Protein AF-0000000066258594 (afdb_homodimer)

InterPro domains:
  IPR001240 N-(5'phosphoribosyl) anthranilate isomerase (PRAI) domain [MF_00135] (3-208)
  IPR001240 N-(5'phosphoribosyl) anthranilate isomerase (PRAI) domain [PF00697] (5-203)
  IPR001240 N-(5'phosphoribosyl) anthranilate isomerase (PRAI) domain [cd00405] (5-205)
  IPR011060 Ribulose-phosphate binding barrel [SSF51366] (4-207)
  IPR013785 Aldolase-type TIM barrel [G3DSA:3.20.20.70] (2-208)
  IPR044643 N-(5'-phosphoribosyl)anthranilate isomerase family [PTHR42894] (3-208)

Organism: Myxococcus xanthus (strain DK1622) (NCBI:txid246197)

Secondary structure (DSSP, 8-state):
-PPEEEEE----HHHHHHHHHHT--EEEEE--TTSTTB--HHHHHHHHTT--TT-EEEEEESS--HHHHHHHHHHHT-SEEEE-SS--GGGS--SSS-EEEEEE-SSHHHHHHHHTTTTSTTEEEEEEE----S--SS-----THHHHTTTTSSS-EEEESS--TTTHHHHHHHH--SEEEESGGGEEETTEE-HHHHHHHHHHHHT--TT-/-PPEEEEE----HHHHHHHHHHT--EEEEE--TTSTTB--HHHHHHHHTT--TT-EEEEEESS--HHHHHHHHHHHT-SEEEE-SS--GGGS--SSS-EEEEEE-SSHHHHHHHHTTTTSTTEEEEEEE----S--SS-----THHHHTTTTSSS-EEEESS--TTTHHHHHHHH--SEEEESGGGEEETTEE-HHHHHHHHHHHHT--TT-

Nearest PDB structures (foldseek):
  1nsj-assembly1_A-2  TM=9.366E-01  e=7.025E-23  Thermotoga maritima
  1dl3-assembly1_A  TM=9.622E-01  e=1.827E-20  Thermotoga maritima
  1v5x-assembly1_B  TM=9.019E-01  e=3.615E-19  Thermus thermophilus
  4wui-assembly1_A  TM=8.308E-01  e=2.696E-16  Jonesia denitrificans DSM 20603
  1pii-assembly1_A  TM=8.487E-01  e=5.133E-16  Escherichia coli

Radius of gyration: 20.64 Å; Cα contacts (8 Å, |Δi|>4): 964; chains: 2; bounding box: 38×63×55 Å

Structure (mmCIF, N/CA/C/O backbone):
data_AF-0000000066258594-model_v1
#
loop_
_entity.id
_entity.type
_entity.pdbx_description
1 polymer "N-(5'-phosphoribosyl)anthranilate isomerase"
#
loop_
_atom_site.group_PDB
_atom_site.id
_atom_site.type_symbol
_atom_site.label_atom_id
_atom_site.label_alt_id
_atom_site.label_comp_id
_atom_site.label_asym_id
_atom_site.label_entity_id
_atom_site.label_seq_id
_atom_site.pdbx_PDB_ins_code
_atom_site.Cartn_x
_atom_site.Cartn_y
_atom_site.Cartn_z
_atom_site.occupancy
_atom_site.B_iso_or_equiv
_atom_site.auth_seq_id
_atom_site.auth_comp_id
_atom_site.auth_asym_id
_atom_site.auth_atom_id
_atom_site.pdbx_PDB_model_num
ATOM 1 N N . MET A 1 1 ? -7.328 4.758 -14.359 1 66.94 1 MET A N 1
ATOM 2 C CA . MET A 1 1 ? -6.785 4.227 -13.117 1 66.94 1 MET A CA 1
ATOM 3 C C . MET A 1 1 ? -5.371 3.695 -13.312 1 66.94 1 MET A C 1
ATOM 5 O O . MET A 1 1 ? -4.984 3.357 -14.438 1 66.94 1 MET A O 1
ATOM 9 N N . SER A 1 2 ? -4.523 3.895 -12.266 1 80.62 2 SER A N 1
ATOM 10 C CA . SER A 1 2 ? -3.166 3.367 -12.383 1 80.62 2 SER A CA 1
ATOM 11 C C . SER A 1 2 ? -3.059 1.978 -11.758 1 80.62 2 SER A C 1
ATOM 13 O O . SER A 1 2 ? -3.58 1.737 -10.672 1 80.62 2 SER A O 1
ATOM 15 N N . VAL A 1 3 ? -2.533 1.022 -12.484 1 92.19 3 VAL A N 1
ATOM 16 C CA . VAL A 1 3 ? -2.42 -0.372 -12.07 1 92.19 3 VAL A CA 1
ATOM 17 C C . VAL A 1 3 ? -1.353 -0.503 -10.984 1 92.19 3 VAL A C 1
ATOM 19 O O . VAL A 1 3 ? -0.332 0.188 -11.023 1 92.19 3 VAL A O 1
ATOM 22 N N . ARG A 1 4 ? -1.583 -1.374 -9.992 1 96 4 ARG A N 1
ATOM 23 C CA . ARG A 1 4 ? -0.593 -1.681 -8.961 1 96 4 ARG A CA 1
ATOM 24 C C . ARG A 1 4 ? 0.354 -2.783 -9.43 1 96 4 ARG A C 1
ATOM 26 O O . ARG A 1 4 ? -0.023 -3.631 -10.242 1 96 4 ARG A O 1
ATOM 33 N N . VAL A 1 5 ? 1.592 -2.723 -8.93 1 97.5 5 VAL A N 1
ATOM 34 C CA . VAL A 1 5 ? 2.582 -3.725 -9.305 1 97.5 5 VAL A CA 1
ATOM 35 C C . VAL A 1 5 ? 3.086 -4.449 -8.062 1 97.5 5 VAL A C 1
ATOM 37 O O . VAL A 1 5 ? 3.549 -3.812 -7.109 1 97.5 5 VAL A O 1
ATOM 40 N N . LYS A 1 6 ? 2.936 -5.711 -8.031 1 98.69 6 LYS A N 1
ATOM 41 C CA . LYS A 1 6 ? 3.5 -6.602 -7.016 1 98.69 6 LYS A CA 1
ATOM 42 C C . LYS A 1 6 ? 4.668 -7.406 -7.582 1 98.69 6 LYS A C 1
ATOM 44 O O . LYS A 1 6 ? 4.582 -7.945 -8.688 1 98.69 6 LYS A O 1
ATOM 49 N N . VAL A 1 7 ? 5.793 -7.383 -6.918 1 98.75 7 VAL A N 1
ATOM 50 C CA . VAL A 1 7 ? 6.926 -8.234 -7.262 1 98.75 7 VAL A CA 1
ATOM 51 C C . VAL A 1 7 ? 7.062 -9.352 -6.23 1 98.75 7 VAL A C 1
ATOM 53 O O . VAL A 1 7 ? 7.25 -9.094 -5.043 1 98.75 7 VAL A O 1
ATOM 56 N N . CYS A 1 8 ? 7.008 -10.555 -6.711 1 98.44 8 CYS A N 1
ATOM 57 C CA . CYS A 1 8 ? 6.969 -11.711 -5.82 1 98.44 8 CYS A CA 1
ATOM 58 C C . CYS A 1 8 ? 8.305 -12.445 -5.828 1 98.44 8 CYS A C 1
ATOM 60 O O . CYS A 1 8 ? 9.062 -12.359 -6.797 1 98.44 8 CYS A O 1
ATOM 62 N N . GLY A 1 9 ? 8.562 -13.078 -4.777 1 98.19 9 GLY A N 1
ATOM 63 C CA . GLY A 1 9 ? 9.734 -13.945 -4.695 1 98.19 9 GLY A CA 1
ATOM 64 C C . GLY A 1 9 ? 11.023 -13.18 -4.453 1 98.19 9 GLY A C 1
ATOM 65 O O . GLY A 1 9 ? 12.078 -13.555 -4.969 1 98.19 9 GLY A O 1
ATOM 66 N N . VAL A 1 10 ? 10.938 -12.102 -3.779 1 98.25 10 VAL A N 1
ATOM 67 C CA . VAL A 1 10 ? 12.125 -11.328 -3.445 1 98.25 10 VAL A CA 1
ATOM 68 C C . VAL A 1 10 ? 12.891 -12.016 -2.314 1 98.25 10 VAL A C 1
ATOM 70 O O . VAL A 1 10 ? 12.297 -12.383 -1.296 1 98.25 10 VAL A O 1
ATOM 73 N N . THR A 1 11 ? 14.266 -12.156 -2.453 1 98.44 11 THR A N 1
ATOM 74 C CA . THR A 1 11 ? 15.008 -12.914 -1.459 1 98.44 11 THR A CA 1
ATOM 75 C C . THR A 1 11 ? 16.203 -12.109 -0.945 1 98.44 11 THR A C 1
ATOM 77 O O . THR A 1 11 ? 16.812 -12.477 0.064 1 98.44 11 THR A O 1
ATOM 80 N N . ARG A 1 12 ? 16.516 -11.039 -1.653 1 98.12 12 ARG A N 1
ATOM 81 C CA . ARG A 1 12 ? 17.672 -10.242 -1.276 1 98.12 12 ARG A CA 1
ATOM 82 C C . ARG A 1 12 ? 17.266 -8.836 -0.87 1 98.12 12 ARG A C 1
ATOM 84 O O . ARG A 1 12 ? 16.391 -8.234 -1.49 1 98.12 12 ARG A O 1
ATOM 91 N N . LEU A 1 13 ? 17.938 -8.328 0.134 1 97.94 13 LEU A N 1
ATOM 92 C CA . LEU A 1 13 ? 17.672 -6.98 0.631 1 97.94 13 LEU A CA 1
ATOM 93 C C . LEU A 1 13 ? 17.859 -5.945 -0.469 1 97.94 13 LEU A C 1
ATOM 95 O O . LEU A 1 13 ? 17.047 -5.035 -0.623 1 97.94 13 LEU A O 1
ATOM 99 N N . SER A 1 14 ? 18.922 -6.07 -1.206 1 97.81 14 SER A N 1
ATOM 100 C CA . SER A 1 14 ? 19.203 -5.125 -2.281 1 97.81 14 SER A CA 1
ATOM 101 C C . SER A 1 14 ? 18.078 -5.121 -3.322 1 97.81 14 SER A C 1
ATOM 103 O O . SER A 1 14 ? 17.734 -4.07 -3.861 1 97.81 14 SER A O 1
ATOM 105 N N . ASP A 1 15 ? 17.531 -6.309 -3.594 1 98.44 15 ASP A N 1
ATOM 106 C CA . ASP A 1 15 ? 16.438 -6.422 -4.551 1 98.44 15 ASP A CA 1
ATOM 107 C C . ASP A 1 15 ? 15.18 -5.742 -4.02 1 98.44 15 ASP A C 1
ATOM 109 O O . ASP A 1 15 ? 14.453 -5.086 -4.773 1 98.44 15 ASP A O 1
ATOM 113 N N . ALA A 1 16 ? 14.938 -5.93 -2.752 1 98.44 16 ALA A N 1
ATOM 114 C CA . ALA A 1 16 ? 13.781 -5.289 -2.131 1 98.44 16 ALA A CA 1
ATOM 115 C C . ALA A 1 16 ? 13.875 -3.77 -2.232 1 98.44 16 ALA A C 1
ATOM 117 O O . ALA A 1 16 ? 12.93 -3.111 -2.678 1 98.44 16 ALA A O 1
ATOM 118 N N . VAL A 1 17 ? 15 -3.258 -1.858 1 96.69 17 VAL A N 1
ATOM 119 C CA . VAL A 1 17 ? 15.211 -1.813 -1.876 1 96.69 17 VAL A CA 1
ATOM 120 C C . VAL A 1 17 ? 15.07 -1.287 -3.301 1 96.69 17 VAL A C 1
ATOM 122 O O . VAL A 1 17 ? 14.367 -0.297 -3.535 1 96.69 17 VAL A O 1
ATOM 125 N N . ALA A 1 18 ? 15.656 -1.964 -4.25 1 96.88 18 ALA A N 1
ATOM 126 C CA . ALA A 1 18 ? 15.586 -1.561 -5.652 1 96.88 18 ALA A CA 1
ATOM 127 C C . ALA A 1 18 ? 14.148 -1.603 -6.164 1 96.88 18 ALA A C 1
ATOM 129 O O . ALA A 1 18 ? 13.742 -0.746 -6.953 1 96.88 18 ALA A O 1
ATOM 130 N N . ALA A 1 19 ? 13.445 -2.582 -5.773 1 98 19 ALA A N 1
ATOM 131 C CA . ALA A 1 19 ? 12.047 -2.699 -6.188 1 98 19 ALA A CA 1
ATOM 132 C C . ALA A 1 19 ? 11.234 -1.508 -5.695 1 98 19 ALA A C 1
ATOM 134 O O . ALA A 1 19 ? 10.461 -0.922 -6.461 1 98 19 ALA A O 1
ATOM 135 N N . TRP A 1 20 ? 11.398 -1.2 -4.438 1 96.5 20 TRP A N 1
ATOM 136 C CA . TRP A 1 20 ? 10.68 -0.049 -3.893 1 96.5 20 TRP A CA 1
ATOM 137 C C . TRP A 1 20 ? 11.047 1.224 -4.652 1 96.5 20 TRP A C 1
ATOM 139 O O . TRP A 1 20 ? 10.164 2.012 -5.008 1 96.5 20 TRP A O 1
ATOM 149 N N . GLU A 1 21 ? 12.312 1.385 -4.922 1 93.31 21 GLU A N 1
ATOM 150 C CA . GLU A 1 21 ? 12.789 2.566 -5.637 1 93.31 21 GLU A CA 1
ATOM 151 C C . GLU A 1 21 ? 12.219 2.623 -7.051 1 93.31 21 GLU A C 1
ATOM 153 O O . GLU A 1 21 ? 12.008 3.707 -7.598 1 93.31 21 GLU A O 1
ATOM 158 N N . ALA A 1 22 ? 11.945 1.46 -7.605 1 94.88 22 ALA A N 1
ATOM 159 C CA . ALA A 1 22 ? 11.414 1.375 -8.961 1 94.88 22 ALA A CA 1
ATOM 160 C C . ALA A 1 22 ? 9.93 1.716 -8.992 1 94.88 22 ALA A C 1
ATOM 162 O O . ALA A 1 22 ? 9.344 1.872 -10.07 1 94.88 22 ALA A O 1
ATOM 163 N N . GLY A 1 23 ? 9.281 1.834 -7.828 1 94.12 23 GLY A N 1
ATOM 164 C CA . GLY A 1 23 ? 7.879 2.207 -7.777 1 94.12 23 GLY A CA 1
ATOM 165 C C . GLY A 1 23 ? 6.953 1.024 -7.562 1 94.12 23 GLY A C 1
ATOM 166 O O . GLY A 1 23 ? 5.746 1.125 -7.785 1 94.12 23 GLY A O 1
ATOM 167 N N . VAL A 1 24 ? 7.527 -0.102 -7.168 1 97.25 24 VAL A N 1
ATOM 168 C CA . VAL A 1 24 ? 6.727 -1.277 -6.84 1 97.25 24 VAL A CA 1
ATOM 169 C C . VAL A 1 24 ? 5.793 -0.959 -5.676 1 97.25 24 VAL A C 1
ATOM 171 O O . VAL A 1 24 ? 6.172 -0.252 -4.742 1 97.25 24 VAL A O 1
ATOM 174 N N . ASP A 1 25 ? 4.578 -1.56 -5.746 1 97.56 25 ASP A N 1
ATOM 175 C CA . ASP A 1 25 ? 3.57 -1.281 -4.727 1 97.56 25 ASP A CA 1
ATOM 176 C C . ASP A 1 25 ? 3.611 -2.326 -3.615 1 97.56 25 ASP A C 1
ATOM 178 O O . ASP A 1 25 ? 3.221 -2.049 -2.479 1 97.56 25 ASP A O 1
ATOM 182 N N . ALA A 1 26 ? 4.047 -3.52 -3.967 1 98.75 26 ALA A N 1
ATOM 183 C CA . ALA A 1 26 ? 4.008 -4.625 -3.012 1 98.75 26 ALA A CA 1
ATOM 184 C C . ALA A 1 26 ? 5.109 -5.637 -3.301 1 98.75 26 ALA A C 1
ATOM 186 O O . ALA A 1 26 ? 5.438 -5.898 -4.461 1 98.75 26 ALA A O 1
ATOM 187 N N . LEU A 1 27 ? 5.625 -6.188 -2.238 1 98.81 27 LEU A N 1
ATOM 188 C CA . LEU A 1 27 ? 6.516 -7.336 -2.346 1 98.81 27 LEU A CA 1
ATOM 189 C C . LEU A 1 27 ? 5.82 -8.609 -1.88 1 98.81 27 LEU A C 1
ATOM 191 O O . LEU A 1 27 ? 5.027 -8.578 -0.936 1 98.81 27 LEU A O 1
ATOM 195 N N . GLY A 1 28 ? 6.098 -9.664 -2.549 1 98.81 28 GLY A N 1
ATOM 196 C CA . GLY A 1 28 ? 5.695 -10.984 -2.098 1 98.81 28 GLY A CA 1
ATOM 197 C C . GLY A 1 28 ? 6.848 -11.805 -1.545 1 98.81 28 GLY A C 1
ATOM 198 O O . GLY A 1 28 ? 7.844 -12.023 -2.234 1 98.81 28 GLY A O 1
ATOM 199 N N . LEU A 1 29 ? 6.695 -12.227 -0.341 1 98.88 29 LEU A N 1
ATOM 200 C CA . LEU A 1 29 ? 7.676 -13.078 0.318 1 98.88 29 LEU A CA 1
ATOM 201 C C . LEU A 1 29 ? 7.188 -14.516 0.387 1 98.88 29 LEU A C 1
ATOM 203 O O . LEU A 1 29 ? 6.09 -14.781 0.88 1 98.88 29 LEU A O 1
ATOM 207 N N . ASN A 1 30 ? 7.977 -15.398 -0.105 1 98.81 30 ASN A N 1
ATOM 208 C CA . ASN A 1 30 ? 7.551 -16.781 -0.289 1 98.81 30 ASN A CA 1
ATOM 209 C C . ASN A 1 30 ? 7.898 -17.641 0.923 1 98.81 30 ASN A C 1
ATOM 211 O O . ASN A 1 30 ? 9.07 -17.75 1.303 1 98.81 30 ASN A O 1
ATOM 215 N N . PHE A 1 31 ? 6.922 -18.375 1.479 1 98.81 31 PHE A N 1
ATOM 216 C CA . PHE A 1 31 ? 7.129 -19.203 2.656 1 98.81 31 PHE A CA 1
ATOM 217 C C . PHE A 1 31 ? 6.816 -20.672 2.344 1 98.81 31 PHE A C 1
ATOM 219 O O . PHE A 1 31 ? 6.52 -21.453 3.248 1 98.81 31 PHE A O 1
ATOM 226 N N . TYR A 1 32 ? 6.797 -20.969 1.084 1 98.38 32 TYR A N 1
ATOM 227 C CA . TYR A 1 32 ? 6.652 -22.359 0.654 1 98.38 32 TYR A CA 1
ATOM 228 C C . TYR A 1 32 ? 8.008 -23.047 0.571 1 98.38 32 TYR A C 1
ATOM 230 O O . TYR A 1 32 ? 8.82 -22.734 -0.302 1 98.38 32 TYR A O 1
ATOM 238 N N . PRO A 1 33 ? 8.289 -24.047 1.36 1 97.44 33 PRO A N 1
ATOM 239 C CA . PRO A 1 33 ? 9.641 -24.609 1.488 1 97.44 33 PRO A CA 1
ATOM 240 C C . PRO A 1 33 ? 10.156 -25.203 0.181 1 97.44 33 PRO A C 1
ATOM 242 O O . PRO A 1 33 ? 11.367 -25.234 -0.048 1 97.44 33 PRO A O 1
ATOM 245 N N . LYS A 1 34 ? 9.352 -25.656 -0.696 1 96.94 34 LYS A N 1
ATOM 246 C CA . LYS A 1 34 ? 9.789 -26.312 -1.926 1 96.94 34 LYS A CA 1
ATOM 247 C C . LYS A 1 34 ? 10.117 -25.281 -3.006 1 96.94 34 LYS A C 1
ATOM 249 O O . LYS A 1 34 ? 10.648 -25.641 -4.062 1 96.94 34 LYS A O 1
ATOM 254 N N . SER A 1 35 ? 9.828 -24.047 -2.803 1 97.06 35 SER A N 1
ATOM 255 C CA . SER A 1 35 ? 10.094 -23 -3.773 1 97.06 35 SER A CA 1
ATOM 256 C C . SER A 1 35 ? 11.562 -22.594 -3.764 1 97.06 35 SER A C 1
ATOM 258 O O . SER A 1 35 ? 12.18 -22.484 -2.699 1 97.06 35 SER A O 1
ATOM 260 N N . PRO A 1 36 ? 12.102 -22.328 -4.934 1 96.81 36 PRO A N 1
ATOM 261 C CA . PRO A 1 36 ? 13.461 -21.781 -4.98 1 96.81 36 PRO A CA 1
ATOM 262 C C . PRO A 1 36 ? 13.547 -20.375 -4.422 1 96.81 36 PRO A C 1
ATOM 264 O O . PRO A 1 36 ? 14.648 -19.844 -4.242 1 96.81 36 PRO A O 1
ATOM 267 N N . ARG A 1 37 ? 12.461 -19.766 -4.047 1 98.06 37 ARG A N 1
ATOM 268 C CA . ARG A 1 37 ? 12.391 -18.406 -3.523 1 98.06 37 ARG A CA 1
ATOM 269 C C . ARG A 1 37 ? 12.023 -18.406 -2.045 1 98.06 37 ARG A C 1
ATOM 271 O O . ARG A 1 37 ? 11.617 -17.375 -1.499 1 98.06 37 ARG A O 1
ATOM 278 N N . TYR A 1 38 ? 12.125 -19.531 -1.444 1 98.5 38 TYR A N 1
ATOM 279 C CA . TYR A 1 38 ? 11.727 -19.719 -0.052 1 98.5 38 TYR A CA 1
ATOM 280 C C . TYR A 1 38 ? 12.578 -18.844 0.873 1 98.5 38 TYR A C 1
ATOM 282 O O . TYR A 1 38 ? 13.781 -18.703 0.658 1 98.5 38 TYR A O 1
ATOM 290 N N . LEU A 1 39 ? 11.891 -18.328 1.938 1 98.62 39 LEU A N 1
ATOM 291 C CA . LEU A 1 39 ? 12.57 -17.5 2.936 1 98.62 39 LEU A CA 1
ATOM 292 C C . LEU A 1 39 ? 12.398 -18.094 4.332 1 98.62 39 LEU A C 1
ATOM 294 O O . LEU A 1 39 ? 11.312 -18.562 4.68 1 98.62 39 LEU A O 1
ATOM 298 N N . ASP A 1 40 ? 13.445 -18.016 5.105 1 98 40 ASP A N 1
ATOM 299 C CA . ASP A 1 40 ? 13.281 -18.203 6.543 1 98 40 ASP A CA 1
ATOM 300 C C . ASP A 1 40 ? 12.742 -16.938 7.207 1 98 40 ASP A C 1
ATOM 302 O O . ASP A 1 40 ? 12.703 -15.875 6.586 1 98 40 ASP A O 1
ATOM 306 N N . LEU A 1 41 ? 12.305 -17.125 8.359 1 98 41 LEU A N 1
ATOM 307 C CA . LEU A 1 41 ? 11.578 -16.062 9.047 1 98 41 LEU A CA 1
ATOM 308 C C . LEU A 1 41 ? 12.484 -14.852 9.273 1 98 41 LEU A C 1
ATOM 310 O O . LEU A 1 41 ? 12.086 -13.719 9 1 98 41 LEU A O 1
ATOM 314 N N . PRO A 1 42 ? 13.75 -14.969 9.75 1 98.06 42 PRO A N 1
ATOM 315 C CA . PRO A 1 42 ? 14.594 -13.797 9.984 1 98.06 42 PRO A CA 1
ATOM 316 C C . PRO A 1 42 ? 14.867 -13 8.711 1 98.06 42 PRO A C 1
ATOM 318 O O . PRO A 1 42 ? 14.805 -11.773 8.719 1 98.06 42 PRO A O 1
ATOM 321 N N . THR A 1 43 ? 15.164 -13.711 7.641 1 98.44 43 THR A N 1
ATOM 322 C CA . THR A 1 43 ? 15.406 -13.047 6.367 1 98.44 43 THR A CA 1
ATOM 323 C C . THR A 1 43 ? 14.148 -12.32 5.887 1 98.44 43 THR A C 1
ATOM 325 O O . THR A 1 43 ? 14.219 -11.172 5.449 1 98.44 43 THR A O 1
ATOM 328 N N . ALA A 1 44 ? 13.047 -13 6.012 1 98.69 44 ALA A N 1
ATOM 329 C CA . ALA A 1 44 ? 11.773 -12.414 5.602 1 98.69 44 ALA A CA 1
ATOM 330 C C . ALA A 1 44 ? 11.469 -11.156 6.402 1 98.69 44 ALA A C 1
ATOM 332 O O . ALA A 1 44 ? 11.008 -10.156 5.848 1 98.69 44 ALA A O 1
ATOM 333 N N . ALA A 1 45 ? 11.688 -11.188 7.676 1 98.12 45 ALA A N 1
ATOM 334 C CA . ALA A 1 45 ? 11.438 -10.031 8.531 1 98.12 45 ALA A CA 1
ATOM 335 C C . ALA A 1 45 ? 12.305 -8.844 8.117 1 98.12 45 ALA A C 1
ATOM 337 O O . ALA A 1 45 ? 11.836 -7.703 8.094 1 98.12 45 ALA A O 1
ATOM 338 N N . ALA A 1 46 ? 13.555 -9.125 7.793 1 97.94 46 ALA A N 1
ATOM 339 C CA . ALA A 1 46 ? 14.461 -8.07 7.344 1 97.94 46 ALA A CA 1
ATOM 340 C C . ALA A 1 46 ? 13.977 -7.449 6.039 1 97.94 46 ALA A C 1
ATOM 342 O O . ALA A 1 46 ? 14.008 -6.227 5.875 1 97.94 46 ALA A O 1
ATOM 343 N N . LEU A 1 47 ? 13.57 -8.281 5.121 1 98.56 47 LEU A N 1
ATOM 344 C CA . LEU A 1 47 ? 13.031 -7.805 3.852 1 98.56 47 LEU A CA 1
ATOM 345 C C . LEU A 1 47 ? 11.781 -6.953 4.078 1 98.56 47 LEU A C 1
ATOM 347 O O . LEU A 1 47 ? 11.641 -5.887 3.475 1 98.56 47 LEU A O 1
ATOM 351 N N . ALA A 1 48 ? 10.922 -7.391 4.961 1 98.12 48 ALA A N 1
ATOM 352 C CA . ALA A 1 48 ? 9.672 -6.695 5.238 1 98.12 48 ALA A CA 1
ATOM 353 C C . ALA A 1 48 ? 9.93 -5.312 5.832 1 98.12 48 ALA A C 1
ATOM 355 O O . ALA A 1 48 ? 9.18 -4.367 5.574 1 98.12 48 ALA A O 1
ATOM 356 N N . ARG A 1 49 ? 10.961 -5.141 6.527 1 95.56 49 ARG A N 1
ATOM 357 C CA . ARG A 1 49 ? 11.281 -3.891 7.211 1 95.56 49 ARG A CA 1
ATOM 358 C C . ARG A 1 49 ? 11.711 -2.82 6.211 1 95.56 49 ARG A C 1
ATOM 360 O O . ARG A 1 49 ? 11.805 -1.642 6.562 1 95.56 49 ARG A O 1
ATOM 367 N N . THR A 1 50 ? 11.992 -3.232 4.984 1 96.31 50 THR A N 1
ATOM 368 C CA . THR A 1 50 ? 12.398 -2.262 3.975 1 96.31 50 THR A CA 1
ATOM 369 C C . THR A 1 50 ? 11.188 -1.514 3.424 1 96.31 50 THR A C 1
ATOM 371 O O . THR A 1 50 ? 11.336 -0.556 2.662 1 96.31 50 THR A O 1
ATOM 374 N N . ARG A 1 51 ? 10.039 -1.86 3.801 1 96.38 51 ARG A N 1
ATOM 375 C CA . ARG A 1 51 ? 8.781 -1.38 3.234 1 96.38 51 ARG A CA 1
ATOM 376 C C . ARG A 1 51 ? 8.609 0.117 3.471 1 96.38 51 ARG A C 1
ATOM 378 O O . ARG A 1 51 ? 8.719 0.588 4.605 1 96.38 51 ARG A O 1
ATOM 385 N N . PRO A 1 52 ? 8.352 0.898 2.393 1 96.12 52 PRO A N 1
ATOM 386 C CA . PRO A 1 52 ? 7.938 2.289 2.59 1 96.12 52 PRO A CA 1
ATOM 387 C C . PRO A 1 52 ? 6.547 2.406 3.207 1 96.12 52 PRO A C 1
ATOM 389 O O . PRO A 1 52 ? 5.82 1.413 3.295 1 96.12 52 PRO A O 1
ATOM 392 N N . PRO A 1 53 ? 6.203 3.572 3.666 1 95.31 53 PRO A N 1
ATOM 393 C CA . PRO A 1 53 ? 4.984 3.689 4.473 1 95.31 53 PRO A CA 1
ATOM 394 C C . PRO A 1 53 ? 3.725 3.311 3.693 1 95.31 53 PRO A C 1
ATOM 396 O O . PRO A 1 53 ? 2.754 2.83 4.281 1 95.31 53 PRO A O 1
ATOM 399 N N . LEU A 1 54 ? 3.727 3.535 2.395 1 97.5 54 LEU A N 1
ATOM 400 C CA . LEU A 1 54 ? 2.52 3.229 1.633 1 97.5 54 LEU A CA 1
ATOM 401 C C . LEU A 1 54 ? 2.707 1.961 0.804 1 97.5 54 LEU A C 1
ATOM 403 O O . LEU A 1 54 ? 1.914 1.681 -0.097 1 97.5 54 LEU A O 1
ATOM 407 N N . GLY A 1 55 ? 3.752 1.207 1.076 1 97.75 55 GLY A N 1
ATOM 408 C CA . GLY A 1 55 ? 3.973 -0.098 0.474 1 97.75 55 GLY A CA 1
ATOM 409 C C . GLY A 1 55 ? 3.363 -1.234 1.273 1 97.75 55 GLY A C 1
ATOM 410 O O . GLY A 1 55 ? 3.025 -1.063 2.447 1 97.75 55 GLY A O 1
ATOM 411 N N . THR A 1 56 ? 3.195 -2.385 0.604 1 98.44 56 THR A N 1
ATOM 412 C CA . THR A 1 56 ? 2.656 -3.566 1.269 1 98.44 56 THR A CA 1
ATOM 413 C C . THR A 1 56 ? 3.586 -4.762 1.084 1 98.44 56 THR A C 1
ATOM 415 O O . THR A 1 56 ? 4.336 -4.828 0.108 1 98.44 56 THR A O 1
ATOM 418 N N . VAL A 1 57 ? 3.604 -5.59 2.033 1 98.75 57 VAL A N 1
ATOM 419 C CA . VAL A 1 57 ? 4.383 -6.824 1.983 1 98.75 57 VAL A CA 1
ATOM 420 C C . VAL A 1 57 ? 3.475 -8.023 2.258 1 98.75 57 VAL A C 1
ATOM 422 O O . VAL A 1 57 ? 2.848 -8.102 3.316 1 98.75 57 VAL A O 1
ATOM 425 N N . LEU A 1 58 ? 3.408 -8.906 1.346 1 98.75 58 LEU A N 1
ATOM 426 C CA . LEU A 1 58 ? 2.555 -10.078 1.446 1 98.75 58 LEU A CA 1
ATOM 427 C C . LEU A 1 58 ? 3.383 -11.336 1.721 1 98.75 58 LEU A C 1
ATOM 429 O O . LEU A 1 58 ? 4.473 -11.492 1.167 1 98.75 58 LEU A O 1
ATOM 433 N N . GLY A 1 59 ? 2.852 -12.18 2.514 1 98.88 59 GLY A N 1
ATOM 434 C CA . GLY A 1 59 ? 3.375 -13.531 2.619 1 98.88 59 GLY A CA 1
ATOM 435 C C . GLY A 1 59 ? 2.662 -14.516 1.715 1 98.88 59 GLY A C 1
ATOM 436 O O . GLY A 1 59 ? 1.433 -14.602 1.721 1 98.88 59 GLY A O 1
ATOM 437 N N . VAL A 1 60 ? 3.402 -15.266 0.981 1 98.88 60 VAL A N 1
ATOM 438 C CA . VAL A 1 60 ? 2.85 -16.266 0.077 1 98.88 60 VAL A CA 1
ATOM 439 C C . VAL A 1 60 ? 2.959 -17.656 0.712 1 98.88 60 VAL A C 1
ATOM 441 O O . VAL A 1 60 ? 4.059 -18.109 1.036 1 98.88 60 VAL A O 1
ATOM 444 N N . PHE A 1 61 ? 1.847 -18.297 0.826 1 98.88 61 PHE A N 1
ATOM 445 C CA . PHE A 1 61 ? 1.766 -19.609 1.459 1 98.88 61 PHE A CA 1
ATOM 446 C C . PHE A 1 61 ? 1.082 -20.609 0.538 1 98.88 61 PHE A C 1
ATOM 448 O O . PHE A 1 61 ? 0.253 -20.234 -0.293 1 98.88 61 PHE A O 1
ATOM 455 N N . VAL A 1 62 ? 1.433 -21.844 0.691 1 98.44 62 VAL A N 1
ATOM 456 C CA . VAL A 1 62 ? 0.813 -22.969 -0.013 1 98.44 62 VAL A CA 1
ATOM 457 C C . VAL A 1 62 ? 0.4 -24.031 0.988 1 98.44 62 VAL A C 1
ATOM 459 O O . VAL A 1 62 ? 1.238 -24.812 1.466 1 98.44 62 VAL A O 1
ATOM 462 N N . ASN A 1 63 ? -0.836 -24.031 1.353 1 98.19 63 ASN A N 1
ATOM 463 C CA . ASN A 1 63 ? -1.409 -25.016 2.262 1 98.19 63 ASN A CA 1
ATOM 464 C C . ASN A 1 63 ? -0.656 -25.062 3.588 1 98.19 63 ASN A C 1
ATOM 466 O O . ASN A 1 63 ? -0.38 -26.141 4.117 1 98.19 63 ASN A O 1
ATOM 470 N N . ALA A 1 64 ? -0.247 -23.953 4.055 1 98.44 64 ALA A N 1
ATOM 471 C CA . ALA A 1 64 ? 0.44 -23.875 5.34 1 98.44 64 ALA A CA 1
ATOM 472 C C . ALA A 1 64 ? -0.549 -23.969 6.496 1 98.44 64 ALA A C 1
ATOM 474 O O . ALA A 1 64 ? -1.721 -23.609 6.352 1 98.44 64 ALA A O 1
ATOM 475 N N . ALA A 1 65 ? -0.081 -24.422 7.609 1 98.19 65 ALA A N 1
ATOM 476 C CA . ALA A 1 65 ? -0.912 -24.453 8.812 1 98.19 65 ALA A CA 1
ATOM 477 C C . ALA A 1 65 ? -1.3 -23.031 9.227 1 98.19 65 ALA A C 1
ATOM 479 O O . ALA A 1 65 ? -0.481 -22.109 9.164 1 98.19 65 ALA A O 1
ATOM 480 N N . PRO A 1 66 ? -2.543 -22.859 9.664 1 98.06 66 PRO A N 1
ATOM 481 C CA . PRO A 1 66 ? -3.008 -21.531 10.062 1 98.06 66 PRO A CA 1
ATOM 482 C C . PRO A 1 66 ? -2.115 -20.891 11.117 1 98.06 66 PRO A C 1
ATOM 484 O O . PRO A 1 66 ? -1.848 -19.688 11.062 1 98.06 66 PRO A O 1
ATOM 487 N N . ASP A 1 67 ? -1.664 -21.656 12.047 1 98.31 67 ASP A N 1
ATOM 488 C CA . ASP A 1 67 ? -0.816 -21.109 13.109 1 98.31 67 ASP A CA 1
ATOM 489 C C . ASP A 1 67 ? 0.502 -20.594 12.547 1 98.31 67 ASP A C 1
ATOM 491 O O . ASP A 1 67 ? 1.023 -19.578 13.016 1 98.31 67 ASP A O 1
ATOM 495 N N . THR A 1 68 ? 1.027 -21.312 11.602 1 98.31 68 THR A N 1
ATOM 496 C CA . THR A 1 68 ? 2.252 -20.875 10.938 1 98.31 68 THR A CA 1
ATOM 497 C C . THR A 1 68 ? 2.037 -19.547 10.227 1 98.31 68 THR A C 1
ATOM 499 O O . THR A 1 68 ? 2.883 -18.641 10.305 1 98.31 68 THR A O 1
ATOM 502 N N . ILE A 1 69 ? 0.956 -19.406 9.57 1 98.69 69 ILE A N 1
ATOM 503 C CA . ILE A 1 69 ? 0.628 -18.172 8.859 1 98.69 69 ILE A CA 1
ATOM 504 C C . ILE A 1 69 ? 0.513 -17.016 9.852 1 98.69 69 ILE A C 1
ATOM 506 O O . ILE A 1 69 ? 1.121 -15.961 9.656 1 98.69 69 ILE A O 1
ATOM 510 N N . ARG A 1 70 ? -0.192 -17.25 10.961 1 98.06 70 ARG A N 1
ATOM 511 C CA . ARG A 1 70 ? -0.38 -16.203 11.961 1 98.06 70 ARG A CA 1
ATOM 512 C C . ARG A 1 70 ? 0.954 -15.773 12.562 1 98.06 70 ARG A C 1
ATOM 514 O O . ARG A 1 70 ? 1.201 -14.578 12.734 1 98.06 70 ARG A O 1
ATOM 521 N N . GLU A 1 71 ? 1.745 -16.719 12.836 1 97.88 71 GLU A N 1
ATOM 522 C CA . GLU A 1 71 ? 3.062 -16.422 13.391 1 97.88 71 GLU A CA 1
ATOM 523 C C . GLU A 1 71 ? 3.898 -15.602 12.406 1 97.88 71 GLU A C 1
ATOM 525 O O . GLU A 1 71 ? 4.59 -14.664 12.805 1 97.88 71 GLU A O 1
ATOM 530 N N . THR A 1 72 ? 3.879 -16 11.203 1 98.62 72 THR A N 1
ATOM 531 C CA . THR A 1 72 ? 4.645 -15.312 10.172 1 98.62 72 THR A CA 1
ATOM 532 C C . THR A 1 72 ? 4.148 -13.875 10.008 1 98.62 72 THR A C 1
ATOM 534 O O . THR A 1 72 ? 4.949 -12.945 9.867 1 98.62 72 THR A O 1
ATOM 537 N N . VAL A 1 73 ? 2.814 -13.664 10.016 1 98 73 VAL A N 1
ATOM 538 C CA . VAL A 1 73 ? 2.227 -12.336 9.914 1 98 73 VAL A CA 1
ATOM 539 C C . VAL A 1 73 ? 2.768 -11.445 11.031 1 98 73 VAL A C 1
ATOM 541 O O . VAL A 1 73 ? 3.207 -10.32 10.773 1 98 73 VAL A O 1
ATOM 544 N N . ARG A 1 74 ? 2.811 -11.977 12.188 1 95.06 74 ARG A N 1
ATOM 545 C CA . ARG A 1 74 ? 3.26 -11.211 13.352 1 95.06 74 ARG A CA 1
ATOM 546 C C . ARG A 1 74 ? 4.758 -10.945 13.289 1 95.06 74 ARG A C 1
ATOM 548 O O . ARG A 1 74 ? 5.203 -9.812 13.492 1 95.06 74 ARG A O 1
ATOM 555 N N . ALA A 1 75 ? 5.512 -11.953 12.953 1 96.56 75 ALA A N 1
ATOM 556 C CA . ALA A 1 75 ? 6.969 -11.875 12.992 1 96.56 75 ALA A CA 1
ATOM 557 C C . ALA A 1 75 ? 7.496 -10.93 11.914 1 96.56 75 ALA A C 1
ATOM 559 O O . ALA A 1 75 ? 8.492 -10.234 12.125 1 96.56 75 ALA A O 1
ATOM 560 N N . CYS A 1 76 ? 6.852 -10.875 10.82 1 97.44 76 CYS A N 1
ATOM 561 C CA . CYS A 1 76 ? 7.363 -10.117 9.688 1 97.44 76 CYS A CA 1
ATOM 562 C C . CYS A 1 76 ? 6.602 -8.805 9.516 1 97.44 76 CYS A C 1
ATOM 564 O O . CYS A 1 76 ? 7.012 -7.938 8.75 1 97.44 76 CYS A O 1
ATOM 566 N N . GLY A 1 77 ? 5.512 -8.656 10.273 1 95.94 77 GLY A N 1
ATOM 567 C CA . GLY A 1 77 ? 4.68 -7.488 10.031 1 95.94 77 GLY A CA 1
ATOM 568 C C . GLY A 1 77 ? 4.051 -7.48 8.648 1 95.94 77 GLY A C 1
ATOM 569 O O . GLY A 1 77 ? 4.027 -6.449 7.98 1 95.94 77 GLY A O 1
ATOM 570 N N . LEU A 1 78 ? 3.582 -8.648 8.203 1 98.06 78 LEU A N 1
ATOM 571 C CA . LEU A 1 78 ? 2.953 -8.742 6.887 1 98.06 78 LEU A CA 1
ATOM 572 C C . LEU A 1 78 ? 1.66 -7.934 6.844 1 98.06 78 LEU A C 1
ATOM 574 O O . LEU A 1 78 ? 0.907 -7.906 7.82 1 98.06 78 LEU A O 1
ATOM 578 N N . THR A 1 79 ? 1.394 -7.34 5.691 1 98.19 79 THR A N 1
ATOM 579 C CA . THR A 1 79 ? 0.2 -6.512 5.551 1 98.19 79 THR A CA 1
ATOM 580 C C . THR A 1 79 ? -0.933 -7.301 4.902 1 98.19 79 THR A C 1
ATOM 582 O O . THR A 1 79 ? -2.092 -6.879 4.941 1 98.19 79 THR A O 1
ATOM 585 N N . ALA A 1 80 ? -0.654 -8.398 4.316 1 98.44 80 ALA A N 1
ATOM 586 C CA . ALA A 1 80 ? -1.612 -9.312 3.705 1 98.44 80 ALA A CA 1
ATOM 587 C C . ALA A 1 80 ? -1.009 -10.703 3.531 1 98.44 80 ALA A C 1
ATOM 589 O O . ALA A 1 80 ? 0.205 -10.883 3.666 1 98.44 80 ALA A O 1
ATOM 590 N N . VAL A 1 81 ? -1.865 -11.648 3.271 1 98.56 81 VAL A N 1
ATOM 591 C CA . VAL A 1 81 ? -1.423 -13.008 2.996 1 98.56 81 VAL A CA 1
ATOM 592 C C . VAL A 1 81 ? -1.986 -13.477 1.654 1 98.56 81 VAL A C 1
ATOM 594 O O . VAL A 1 81 ? -3.115 -13.133 1.296 1 98.56 81 VAL A O 1
ATOM 597 N N . GLN A 1 82 ? -1.203 -14.164 0.959 1 98.81 82 GLN A N 1
ATOM 598 C CA . GLN A 1 82 ? -1.613 -14.82 -0.276 1 98.81 82 GLN A CA 1
ATOM 599 C C . GLN A 1 82 ? -1.64 -16.344 -0.108 1 98.81 82 GLN A C 1
ATOM 601 O O . GLN A 1 82 ? -0.626 -16.953 0.244 1 98.81 82 GLN A O 1
ATOM 606 N N . LEU A 1 83 ? -2.768 -16.875 -0.246 1 98.69 83 LEU A N 1
ATOM 607 C CA . LEU A 1 83 ? -2.924 -18.328 -0.219 1 98.69 83 LEU A CA 1
ATOM 608 C C . LEU A 1 83 ? -2.926 -18.906 -1.633 1 98.69 83 LEU A C 1
ATOM 610 O O . LEU A 1 83 ? -3.873 -18.688 -2.393 1 98.69 83 LEU A O 1
ATOM 614 N N . HIS A 1 84 ? -1.9 -19.672 -1.938 1 97.88 84 HIS A N 1
ATOM 615 C CA . HIS A 1 84 ? -1.621 -20.078 -3.312 1 97.88 84 HIS A CA 1
ATOM 616 C C . HIS A 1 84 ? -1.846 -21.562 -3.508 1 97.88 84 HIS A C 1
ATOM 618 O O . HIS A 1 84 ? -1.589 -22.094 -4.59 1 97.88 84 HIS A O 1
ATOM 624 N N . GLY A 1 85 ? -2.258 -22.25 -2.477 1 96.81 85 GLY A N 1
ATOM 625 C CA . GLY A 1 85 ? -2.523 -23.672 -2.564 1 96.81 85 GLY A CA 1
ATOM 626 C C . GLY A 1 85 ? -3.982 -23.984 -2.834 1 96.81 85 GLY A C 1
ATOM 627 O O . GLY A 1 85 ? -4.656 -23.266 -3.564 1 96.81 85 GLY A O 1
ATOM 628 N N . ASP A 1 86 ? -4.41 -25.094 -2.268 1 96.06 86 ASP A N 1
ATOM 629 C CA . ASP A 1 86 ? -5.781 -25.562 -2.438 1 96.06 86 ASP A CA 1
ATOM 630 C C . ASP A 1 86 ? -6.637 -25.219 -1.223 1 96.06 86 ASP A C 1
ATOM 632 O O . ASP A 1 86 ? -7.551 -25.969 -0.865 1 96.06 86 ASP A O 1
ATOM 636 N N . GLU A 1 87 ? -6.262 -24.203 -0.531 1 97.69 87 GLU A N 1
ATOM 637 C CA . GLU A 1 87 ? -6.992 -23.797 0.666 1 97.69 87 GLU A CA 1
ATOM 638 C C . GLU A 1 87 ? -8.461 -23.516 0.349 1 97.69 87 GLU A C 1
ATOM 640 O O . GLU A 1 87 ? -8.766 -22.766 -0.573 1 97.69 87 GLU A O 1
ATOM 645 N N . PRO A 1 88 ? -9.359 -24.109 1.017 1 96.75 88 PRO A N 1
ATOM 646 C CA . PRO A 1 88 ? -10.781 -23.859 0.789 1 96.75 88 PRO A CA 1
ATOM 647 C C . PRO A 1 88 ? -11.242 -22.516 1.35 1 96.75 88 PRO A C 1
ATOM 649 O O . PRO A 1 88 ? -10.508 -21.875 2.098 1 96.75 88 PRO A O 1
ATOM 652 N N . PRO A 1 89 ? -12.43 -22.094 0.972 1 96.25 89 PRO A N 1
ATOM 653 C CA . PRO A 1 89 ? -12.953 -20.797 1.427 1 96.25 89 PRO A CA 1
ATOM 654 C C . PRO A 1 89 ? -12.898 -20.641 2.945 1 96.25 89 PRO A C 1
ATOM 656 O O . PRO A 1 89 ? -12.57 -19.562 3.447 1 96.25 89 PRO A O 1
ATOM 659 N N . GLU A 1 90 ? -13.109 -21.656 3.682 1 95.56 90 GLU A N 1
ATOM 660 C CA . GLU A 1 90 ? -13.156 -21.609 5.141 1 95.56 90 GLU A CA 1
ATOM 661 C C . GLU A 1 90 ? -11.781 -21.312 5.727 1 95.56 90 GLU A C 1
ATOM 663 O O . GLU A 1 90 ? -11.672 -20.844 6.859 1 95.56 90 GLU A O 1
ATOM 668 N N . ALA A 1 91 ? -10.758 -21.594 4.941 1 97.19 91 ALA A N 1
ATOM 669 C CA . ALA A 1 91 ? -9.391 -21.391 5.414 1 97.19 91 ALA A CA 1
ATOM 670 C C . ALA A 1 91 ? -8.922 -19.969 5.141 1 97.19 91 ALA A C 1
ATOM 672 O O . ALA A 1 91 ? -7.824 -19.578 5.551 1 97.19 91 ALA A O 1
ATOM 673 N N . CYS A 1 92 ? -9.719 -19.156 4.547 1 97.88 92 CYS A N 1
ATOM 674 C CA . CYS A 1 92 ? -9.305 -17.828 4.098 1 97.88 92 CYS A CA 1
ATOM 675 C C . CYS A 1 92 ? -9.688 -16.766 5.121 1 97.88 92 CYS A C 1
ATOM 677 O O . CYS A 1 92 ? -10.195 -15.695 4.754 1 97.88 92 CYS A O 1
ATOM 679 N N . SER A 1 93 ? -9.484 -17.078 6.395 1 96.56 93 SER A N 1
ATOM 680 C CA . SER A 1 93 ? -9.828 -16.109 7.441 1 96.56 93 SER A CA 1
ATOM 681 C C . SER A 1 93 ? -8.992 -16.344 8.695 1 96.56 93 SER A C 1
ATOM 683 O O . SER A 1 93 ? -8.383 -17.406 8.859 1 96.56 93 SER A O 1
ATOM 685 N N . GLY A 1 94 ? -8.922 -15.266 9.484 1 95.56 94 GLY A N 1
ATOM 686 C CA . GLY A 1 94 ? -8.406 -15.445 10.828 1 95.56 94 GLY A CA 1
ATOM 687 C C . GLY A 1 94 ? -6.926 -15.133 10.945 1 95.56 94 GLY A C 1
ATOM 688 O O . GLY A 1 94 ? -6.266 -15.562 11.891 1 95.56 94 GLY A O 1
ATOM 689 N N . TYR A 1 95 ? -6.445 -14.406 10.016 1 96.56 95 TYR A N 1
ATOM 690 C CA . TYR A 1 95 ? -5.012 -14.125 10.047 1 96.56 95 TYR A CA 1
ATOM 691 C C . TYR A 1 95 ? -4.75 -12.688 10.492 1 96.56 95 TYR A C 1
ATOM 693 O O . TYR A 1 95 ? -3.596 -12.297 10.688 1 96.56 95 TYR A O 1
ATOM 701 N N . GLY A 1 96 ? -5.812 -11.875 10.586 1 94.06 96 GLY A N 1
ATOM 702 C CA . GLY A 1 96 ? -5.684 -10.5 11.055 1 94.06 96 GLY A CA 1
ATOM 703 C C . GLY A 1 96 ? -5.352 -9.516 9.953 1 94.06 96 GLY A C 1
ATOM 704 O O . GLY A 1 96 ? -5.191 -8.32 10.211 1 94.06 96 GLY A O 1
ATOM 705 N N . VAL A 1 97 ? -5.191 -10.016 8.773 1 96.62 97 VAL A N 1
ATOM 706 C CA . VAL A 1 97 ? -4.883 -9.203 7.598 1 96.62 97 VAL A CA 1
ATOM 707 C C . VAL A 1 97 ? -5.695 -9.695 6.402 1 96.62 97 VAL A C 1
ATOM 709 O O . VAL A 1 97 ? -6.215 -10.82 6.418 1 96.62 97 VAL A O 1
ATOM 712 N N . PRO A 1 98 ? -5.809 -8.836 5.352 1 97.56 98 PRO A N 1
ATOM 713 C CA . PRO A 1 98 ? -6.523 -9.273 4.148 1 97.56 98 PRO A CA 1
ATOM 714 C C . PRO A 1 98 ? -5.871 -10.484 3.482 1 97.56 98 PRO A C 1
ATOM 716 O O . PRO A 1 98 ? -4.652 -10.656 3.561 1 97.56 98 PRO A O 1
ATOM 719 N N . VAL A 1 99 ? -6.75 -11.281 2.832 1 98.44 99 VAL A N 1
ATOM 720 C CA . VAL A 1 99 ? -6.305 -12.484 2.135 1 98.44 99 VAL A CA 1
ATOM 721 C C . VAL A 1 99 ? -6.48 -12.305 0.629 1 98.44 99 VAL A C 1
ATOM 723 O O . VAL A 1 99 ? -7.531 -11.844 0.17 1 98.44 99 VAL A O 1
ATOM 726 N N . ILE A 1 100 ? -5.445 -12.578 -0.105 1 98.44 100 ILE A N 1
ATOM 727 C CA . ILE A 1 100 ? -5.539 -12.797 -1.544 1 98.44 100 ILE A CA 1
ATOM 728 C C . ILE A 1 100 ? -5.578 -14.297 -1.835 1 98.44 100 ILE A C 1
ATOM 730 O O . ILE A 1 100 ? -4.668 -15.031 -1.441 1 98.44 100 ILE A O 1
ATOM 734 N N . LYS A 1 101 ? -6.594 -14.711 -2.404 1 98.06 101 LYS A N 1
ATOM 735 C CA . LYS A 1 101 ? -6.633 -16.094 -2.861 1 98.06 101 LYS A CA 1
ATOM 736 C C . LYS A 1 101 ? -6.141 -16.219 -4.301 1 98.06 101 LYS A C 1
ATOM 738 O O . LYS A 1 101 ? -6.719 -15.617 -5.211 1 98.06 101 LYS A O 1
ATOM 743 N N . ALA A 1 102 ? -5.105 -16.938 -4.492 1 97.06 102 ALA A N 1
ATOM 744 C CA . ALA A 1 102 ? -4.562 -17.188 -5.824 1 97.06 102 ALA A CA 1
ATOM 745 C C . ALA A 1 102 ? -5.184 -18.438 -6.438 1 97.06 102 ALA A C 1
ATOM 747 O O . ALA A 1 102 ? -5.328 -19.469 -5.762 1 97.06 102 ALA A O 1
ATOM 748 N N . LEU A 1 103 ? -5.516 -18.297 -7.668 1 93.44 103 LEU A N 1
ATOM 749 C CA . LEU A 1 103 ? -6.121 -19.406 -8.391 1 93.44 103 LEU A CA 1
ATOM 750 C C . LEU A 1 103 ? -5.527 -19.531 -9.789 1 93.44 103 LEU A C 1
ATOM 752 O O . LEU A 1 103 ? -5.285 -18.531 -10.461 1 93.44 103 LEU A O 1
ATOM 756 N N . ARG A 1 104 ? -5.305 -20.766 -10.164 1 89.62 104 ARG A N 1
ATOM 757 C CA . ARG A 1 104 ? -4.945 -21.047 -11.555 1 89.62 104 ARG A CA 1
ATOM 758 C C . ARG A 1 104 ? -6.176 -21.031 -12.453 1 89.62 104 ARG A C 1
ATOM 760 O O . ARG A 1 104 ? -7.188 -21.656 -12.148 1 89.62 104 ARG A O 1
ATOM 767 N N . VAL A 1 105 ? -6.086 -20.25 -13.461 1 84.44 105 VAL A N 1
ATOM 768 C CA . VAL A 1 105 ? -7.227 -20.125 -14.367 1 84.44 105 VAL A CA 1
ATOM 769 C C . VAL A 1 105 ? -6.852 -20.641 -15.75 1 84.44 105 VAL A C 1
ATOM 771 O O . VAL A 1 105 ? -6.012 -20.062 -16.438 1 84.44 105 VAL A O 1
ATOM 774 N N . THR A 1 106 ? -7.418 -21.672 -16.172 1 82.38 106 THR A N 1
ATOM 775 C CA . THR A 1 106 ? -7.152 -22.281 -17.469 1 82.38 106 THR A CA 1
ATOM 776 C C . THR A 1 106 ? -8.422 -22.328 -18.312 1 82.38 106 THR A C 1
ATOM 778 O O . THR A 1 106 ? -8.367 -22.609 -19.516 1 82.38 106 THR A O 1
ATOM 781 N N . GLY A 1 107 ? -9.531 -22.016 -17.734 1 82.81 107 GLY A N 1
ATOM 782 C CA . GLY A 1 107 ? -10.805 -22.047 -18.438 1 82.81 107 GLY A CA 1
ATOM 783 C C . GLY A 1 107 ? -11.945 -21.453 -17.625 1 82.81 107 GLY A C 1
ATOM 784 O O . GLY A 1 107 ? -11.742 -20.969 -16.516 1 82.81 107 GLY A O 1
ATOM 785 N N . PRO A 1 108 ? -13.117 -21.406 -18.172 1 83.62 108 PRO A N 1
ATOM 786 C CA . PRO A 1 108 ? -14.273 -20.781 -17.531 1 83.62 108 PRO A CA 1
ATOM 787 C C . 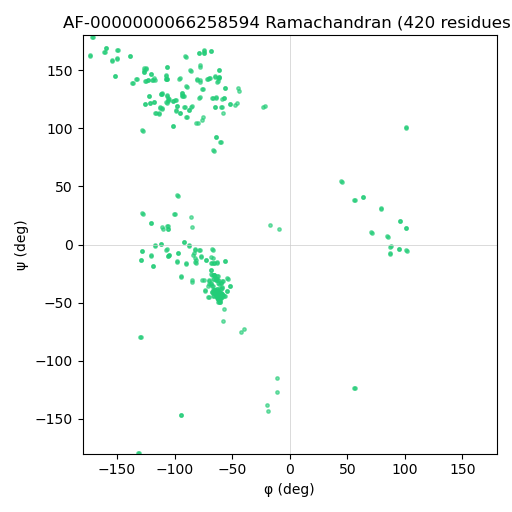PRO A 1 108 ? -14.617 -21.422 -16.188 1 83.62 108 PRO A C 1
ATOM 789 O O . PRO A 1 108 ? -15.125 -20.75 -15.289 1 83.62 108 PRO A O 1
ATOM 792 N N . GLU A 1 109 ? -14.383 -22.703 -16.094 1 88.12 109 GLU A N 1
ATOM 793 C CA . GLU A 1 109 ? -14.695 -23.375 -14.844 1 88.12 109 GLU A CA 1
ATOM 794 C C . GLU A 1 109 ? -13.875 -22.828 -13.688 1 88.12 109 GLU A C 1
ATOM 796 O O . GLU A 1 109 ? -14.336 -22.781 -12.547 1 88.12 109 GLU A O 1
ATOM 801 N N . ASP A 1 110 ? -12.719 -22.438 -13.977 1 88.19 110 ASP A N 1
ATOM 802 C CA . ASP A 1 110 ? -11.844 -21.859 -12.953 1 88.19 110 ASP A CA 1
ATOM 803 C C . ASP A 1 110 ? -12.344 -20.484 -12.523 1 88.19 110 ASP A C 1
ATOM 805 O O . ASP A 1 110 ? -12.172 -20.094 -11.367 1 88.19 110 ASP A O 1
ATOM 809 N N . VAL A 1 111 ? -12.953 -19.797 -13.398 1 85.31 111 VAL A N 1
ATOM 810 C CA . VAL A 1 111 ? -13.523 -18.484 -13.086 1 85.31 111 VAL A CA 1
ATOM 811 C C . VAL A 1 111 ? -14.68 -18.656 -12.109 1 85.31 111 VAL A C 1
ATOM 813 O O . VAL A 1 111 ? -14.812 -17.875 -11.156 1 85.31 111 VAL A O 1
ATOM 816 N N . VAL A 1 112 ? -15.43 -19.672 -12.414 1 88.12 112 VAL A N 1
ATOM 817 C CA . VAL A 1 112 ? -16.547 -19.969 -11.531 1 88.12 112 VAL A CA 1
ATOM 818 C C . VAL A 1 112 ? -16.031 -20.328 -10.133 1 88.12 112 VAL A C 1
ATOM 820 O O . VAL A 1 112 ? -16.562 -19.859 -9.133 1 88.12 112 VAL A O 1
ATOM 823 N N . ARG A 1 113 ? -15.062 -21.109 -10.148 1 91.06 113 ARG A N 1
ATOM 824 C CA . ARG A 1 113 ? -14.445 -21.484 -8.875 1 91.06 113 ARG A CA 1
ATOM 825 C C . ARG A 1 113 ? -13.914 -20.25 -8.148 1 91.06 113 ARG A C 1
ATOM 827 O O . ARG A 1 113 ? -14.094 -20.109 -6.934 1 91.06 113 ARG A O 1
ATOM 834 N N . ALA A 1 114 ? -13.297 -19.406 -8.844 1 91.5 114 ALA A N 1
ATOM 835 C CA . ALA A 1 114 ? -12.75 -18.188 -8.258 1 91.5 114 ALA A CA 1
ATOM 836 C C . ALA A 1 114 ? -13.852 -17.359 -7.594 1 91.5 114 ALA A C 1
ATOM 838 O O . ALA A 1 114 ? -13.641 -16.797 -6.516 1 91.5 114 ALA A O 1
ATOM 839 N N . ARG A 1 115 ? -14.977 -17.312 -8.117 1 90.5 115 ARG A N 1
ATOM 840 C CA . ARG A 1 115 ? -16.094 -16.516 -7.629 1 90.5 115 ARG A CA 1
ATOM 841 C C . ARG A 1 115 ? -16.578 -17.016 -6.273 1 90.5 115 ARG A C 1
ATOM 843 O O . ARG A 1 115 ? -17.141 -16.25 -5.488 1 90.5 115 ARG A O 1
ATOM 850 N N . THR A 1 116 ? -16.359 -18.266 -6.012 1 93.38 116 THR A N 1
ATOM 851 C CA . THR A 1 116 ? -16.812 -18.844 -4.758 1 93.38 116 THR A CA 1
ATOM 852 C C . THR A 1 116 ? -16.047 -18.281 -3.576 1 93.38 116 THR A C 1
ATOM 854 O O . THR A 1 116 ? -16.453 -18.422 -2.424 1 93.38 116 THR A O 1
ATOM 857 N N . TYR A 1 117 ? -14.953 -17.672 -3.857 1 95.94 117 TYR A N 1
ATOM 858 C CA . TYR A 1 117 ? -14.125 -17.109 -2.793 1 95.94 117 TYR A CA 1
ATOM 859 C C . TYR A 1 117 ? -14.523 -15.664 -2.506 1 95.94 117 TYR A C 1
ATOM 861 O O . TYR A 1 117 ? -14.133 -15.102 -1.48 1 95.94 117 TYR A O 1
ATOM 869 N N . VAL A 1 118 ? -15.234 -15.055 -3.398 1 93.06 118 VAL A N 1
ATOM 870 C CA . VAL A 1 118 ? -15.617 -13.648 -3.25 1 93.06 118 VAL A CA 1
ATOM 871 C C . VAL A 1 118 ? -16.578 -13.5 -2.08 1 93.06 118 VAL A C 1
ATOM 873 O O . VAL A 1 118 ? -17.578 -14.211 -1.997 1 93.06 118 VAL A O 1
ATOM 876 N N . GLY A 1 119 ? -16.234 -12.594 -1.135 1 90.62 119 GLY A N 1
ATOM 877 C CA . GLY A 1 119 ? -17.109 -12.328 -0.001 1 90.62 119 GLY A CA 1
ATOM 878 C C . GLY A 1 119 ? -16.906 -13.305 1.146 1 90.62 119 GLY A C 1
ATOM 879 O O . GLY A 1 119 ? -17.625 -13.25 2.145 1 90.62 119 GLY A O 1
ATOM 880 N N . VAL A 1 120 ? -15.906 -14.133 0.999 1 93.12 120 VAL A N 1
ATOM 881 C CA . VAL A 1 120 ? -15.68 -15.156 2.012 1 93.12 120 VAL A CA 1
ATOM 882 C C . VAL A 1 120 ? -14.578 -14.711 2.967 1 93.12 120 VAL A C 1
ATOM 884 O O . VAL A 1 120 ? -13.484 -14.336 2.535 1 93.12 120 VAL A O 1
ATOM 887 N N . GLY A 1 121 ? -14.984 -14.719 4.254 1 94.56 121 GLY A N 1
ATOM 888 C CA . GLY A 1 121 ? -13.977 -14.453 5.27 1 94.56 121 GLY A CA 1
ATOM 889 C C . GLY A 1 121 ? -13.258 -13.133 5.062 1 94.56 121 GLY A C 1
ATOM 890 O O . GLY A 1 121 ? -13.898 -12.086 4.926 1 94.56 121 GLY A O 1
ATOM 891 N N . ASP A 1 122 ? -11.93 -13.344 4.977 1 96.12 122 ASP A N 1
ATOM 892 C CA . ASP A 1 122 ? -11.094 -12.148 4.891 1 96.12 122 ASP A CA 1
ATOM 893 C C . ASP A 1 122 ? -10.555 -11.961 3.475 1 96.12 122 ASP A C 1
ATOM 895 O O . ASP A 1 122 ? -9.586 -11.227 3.268 1 96.12 122 ASP A O 1
ATOM 899 N N . VAL A 1 123 ? -11.148 -12.656 2.486 1 97.31 123 VAL A N 1
ATOM 900 C CA . VAL A 1 123 ? -10.719 -12.5 1.101 1 97.31 123 VAL A CA 1
ATOM 901 C C . VAL A 1 123 ? -11 -11.078 0.623 1 97.31 123 VAL A C 1
ATOM 903 O O . VAL A 1 123 ? -12.156 -10.648 0.599 1 97.31 123 VAL A O 1
ATOM 906 N N . ALA A 1 124 ? -9.945 -10.422 0.291 1 96.75 124 ALA A N 1
ATOM 907 C CA . ALA A 1 124 ? -10.055 -9.031 -0.134 1 96.75 124 ALA A CA 1
ATOM 908 C C . ALA A 1 124 ? -9.594 -8.859 -1.58 1 96.75 124 ALA A C 1
ATOM 910 O O . ALA A 1 124 ? -9.602 -7.746 -2.111 1 96.75 124 ALA A O 1
ATOM 911 N N . GLY A 1 125 ? -9.18 -9.914 -2.189 1 96.62 125 GLY A N 1
ATOM 912 C CA . GLY A 1 125 ? -8.758 -9.914 -3.582 1 96.62 125 GLY A CA 1
ATOM 913 C C . GLY A 1 125 ? -8.453 -11.305 -4.113 1 96.62 125 GLY A C 1
ATOM 914 O O . GLY A 1 125 ? -8.336 -12.258 -3.342 1 96.62 125 GLY A O 1
ATOM 915 N N . LEU A 1 126 ? -8.414 -11.406 -5.402 1 96.25 126 LEU A N 1
ATOM 916 C CA . LEU A 1 126 ? -8.039 -12.625 -6.102 1 96.25 126 LEU A CA 1
ATOM 917 C C . LEU A 1 126 ? -6.805 -12.406 -6.969 1 96.25 126 LEU A C 1
ATOM 919 O O . LEU A 1 126 ? -6.598 -11.305 -7.488 1 96.25 126 LEU A O 1
ATOM 923 N N . LEU A 1 127 ? -5.984 -13.375 -7 1 96.12 127 LEU A N 1
ATOM 9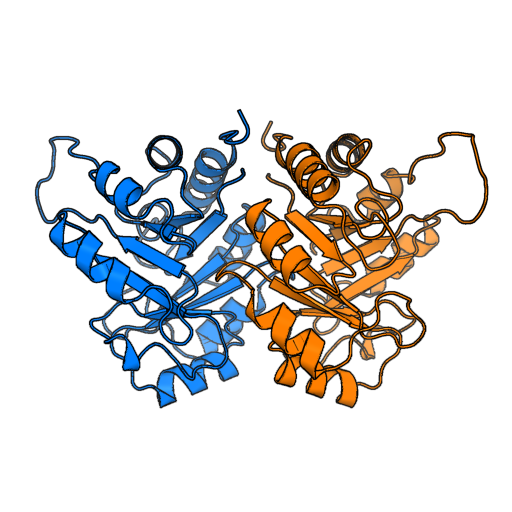24 C CA . LEU A 1 127 ? -4.895 -13.398 -7.969 1 96.12 127 LEU A CA 1
ATOM 925 C C . LEU A 1 127 ? -5.094 -14.523 -8.977 1 96.12 127 LEU A C 1
ATOM 927 O O . LEU A 1 127 ? -5.172 -15.695 -8.602 1 96.12 127 LEU A O 1
ATOM 931 N N . LEU A 1 128 ? -5.23 -14.148 -10.18 1 92.25 128 LEU A N 1
ATOM 932 C CA . LEU A 1 128 ? -5.426 -15.117 -11.258 1 92.25 128 LEU A CA 1
ATOM 933 C C . LEU A 1 128 ? -4.113 -15.391 -11.984 1 92.25 128 LEU A C 1
ATOM 935 O O . LEU A 1 128 ? -3.57 -14.508 -12.648 1 92.25 128 LEU A O 1
ATOM 939 N N . ASP A 1 129 ? -3.709 -16.562 -11.859 1 88.5 129 ASP A N 1
ATOM 940 C CA . ASP A 1 129 ? -2.447 -17 -12.453 1 88.5 129 ASP A CA 1
ATOM 941 C C . ASP A 1 129 ? -2.686 -17.781 -13.75 1 88.5 129 ASP A C 1
ATOM 943 O O . ASP A 1 129 ? -3.164 -18.906 -13.727 1 88.5 129 ASP A O 1
ATOM 947 N N . GLY A 1 130 ? -2.498 -17.172 -14.859 1 74.75 130 GLY A N 1
ATOM 948 C CA . GLY A 1 130 ? -2.807 -17.75 -16.156 1 74.75 130 GLY A CA 1
ATOM 949 C C . GLY A 1 130 ? -1.685 -18.609 -16.719 1 74.75 130 GLY A C 1
ATOM 950 O O . GLY A 1 130 ? -1.576 -18.781 -17.922 1 74.75 130 GLY A O 1
ATOM 951 N N . ALA A 1 131 ? -0.64 -19.25 -15.844 1 57.78 131 ALA A N 1
ATOM 952 C CA . ALA A 1 131 ? 0.423 -20 -16.5 1 57.78 131 ALA A CA 1
ATOM 953 C C . ALA A 1 131 ? -0.149 -21.156 -17.328 1 57.78 131 ALA A C 1
ATOM 955 O O . ALA A 1 131 ? -0.863 -22 -16.797 1 57.78 131 ALA A O 1
ATOM 956 N N . ALA A 1 132 ? -0.507 -20.984 -18.578 1 47.28 132 ALA A N 1
ATOM 957 C CA . ALA A 1 132 ? -0.778 -22.109 -19.469 1 47.28 132 ALA A CA 1
ATOM 958 C C . ALA A 1 132 ? 0.333 -23.156 -19.391 1 47.28 132 ALA A C 1
ATOM 960 O O . ALA A 1 132 ? 1.516 -22.812 -19.328 1 47.28 132 ALA A O 1
ATOM 961 N N . PRO A 1 133 ? 0.2 -24.516 -19 1 43.22 133 PRO A N 1
ATOM 962 C CA . PRO A 1 133 ? 1.304 -25.469 -19.047 1 43.22 133 PRO A CA 1
ATOM 963 C C . PRO A 1 133 ? 2.439 -25.031 -19.969 1 43.22 133 PRO A C 1
ATOM 965 O O . PRO A 1 133 ? 2.326 -24 -20.641 1 43.22 133 PRO A O 1
ATOM 968 N N . GLY A 1 134 ? 3.02 -26.25 -20.844 1 35.41 134 GLY A N 1
ATOM 969 C CA . GLY A 1 134 ? 4.086 -26.672 -21.75 1 35.41 134 GLY A CA 1
ATOM 970 C C . GLY A 1 134 ? 4.43 -25.625 -22.781 1 35.41 134 GLY A C 1
ATOM 971 O O . GLY A 1 134 ? 5.418 -25.766 -23.5 1 35.41 134 GLY A O 1
ATOM 972 N N . TYR A 1 135 ? 3.459 -25.5 -23.844 1 33.16 135 TYR A N 1
ATOM 973 C CA . TYR A 1 135 ? 3.955 -25.328 -25.219 1 33.16 135 TYR A CA 1
ATOM 974 C C . TYR A 1 135 ? 4.84 -24.094 -25.328 1 33.16 135 TYR A C 1
ATOM 976 O O . TYR A 1 135 ? 4.516 -23.047 -24.781 1 33.16 135 TYR A O 1
ATOM 984 N N . GLY A 1 136 ? 6.148 -24.234 -25.594 1 33.19 136 GLY A N 1
ATOM 985 C CA . GLY A 1 136 ? 7.258 -23.469 -26.141 1 33.19 136 GLY A CA 1
ATOM 986 C C . GLY A 1 136 ? 6.828 -22.172 -26.797 1 33.19 136 GLY A C 1
ATOM 987 O O . GLY A 1 136 ? 6.195 -21.328 -26.156 1 33.19 136 GLY A O 1
ATOM 988 N N . GLY A 1 137 ? 7.074 -22.141 -28.266 1 33.16 137 GLY A N 1
ATOM 989 C CA . GLY A 1 137 ? 7.203 -21.25 -29.391 1 33.16 137 GLY A CA 1
ATOM 990 C C . GLY A 1 137 ? 5.977 -20.375 -29.609 1 33.16 137 GLY A C 1
ATOM 991 O O . GLY A 1 137 ? 6.078 -19.266 -30.156 1 33.16 137 GLY A O 1
ATOM 992 N N . GLY A 1 138 ? 4.688 -21.031 -30 1 35.88 138 GLY A N 1
ATOM 993 C CA . GLY A 1 138 ? 3.643 -20.172 -30.547 1 35.88 138 GLY A CA 1
ATOM 994 C C . GLY A 1 138 ? 2.951 -19.328 -29.5 1 35.88 138 GLY A C 1
ATOM 995 O O . GLY A 1 138 ? 2.795 -19.75 -28.359 1 35.88 138 GLY A O 1
ATOM 996 N N . GLY A 1 139 ? 2.98 -17.953 -29.25 1 38.09 139 GLY A N 1
ATOM 997 C CA . GLY A 1 139 ? 2.539 -16.781 -28.516 1 38.09 139 GLY A CA 1
ATOM 998 C C . GLY A 1 139 ? 1.249 -17.016 -27.75 1 38.09 139 GLY A C 1
ATOM 999 O O . GLY A 1 139 ? 0.289 -16.266 -27.906 1 38.09 139 GLY A O 1
ATOM 1000 N N . VAL A 1 140 ? 0.758 -18.188 -27.469 1 43.31 140 VAL A N 1
ATOM 1001 C CA . VAL A 1 140 ? -0.611 -18.156 -26.969 1 43.31 140 VAL A CA 1
ATOM 1002 C C . VAL A 1 140 ? -0.647 -17.438 -25.609 1 43.31 140 VAL A C 1
ATOM 1004 O O . VAL A 1 140 ? -0.028 -17.891 -24.641 1 43.31 140 VAL A O 1
ATOM 1007 N N . GLY A 1 141 ? -0.645 -16.234 -25.391 1 55.12 141 GLY A N 1
ATOM 1008 C CA . GLY A 1 141 ? -0.879 -15.305 -24.297 1 55.12 141 GLY A CA 1
ATOM 1009 C C . GLY A 1 141 ? -2.109 -15.648 -23.484 1 55.12 141 GLY A C 1
ATOM 1010 O O . GLY A 1 141 ? -2.922 -16.484 -23.891 1 55.12 141 GLY A O 1
ATOM 1011 N N . PHE A 1 142 ? -2.111 -15.695 -22.031 1 62.47 142 PHE A N 1
ATOM 1012 C CA . PHE A 1 142 ? -3.264 -15.719 -21.141 1 62.47 142 PHE A CA 1
ATOM 1013 C C . PHE A 1 142 ? -4.5 -15.164 -21.844 1 62.47 142 PHE A C 1
ATOM 1015 O O . PHE A 1 142 ? -4.414 -14.172 -22.562 1 62.47 142 PHE A O 1
ATOM 1022 N N . ASP A 1 143 ? -5.477 -16.203 -21.875 1 74.06 143 ASP A N 1
ATOM 1023 C CA . ASP A 1 143 ? -6.746 -15.672 -22.359 1 74.06 143 ASP A CA 1
ATOM 1024 C C . ASP A 1 143 ? -7.305 -14.633 -21.391 1 74.06 143 ASP A C 1
ATOM 1026 O O . ASP A 1 143 ? -8.039 -14.977 -20.469 1 74.06 143 ASP A O 1
ATOM 1030 N N . TRP A 1 144 ? -7.008 -13.523 -21.625 1 74.88 144 TRP A N 1
ATOM 1031 C CA . TRP A 1 144 ? -7.348 -12.406 -20.75 1 74.88 144 TRP A CA 1
ATOM 1032 C C . TRP A 1 144 ? -8.859 -12.227 -20.656 1 74.88 144 TRP A C 1
ATOM 1034 O O . TRP A 1 144 ? -9.352 -11.562 -19.75 1 74.88 144 TRP A O 1
ATOM 1044 N N . SER A 1 145 ? -9.555 -12.836 -21.547 1 75.31 145 SER A N 1
ATOM 1045 C CA . SER A 1 145 ? -11.008 -12.719 -21.484 1 75.31 145 SER A CA 1
ATOM 1046 C C . SER A 1 145 ? -11.57 -13.383 -20.234 1 75.31 145 SER A C 1
ATOM 1048 O O . SER A 1 145 ? -12.656 -13.031 -19.781 1 75.31 145 SER A O 1
ATOM 1050 N N . LEU A 1 146 ? -10.82 -14.32 -19.781 1 77 146 LEU A N 1
ATOM 1051 C CA . LEU A 1 146 ? -11.242 -15.008 -18.562 1 77 146 LEU A CA 1
ATOM 1052 C C . LEU A 1 146 ? -11.227 -14.07 -17.359 1 77 146 LEU A C 1
ATOM 1054 O O . LEU A 1 146 ? -12.039 -14.211 -16.453 1 77 146 LEU A O 1
ATOM 1058 N N . VAL A 1 147 ? -10.375 -13.102 -17.375 1 78.25 147 VAL A N 1
ATOM 1059 C CA . VAL A 1 147 ? -10.273 -12.117 -16.297 1 78.25 147 VAL A CA 1
ATOM 1060 C C . VAL A 1 147 ? -11.5 -11.203 -16.312 1 78.25 147 VAL A C 1
ATOM 1062 O O . VAL A 1 147 ? -12.008 -10.812 -15.258 1 78.25 147 VAL A O 1
ATOM 1065 N N . ALA A 1 148 ? -11.938 -10.977 -17.484 1 74.06 148 ALA A N 1
ATOM 1066 C CA . ALA A 1 148 ? -13.102 -10.109 -17.656 1 74.06 148 ALA A CA 1
ATOM 1067 C C . ALA A 1 148 ? -14.312 -10.672 -16.906 1 74.06 148 ALA A C 1
ATOM 1069 O O . ALA A 1 148 ? -15.156 -9.914 -16.422 1 74.06 148 ALA A O 1
ATOM 1070 N N . GLY A 1 149 ? -14.305 -12.008 -16.844 1 71.38 149 GLY A N 1
ATOM 1071 C CA . GLY A 1 149 ? -15.391 -12.656 -16.125 1 71.38 149 GLY A CA 1
ATOM 1072 C C . GLY A 1 149 ? -15.391 -12.352 -14.648 1 71.38 149 GLY A C 1
ATOM 1073 O O . GLY A 1 149 ? -16.391 -12.57 -13.961 1 71.38 149 GLY A O 1
ATOM 1074 N N . LEU A 1 150 ? -14.297 -11.875 -14.273 1 77.81 150 LEU A N 1
ATOM 1075 C CA . LEU A 1 150 ? -14.211 -11.547 -12.859 1 77.81 150 LEU A CA 1
ATOM 1076 C C . LEU A 1 150 ? -14.25 -10.039 -12.648 1 77.81 150 LEU A C 1
ATOM 1078 O O . LEU A 1 150 ? -14.273 -9.562 -11.508 1 77.81 150 LEU A O 1
ATOM 1082 N N . ALA A 1 151 ? -14.266 -9.484 -13.883 1 69.94 151 ALA A N 1
ATOM 1083 C CA . ALA A 1 151 ? -14.492 -8.039 -13.828 1 69.94 151 ALA A CA 1
ATOM 1084 C C . ALA A 1 151 ? -15.828 -7.723 -13.156 1 69.94 151 ALA A C 1
ATOM 1086 O O . ALA A 1 151 ? -16.828 -8.406 -13.391 1 69.94 151 ALA A O 1
ATOM 1087 N N . GLY A 1 152 ? -15.859 -7.062 -12.094 1 72.81 152 GLY A N 1
ATOM 1088 C CA . GLY A 1 152 ? -17.109 -6.711 -11.445 1 72.81 152 GLY A CA 1
ATOM 1089 C C . GLY A 1 152 ? -17.438 -7.594 -10.258 1 72.81 152 GLY A C 1
ATOM 1090 O O . GLY A 1 152 ? -18.547 -7.559 -9.734 1 72.81 152 GLY A O 1
ATOM 1091 N N . SER A 1 153 ? -16.641 -8.562 -10.047 1 76.94 153 SER A N 1
ATOM 1092 C CA . SER A 1 153 ? -16.875 -9.461 -8.922 1 76.94 153 SER A CA 1
ATOM 1093 C C . SER A 1 153 ? -16.938 -8.703 -7.605 1 76.94 153 SER A C 1
ATOM 1095 O O . SER A 1 153 ? -17.406 -9.234 -6.598 1 76.94 153 SER A O 1
ATOM 1097 N N . GLY A 1 154 ? -16.5 -7.496 -7.633 1 81.44 154 GLY A N 1
ATOM 1098 C CA . GLY A 1 154 ? -16.594 -6.695 -6.422 1 81.44 154 GLY A CA 1
ATOM 1099 C C . GLY A 1 154 ? -15.32 -6.719 -5.594 1 81.44 154 GLY A C 1
ATOM 1100 O O . GLY A 1 154 ? -15.25 -6.098 -4.535 1 81.44 154 GLY A O 1
ATOM 1101 N N . VAL A 1 155 ? -14.359 -7.535 -6.062 1 89.38 155 VAL A N 1
ATOM 1102 C CA . VAL A 1 155 ? -13.094 -7.527 -5.344 1 89.38 155 VAL A CA 1
ATOM 1103 C C . VAL A 1 155 ? -11.953 -7.211 -6.309 1 89.38 155 VAL A C 1
ATOM 1105 O O . VAL A 1 155 ? -12.023 -7.535 -7.496 1 89.38 155 VAL A O 1
ATOM 1108 N N . PRO A 1 156 ? -10.891 -6.617 -5.828 1 94.69 156 PRO A N 1
ATOM 1109 C CA . PRO A 1 156 ? -9.688 -6.398 -6.629 1 94.69 156 PRO A CA 1
ATOM 1110 C C . PRO A 1 156 ? -9.117 -7.691 -7.215 1 94.69 156 PRO A C 1
ATOM 1112 O O . PRO A 1 156 ? -9.062 -8.711 -6.523 1 94.69 1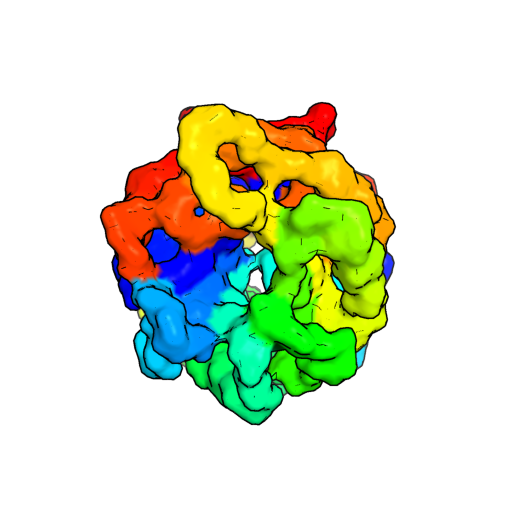56 PRO A O 1
ATOM 1115 N N . VAL A 1 157 ? -8.758 -7.645 -8.492 1 93.81 157 VAL A N 1
ATOM 1116 C CA . VAL A 1 157 ? -8.188 -8.805 -9.164 1 93.81 157 VAL A CA 1
ATOM 1117 C C . VAL A 1 157 ? -6.77 -8.484 -9.633 1 93.81 157 VAL A C 1
ATOM 1119 O O . VAL A 1 157 ? -6.547 -7.484 -10.32 1 93.81 157 VAL A O 1
ATOM 1122 N N . LEU A 1 158 ? -5.855 -9.289 -9.172 1 95.44 158 LEU A N 1
ATOM 1123 C CA . LEU A 1 158 ? -4.496 -9.25 -9.695 1 95.44 158 LEU A CA 1
ATOM 1124 C C . LEU A 1 158 ? -4.301 -10.305 -10.789 1 95.44 158 LEU A C 1
ATOM 1126 O O . LEU A 1 158 ? -4.836 -11.406 -10.688 1 95.44 158 LEU A O 1
ATOM 1130 N N . VAL A 1 159 ? -3.52 -9.891 -11.766 1 93.06 159 VAL A N 1
ATOM 1131 C CA . VAL A 1 159 ? -3.201 -10.82 -12.852 1 93.06 159 VAL A CA 1
ATOM 1132 C C . VAL A 1 159 ? -1.724 -11.203 -12.789 1 93.06 159 VAL A C 1
ATOM 1134 O O . VAL A 1 159 ? -0.861 -10.336 -12.594 1 93.06 159 VAL A O 1
ATOM 1137 N N . ALA A 1 160 ? -1.527 -12.461 -12.844 1 93.88 160 ALA A N 1
ATOM 1138 C CA . ALA A 1 160 ? -0.174 -13.008 -12.859 1 93.88 160 ALA A CA 1
ATOM 1139 C C . ALA A 1 160 ? -0.013 -14.039 -13.969 1 93.88 160 ALA A C 1
ATOM 1141 O O . ALA A 1 160 ? -0.876 -14.164 -14.844 1 93.88 160 ALA A O 1
ATOM 1142 N N . GLY A 1 161 ? 1.23 -14.617 -14.039 1 90.44 161 GLY A N 1
ATOM 1143 C CA . GLY A 1 161 ? 1.496 -15.68 -14.992 1 90.44 161 GLY A CA 1
ATOM 1144 C C . GLY A 1 161 ? 2.238 -15.211 -16.234 1 90.44 161 GLY A C 1
ATOM 1145 O O . GLY A 1 161 ? 1.64 -14.633 -17.141 1 90.44 161 GLY A O 1
ATOM 1146 N N . GLY A 1 162 ? 3.449 -15.453 -16.219 1 90.38 162 GLY A N 1
ATOM 1147 C CA . GLY A 1 162 ? 4.273 -15.25 -17.406 1 90.38 162 GLY A CA 1
ATOM 1148 C C . GLY A 1 162 ? 4.496 -13.789 -17.734 1 90.38 162 GLY A C 1
ATOM 1149 O O . GLY A 1 162 ? 4.93 -13.461 -18.844 1 90.38 162 GLY A O 1
ATOM 1150 N N . LEU A 1 163 ? 4.164 -12.945 -16.938 1 94.25 163 LEU A N 1
ATOM 1151 C CA . LEU A 1 163 ? 4.32 -11.523 -17.203 1 94.25 163 LEU A CA 1
ATOM 1152 C C . LEU A 1 163 ? 5.797 -11.133 -17.219 1 94.25 163 LEU A C 1
ATOM 1154 O O . LEU A 1 163 ? 6.594 -11.688 -16.453 1 94.25 163 LEU A O 1
ATOM 1158 N N . ARG A 1 164 ? 6.145 -10.273 -18.031 1 96.56 164 ARG A N 1
ATOM 1159 C CA . ARG A 1 164 ? 7.465 -9.688 -18.234 1 96.56 164 ARG A CA 1
ATOM 1160 C C . ARG A 1 164 ? 7.355 -8.258 -18.75 1 96.56 164 ARG A C 1
ATOM 1162 O O . ARG A 1 164 ? 6.277 -7.82 -19.156 1 96.56 164 ARG A O 1
ATOM 1169 N N . PRO A 1 165 ? 8.445 -7.551 -18.719 1 97.31 165 PRO A N 1
ATOM 1170 C CA . PRO A 1 165 ? 8.398 -6.172 -19.203 1 97.31 165 PRO A CA 1
ATOM 1171 C C . PRO A 1 165 ? 7.824 -6.062 -20.625 1 97.31 165 PRO A C 1
ATOM 1173 O O . PRO A 1 165 ? 7.105 -5.109 -20.938 1 97.31 165 PRO A O 1
ATOM 1176 N N . SER A 1 166 ? 7.996 -7.031 -21.406 1 96.25 166 SER A N 1
ATOM 1177 C CA . SER A 1 166 ? 7.648 -6.945 -22.828 1 96.25 166 SER A CA 1
ATOM 1178 C C . SER A 1 166 ? 6.16 -7.18 -23.047 1 96.25 166 SER A C 1
ATOM 1180 O O . SER A 1 166 ? 5.625 -6.855 -24.109 1 96.25 166 SER A O 1
ATOM 1182 N N . ASN A 1 167 ? 5.426 -7.738 -22.078 1 93 167 ASN A N 1
ATOM 1183 C CA . ASN A 1 167 ? 4.039 -8.078 -22.375 1 93 167 ASN A CA 1
ATOM 1184 C C . ASN A 1 167 ? 3.082 -7.496 -21.328 1 93 167 ASN A C 1
ATOM 1186 O O . ASN A 1 167 ? 1.863 -7.559 -21.5 1 93 167 ASN A O 1
ATOM 1190 N N . VAL A 1 168 ? 3.561 -6.895 -20.266 1 95 168 VAL A N 1
ATOM 1191 C CA . VAL A 1 168 ? 2.711 -6.465 -19.172 1 95 168 VAL A CA 1
ATOM 1192 C C . VAL A 1 168 ? 1.785 -5.344 -19.625 1 95 168 VAL A C 1
ATOM 1194 O O . VAL A 1 168 ? 0.637 -5.258 -19.188 1 95 168 VAL A O 1
ATOM 1197 N N . ALA A 1 169 ? 2.283 -4.492 -20.5 1 93.56 169 ALA A N 1
ATOM 1198 C CA . ALA A 1 169 ? 1.439 -3.404 -20.984 1 93.56 169 ALA A CA 1
ATOM 1199 C C . ALA A 1 169 ? 0.199 -3.947 -21.688 1 93.56 169 ALA A C 1
ATOM 1201 O O . ALA A 1 169 ? -0.908 -3.445 -21.484 1 93.56 169 ALA A O 1
ATOM 1202 N N . GLU A 1 170 ? 0.395 -4.926 -22.484 1 90.19 170 GLU A N 1
ATOM 1203 C CA . GLU A 1 170 ? -0.718 -5.559 -23.172 1 90.19 170 GLU A CA 1
ATOM 1204 C C . GLU A 1 170 ? -1.689 -6.211 -22.203 1 90.19 170 GLU A C 1
ATOM 1206 O O . GLU A 1 170 ? -2.906 -6.094 -22.344 1 90.19 170 GLU A O 1
ATOM 1211 N N . ALA A 1 171 ? -1.17 -6.898 -21.203 1 89.38 171 ALA A N 1
ATOM 1212 C CA . ALA A 1 171 ? -2 -7.523 -20.188 1 89.38 171 ALA A CA 1
ATOM 1213 C C . ALA A 1 171 ? -2.861 -6.484 -19.469 1 89.38 171 ALA A C 1
ATOM 1215 O O . ALA A 1 171 ? -4.059 -6.699 -19.266 1 89.38 171 ALA A O 1
ATOM 1216 N N . VAL A 1 172 ? -2.271 -5.355 -19.141 1 91.94 172 VAL A N 1
ATOM 1217 C CA . VAL A 1 172 ? -2.963 -4.293 -18.406 1 91.94 172 VAL A CA 1
ATOM 1218 C C . VAL A 1 172 ? -4.07 -3.711 -19.281 1 91.94 172 VAL A C 1
ATOM 1220 O O . VAL A 1 172 ? -5.195 -3.51 -18.828 1 91.94 172 VAL A O 1
ATOM 1223 N N . ARG A 1 173 ? -3.748 -3.49 -20.5 1 88.69 173 ARG A N 1
ATOM 1224 C CA . ARG A 1 173 ? -4.746 -2.934 -21.406 1 88.69 173 ARG A CA 1
ATOM 1225 C C . ARG A 1 173 ? -5.914 -3.895 -21.594 1 88.69 173 ARG A C 1
ATOM 1227 O O . ARG A 1 173 ? -7.07 -3.471 -21.656 1 88.69 173 ARG A O 1
ATOM 1234 N N . ALA A 1 174 ? -5.59 -5.137 -21.688 1 85.12 174 ALA A N 1
ATOM 1235 C CA . ALA A 1 174 ? -6.586 -6.152 -22.016 1 85.12 174 ALA A CA 1
ATOM 1236 C C . ALA A 1 174 ? -7.496 -6.441 -20.828 1 85.12 174 ALA A C 1
ATOM 1238 O O . ALA A 1 174 ? -8.672 -6.77 -21 1 85.12 174 ALA A O 1
ATOM 1239 N N . THR A 1 175 ? -6.926 -6.285 -19.625 1 87 175 THR A N 1
ATOM 1240 C CA . THR A 1 175 ? -7.68 -6.805 -18.484 1 87 175 THR A CA 1
ATOM 1241 C C . THR A 1 175 ? -8.031 -5.688 -17.516 1 87 175 THR A C 1
ATOM 1243 O O . THR A 1 175 ? -8.898 -5.855 -16.656 1 87 175 THR A O 1
ATOM 1246 N N . ARG A 1 176 ? -7.367 -4.559 -17.562 1 88.75 176 ARG A N 1
ATOM 1247 C CA . ARG A 1 176 ? -7.57 -3.439 -16.641 1 88.75 176 ARG A CA 1
ATOM 1248 C C . ARG A 1 176 ? -7.66 -3.924 -15.203 1 88.75 176 ARG A C 1
ATOM 1250 O O . ARG A 1 176 ? -8.625 -3.621 -14.5 1 88.75 176 ARG A O 1
ATOM 1257 N N . PRO A 1 177 ? -6.633 -4.672 -14.812 1 92 177 PRO A N 1
ATOM 1258 C CA . PRO A 1 177 ? -6.672 -5.266 -13.477 1 92 177 PRO A C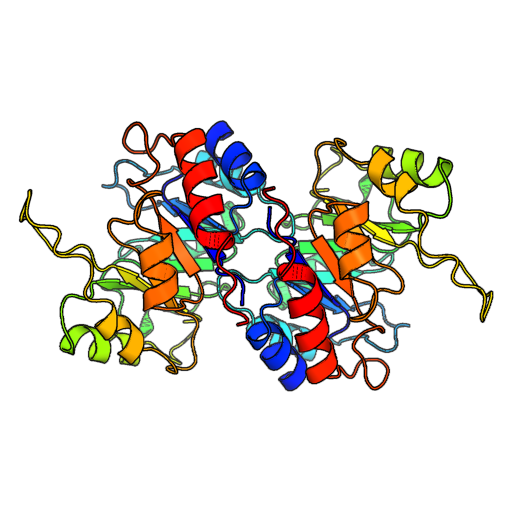A 1
ATOM 1259 C C . PRO A 1 177 ? -6.418 -4.246 -12.367 1 92 177 PRO A C 1
ATOM 1261 O O . PRO A 1 177 ? -5.984 -3.123 -12.641 1 92 177 PRO A O 1
ATOM 1264 N N . TYR A 1 178 ? -6.746 -4.66 -11.164 1 92.94 178 TYR A N 1
ATOM 1265 C CA . TYR A 1 178 ? -6.332 -3.914 -9.977 1 92.94 178 TYR A CA 1
ATOM 1266 C C . TYR A 1 178 ? -4.812 -3.826 -9.898 1 92.94 178 TYR A C 1
ATOM 1268 O O . TYR A 1 178 ? -4.262 -2.773 -9.562 1 92.94 178 TYR A O 1
ATOM 1276 N N . GLY A 1 179 ? -4.25 -4.934 -10.188 1 95.19 179 GLY A N 1
ATOM 1277 C CA . GLY A 1 179 ? -2.799 -4.992 -10.188 1 95.19 179 GLY A CA 1
ATOM 1278 C C . GLY A 1 179 ? -2.248 -6.152 -10.992 1 95.19 179 GLY A C 1
ATOM 1279 O O . GLY A 1 179 ? -3.004 -7.012 -11.445 1 95.19 179 GLY A O 1
ATOM 1280 N N . VAL A 1 180 ? -0.94 -6.105 -11.195 1 95.75 180 VAL A N 1
ATOM 1281 C CA . VAL A 1 180 ? -0.213 -7.191 -11.844 1 95.75 180 VAL A CA 1
ATOM 1282 C C . VAL A 1 180 ? 0.851 -7.742 -10.898 1 95.75 180 VAL A C 1
ATOM 1284 O O . VAL A 1 180 ? 1.368 -7.012 -10.047 1 95.75 180 VAL A O 1
ATOM 1287 N N . ASP A 1 181 ? 1.074 -9.047 -11.031 1 97.25 181 ASP A N 1
ATOM 1288 C CA . ASP A 1 181 ? 2.043 -9.75 -10.195 1 97.25 181 ASP A CA 1
ATOM 1289 C C . ASP A 1 181 ? 3.105 -10.438 -11.047 1 97.25 181 ASP A C 1
ATOM 1291 O O . ASP A 1 181 ? 2.777 -11.195 -11.969 1 97.25 181 ASP A O 1
ATOM 1295 N N . VAL A 1 182 ? 4.375 -10.18 -10.734 1 97.88 182 VAL A N 1
ATOM 1296 C CA . VAL A 1 182 ? 5.457 -10.766 -11.516 1 97.88 182 VAL A CA 1
ATOM 1297 C C . VAL A 1 182 ? 6.504 -11.359 -10.578 1 97.88 182 VAL A C 1
ATOM 1299 O O . VAL A 1 182 ? 6.762 -10.812 -9.5 1 97.88 182 VAL A O 1
ATOM 1302 N N . ALA A 1 183 ? 7.035 -12.461 -10.977 1 97.25 183 ALA A N 1
ATOM 1303 C CA . ALA A 1 183 ? 8.141 -13.086 -10.258 1 97.25 183 ALA A CA 1
ATOM 1304 C C . ALA A 1 183 ? 9.289 -13.422 -11.211 1 97.25 183 ALA A C 1
ATOM 1306 O O . ALA A 1 183 ? 10.234 -12.641 -11.352 1 97.25 183 ALA A O 1
ATOM 1307 N N . SER A 1 184 ? 9.18 -14.523 -11.945 1 96.25 184 SER A N 1
ATOM 1308 C CA . SER A 1 184 ? 10.273 -15.016 -12.773 1 96.25 184 SER A CA 1
ATOM 1309 C C . SER A 1 184 ? 10.539 -14.086 -13.953 1 96.25 184 SER A C 1
ATOM 1311 O O . SER A 1 184 ? 11.664 -14.008 -14.453 1 96.25 184 SER A O 1
ATOM 1313 N N . GLY A 1 185 ? 9.586 -13.352 -14.383 1 97.06 185 GLY A N 1
ATOM 1314 C CA . GLY A 1 185 ? 9.711 -12.492 -15.547 1 97.06 185 GLY A CA 1
ATOM 1315 C C . GLY A 1 185 ? 10.656 -11.328 -15.336 1 97.06 185 GLY A C 1
ATOM 1316 O O . GLY A 1 185 ? 11.055 -10.656 -16.297 1 97.06 185 GLY A O 1
ATOM 1317 N N . VAL A 1 186 ? 11.062 -11.125 -14.07 1 98.5 186 VAL A N 1
ATOM 1318 C CA . VAL A 1 186 ? 11.984 -10.031 -13.805 1 98.5 186 VAL A CA 1
ATOM 1319 C C . VAL A 1 186 ? 13.188 -10.547 -13.016 1 98.5 186 VAL A C 1
ATOM 1321 O O . VAL A 1 186 ? 13.797 -9.805 -12.242 1 98.5 186 VAL A O 1
ATOM 1324 N N . GLU A 1 187 ? 13.5 -11.789 -13.164 1 98.19 187 GLU A N 1
ATOM 1325 C CA . GLU A 1 187 ? 14.609 -12.43 -12.469 1 98.19 187 GLU A CA 1
ATOM 1326 C C . GLU A 1 187 ? 15.766 -12.711 -13.422 1 98.19 187 GLU A C 1
ATOM 1328 O O . GLU A 1 187 ? 15.555 -13.008 -14.602 1 98.19 187 GLU A O 1
ATOM 1333 N N . SER A 1 188 ? 17.062 -12.586 -12.859 1 98 188 SER A N 1
ATOM 1334 C CA . SER A 1 188 ? 18.219 -13.078 -13.586 1 98 188 SER A CA 1
ATOM 1335 C C . SER A 1 188 ? 18.438 -14.57 -13.328 1 98 188 SER A C 1
ATOM 1337 O O . SER A 1 188 ? 19 -15.273 -14.172 1 98 188 SER A O 1
ATOM 1339 N N . ALA A 1 189 ? 18.078 -15.016 -12.188 1 96.94 189 ALA A N 1
ATOM 1340 C CA . ALA A 1 189 ? 18.016 -16.391 -11.719 1 96.94 189 ALA A CA 1
ATOM 1341 C C . ALA A 1 189 ? 16.922 -16.562 -10.672 1 96.94 189 ALA A C 1
ATOM 1343 O O . ALA A 1 189 ? 16.453 -15.586 -10.086 1 96.94 189 ALA A O 1
ATOM 1344 N N . PRO A 1 190 ? 16.484 -17.75 -10.469 1 94.5 190 PRO A N 1
ATOM 1345 C CA . PRO A 1 190 ? 15.406 -17.922 -9.484 1 94.5 190 PRO A CA 1
ATOM 1346 C C . PRO A 1 190 ? 15.727 -17.266 -8.141 1 94.5 190 PRO A C 1
ATOM 1348 O O . PRO A 1 190 ? 16.734 -17.594 -7.52 1 94.5 190 PRO A O 1
ATOM 1351 N N . GLY A 1 191 ? 14.883 -16.328 -7.711 1 94.19 191 GLY A N 1
ATOM 1352 C CA . GLY A 1 191 ? 15.07 -15.664 -6.434 1 94.19 191 GLY A CA 1
ATOM 1353 C C . GLY A 1 191 ? 15.969 -14.453 -6.516 1 94.19 191 GLY A C 1
ATOM 1354 O O . GLY A 1 191 ? 16.078 -13.68 -5.562 1 94.19 191 GLY A O 1
ATOM 1355 N N . ILE A 1 192 ? 16.562 -14.281 -7.66 1 97.38 192 ILE A N 1
ATOM 1356 C CA . ILE A 1 192 ? 17.453 -13.141 -7.859 1 97.38 192 ILE A CA 1
ATOM 1357 C C . ILE A 1 192 ? 16.844 -12.188 -8.883 1 97.38 192 ILE A C 1
ATOM 1359 O O . ILE A 1 192 ? 16.797 -12.492 -10.078 1 97.38 192 ILE A O 1
ATOM 1363 N N . LYS A 1 193 ? 16.5 -11.055 -8.414 1 98.56 193 LYS A N 1
ATOM 1364 C CA . LYS A 1 193 ? 15.836 -10.102 -9.289 1 98.56 193 LYS A CA 1
ATOM 1365 C C . LYS A 1 193 ? 16.844 -9.359 -10.164 1 98.56 193 LYS A C 1
ATOM 1367 O O . LYS A 1 193 ? 17.969 -9.102 -9.734 1 98.56 193 LYS A O 1
ATOM 1372 N N . ASP A 1 194 ? 16.438 -9.133 -11.344 1 98.5 194 ASP A N 1
ATOM 1373 C CA . ASP A 1 194 ? 17.109 -8.203 -12.25 1 98.5 194 ASP A CA 1
ATOM 1374 C C . ASP A 1 194 ? 16.547 -6.793 -12.102 1 98.5 194 ASP A C 1
ATOM 1376 O O . ASP A 1 194 ? 15.438 -6.516 -12.57 1 98.5 194 ASP A O 1
ATOM 1380 N N . VAL A 1 195 ? 17.328 -5.945 -11.555 1 97.44 195 VAL A N 1
ATOM 1381 C CA . VAL A 1 195 ? 16.859 -4.613 -11.18 1 97.44 195 VAL A CA 1
ATOM 1382 C C . VAL A 1 195 ? 16.359 -3.871 -12.414 1 97.44 195 VAL A C 1
ATOM 1384 O O . VAL A 1 195 ? 15.344 -3.18 -12.367 1 97.44 195 VAL A O 1
ATOM 1387 N N . GLU A 1 196 ? 17.047 -3.992 -13.469 1 97.94 196 GLU A N 1
ATOM 1388 C CA . GLU A 1 196 ? 16.656 -3.311 -14.695 1 97.94 196 GLU A CA 1
ATOM 1389 C C . GLU A 1 196 ? 15.336 -3.869 -15.234 1 97.94 196 GLU A C 1
ATOM 1391 O O . GLU A 1 196 ? 14.492 -3.119 -15.734 1 97.94 196 GLU A O 1
ATOM 1396 N N . ALA A 1 197 ? 15.211 -5.137 -15.117 1 98.5 197 ALA A N 1
ATOM 1397 C CA . ALA A 1 197 ? 13.953 -5.758 -15.539 1 98.5 197 ALA A CA 1
ATOM 1398 C C . ALA A 1 197 ? 12.797 -5.301 -14.664 1 98.5 197 ALA A C 1
ATOM 1400 O O . ALA A 1 197 ? 11.695 -5.055 -15.164 1 98.5 197 ALA A O 1
ATOM 1401 N N . VAL A 1 198 ? 13.016 -5.172 -13.406 1 98.31 198 VAL A N 1
ATOM 1402 C CA . VAL A 1 198 ? 11.992 -4.688 -12.492 1 98.31 198 VAL A CA 1
ATOM 1403 C C . VAL A 1 198 ? 11.594 -3.262 -12.867 1 98.31 198 VAL A C 1
ATOM 1405 O O . VAL A 1 198 ? 10.406 -2.955 -12.984 1 98.31 198 VAL A O 1
ATOM 1408 N N . ARG A 1 199 ? 12.578 -2.455 -13.086 1 96.75 199 ARG A N 1
ATOM 1409 C CA . ARG A 1 199 ? 12.312 -1.071 -13.461 1 96.75 199 ARG A CA 1
ATOM 1410 C C . ARG A 1 199 ? 11.516 -1.001 -14.758 1 96.75 199 ARG A C 1
ATOM 1412 O O . ARG A 1 199 ? 10.539 -0.255 -14.852 1 96.75 199 ARG A O 1
ATOM 1419 N N . ALA A 1 200 ? 11.938 -1.771 -15.727 1 97.44 200 ALA A N 1
ATOM 1420 C CA . ALA A 1 200 ? 11.258 -1.798 -17.016 1 97.44 200 ALA A CA 1
ATOM 1421 C C . ALA A 1 200 ? 9.82 -2.283 -16.875 1 97.44 200 ALA A C 1
ATOM 1423 O O . ALA A 1 200 ? 8.914 -1.763 -17.531 1 97.44 200 ALA A O 1
ATOM 1424 N N . PHE A 1 201 ? 9.656 -3.254 -16.094 1 97.31 201 PHE A N 1
ATOM 1425 C CA . PHE A 1 201 ? 8.328 -3.816 -15.867 1 97.31 201 PHE A CA 1
ATOM 1426 C C . PHE A 1 201 ? 7.398 -2.773 -15.258 1 97.31 201 PHE A C 1
ATOM 1428 O O . PHE A 1 201 ? 6.281 -2.58 -15.734 1 97.31 201 PHE A O 1
ATOM 1435 N N . VAL A 1 202 ? 7.844 -2.107 -14.219 1 96.25 202 VAL A N 1
ATOM 1436 C CA . VAL A 1 202 ? 7.055 -1.1 -13.523 1 96.25 202 VAL A CA 1
ATOM 1437 C C . VAL A 1 202 ? 6.703 0.036 -14.484 1 96.25 202 VAL A C 1
ATOM 1439 O O . VAL A 1 202 ? 5.547 0.458 -14.555 1 96.25 202 VAL A O 1
ATOM 1442 N N . ARG A 1 203 ? 7.656 0.458 -15.211 1 93.81 203 ARG A N 1
ATOM 1443 C CA . ARG A 1 203 ? 7.426 1.533 -16.172 1 93.81 203 ARG A CA 1
ATOM 1444 C C . ARG A 1 203 ? 6.375 1.133 -17.203 1 93.81 203 ARG A C 1
ATOM 1446 O O . ARG A 1 203 ? 5.441 1.894 -17.469 1 93.81 203 ARG A O 1
ATOM 1453 N N . ALA A 1 204 ? 6.535 -0.041 -17.734 1 94.38 204 ALA A N 1
ATOM 1454 C CA . ALA A 1 204 ? 5.617 -0.522 -18.75 1 94.38 204 ALA A CA 1
ATOM 1455 C C . ALA A 1 204 ? 4.199 -0.665 -18.203 1 94.38 204 ALA A C 1
ATOM 1457 O O . ALA A 1 204 ? 3.225 -0.355 -18.891 1 94.38 204 ALA A O 1
ATOM 1458 N N . ALA A 1 205 ? 4.082 -1.109 -17 1 94.31 205 ALA A N 1
ATOM 1459 C CA . ALA A 1 205 ? 2.779 -1.345 -16.391 1 94.31 205 ALA A CA 1
ATOM 1460 C C . ALA A 1 205 ? 2.096 -0.027 -16.031 1 94.31 205 ALA A C 1
ATOM 1462 O O . ALA A 1 205 ? 0.885 0.121 -16.219 1 94.31 205 ALA A O 1
ATOM 1463 N N . LYS A 1 206 ? 2.857 0.937 -15.539 1 91.12 206 LYS A N 1
ATOM 1464 C CA . LYS A 1 206 ? 2.262 2.121 -14.93 1 91.12 206 LYS A CA 1
ATOM 1465 C C . LYS A 1 206 ? 2.195 3.277 -15.922 1 91.12 206 LYS A C 1
ATOM 1467 O O . LYS A 1 206 ? 1.597 4.316 -15.633 1 91.12 206 LYS A O 1
ATOM 1472 N N . SER A 1 207 ? 2.754 3.168 -17.047 1 86.62 207 SER A N 1
ATOM 1473 C CA . SER A 1 207 ? 2.727 4.242 -18.031 1 86.62 207 SER A CA 1
ATOM 1474 C C . SER A 1 207 ? 1.421 4.238 -18.828 1 86.62 207 SER A C 1
ATOM 1476 O O . SER A 1 207 ? 1.181 5.129 -19.641 1 86.62 207 SER A O 1
ATOM 1478 N N . ILE A 1 208 ? 0.644 3.277 -18.547 1 81.62 208 ILE A N 1
ATOM 1479 C CA . ILE A 1 208 ? -0.629 3.178 -19.25 1 81.62 208 ILE A CA 1
ATOM 1480 C C . ILE A 1 208 ? -1.683 4.02 -18.547 1 81.62 208 ILE A C 1
ATOM 1482 O O . ILE A 1 208 ? -1.889 3.877 -17.328 1 81.62 208 ILE A O 1
ATOM 1486 N N . ASN A 1 209 ? -2.184 4.973 -19.219 1 71.19 209 ASN A N 1
ATOM 1487 C CA . ASN A 1 209 ? -3.277 5.777 -18.688 1 71.19 209 ASN A CA 1
ATOM 1488 C C . ASN A 1 209 ? -4.621 5.07 -18.844 1 71.19 209 ASN A C 1
ATOM 1490 O O . ASN A 1 209 ? -5.168 5.008 -19.953 1 71.19 209 ASN A O 1
ATOM 1494 N N . LEU A 1 210 ? -5.098 4.562 -17.797 1 70.12 210 LEU A N 1
ATOM 1495 C CA . LEU A 1 210 ? -6.348 3.818 -17.859 1 70.12 210 LEU A CA 1
ATOM 1496 C C . LEU A 1 210 ? -7.539 4.73 -17.578 1 70.12 210 LEU A C 1
ATOM 1498 O O . LEU A 1 210 ? -8.68 4.266 -17.531 1 70.12 210 LEU A O 1
ATOM 1502 N N . TRP A 1 211 ? -7.266 6.035 -17.375 1 65.56 211 TRP A N 1
ATOM 1503 C CA . TRP A 1 211 ? -8.328 6.996 -17.125 1 65.56 211 TRP A CA 1
ATOM 1504 C C . TRP A 1 211 ? -8.992 7.441 -18.422 1 65.56 211 TRP A C 1
ATOM 1506 O O . TRP A 1 211 ? -10.039 8.102 -18.391 1 65.56 211 TRP A O 1
ATOM 1516 N N . GLU A 1 212 ? -8.43 7.176 -19.562 1 59.38 212 GLU A N 1
ATOM 1517 C CA . GLU A 1 212 ? -9 7.52 -20.859 1 59.38 212 GLU A CA 1
ATOM 1518 C C . GLU A 1 212 ? -9.914 6.406 -21.375 1 59.38 212 GLU A C 1
ATOM 1520 O O . GLU A 1 212 ? -9.672 5.227 -21.094 1 59.38 212 GLU A O 1
ATOM 1525 N N . MET B 1 1 ? 7.82 7.742 -12.719 1 67 1 MET B N 1
ATOM 1526 C CA . MET B 1 1 ? 7.246 7.102 -11.539 1 67 1 MET B CA 1
ATOM 1527 C C . MET B 1 1 ? 5.832 7.605 -11.281 1 67 1 MET B C 1
ATOM 1529 O O . MET B 1 1 ? 5.465 8.695 -11.719 1 67 1 MET B O 1
ATOM 1533 N N . SER B 1 2 ? 4.957 6.672 -10.812 1 80.75 2 SER B N 1
ATOM 1534 C CA . SER B 1 2 ? 3.598 7.102 -10.508 1 80.75 2 SER B CA 1
ATOM 1535 C C . SER B 1 2 ? 3.459 7.492 -9.039 1 80.75 2 SER B C 1
ATOM 1537 O O . SER B 1 2 ? 3.949 6.785 -8.156 1 80.75 2 SER B O 1
ATOM 1539 N N . VAL B 1 3 ? 2.945 8.664 -8.766 1 92.19 3 VAL B N 1
ATOM 1540 C CA . VAL B 1 3 ? 2.805 9.219 -7.422 1 92.19 3 VAL B CA 1
ATOM 1541 C C . VAL B 1 3 ? 1.711 8.469 -6.664 1 92.19 3 VAL B C 1
ATOM 1543 O O . VAL B 1 3 ? 0.699 8.078 -7.25 1 92.19 3 VAL B O 1
ATOM 1546 N N . ARG B 1 4 ? 1.901 8.242 -5.363 1 96 4 ARG B N 1
ATOM 1547 C CA . ARG B 1 4 ? 0.884 7.645 -4.504 1 96 4 ARG B CA 1
ATOM 1548 C C . ARG B 1 4 ? -0.061 8.711 -3.955 1 96 4 ARG B C 1
ATOM 1550 O O . ARG B 1 4 ? 0.325 9.875 -3.803 1 96 4 ARG B O 1
ATOM 1557 N N . VAL B 1 5 ? -1.305 8.297 -3.707 1 97.5 5 VAL B N 1
ATOM 1558 C CA . VAL B 1 5 ? -2.297 9.227 -3.184 1 97.5 5 VAL B CA 1
ATOM 1559 C C . VAL B 1 5 ? -2.834 8.719 -1.85 1 97.5 5 VAL B C 1
ATOM 1561 O O . VAL B 1 5 ? -3.311 7.586 -1.758 1 97.5 5 VAL B O 1
ATOM 1564 N N . LYS B 1 6 ? -2.701 9.484 -0.852 1 98.69 6 LYS B N 1
ATOM 1565 C CA . LYS B 1 6 ? -3.291 9.258 0.464 1 98.69 6 LYS B CA 1
ATOM 1566 C C . LYS B 1 6 ? -4.457 10.219 0.714 1 98.69 6 LYS B C 1
ATOM 1568 O O . LYS B 1 6 ? -4.352 11.414 0.445 1 98.69 6 LYS B O 1
ATOM 1573 N N . VAL B 1 7 ? -5.594 9.703 1.102 1 98.75 7 VAL B N 1
ATOM 1574 C CA . VAL B 1 7 ? -6.727 10.516 1.527 1 98.75 7 VAL B CA 1
ATOM 1575 C C . VAL B 1 7 ? -6.895 10.414 3.041 1 98.75 7 VAL B C 1
ATOM 1577 O O . VAL B 1 7 ? -7.105 9.328 3.58 1 98.75 7 VAL B O 1
ATOM 1580 N N . CYS B 1 8 ? -6.844 11.539 3.672 1 98.44 8 CYS B N 1
ATOM 1581 C CA . CYS B 1 8 ? -6.832 11.57 5.129 1 98.44 8 CYS B CA 1
ATOM 1582 C C . CYS B 1 8 ? -8.172 12.047 5.676 1 98.44 8 CYS B C 1
ATOM 1584 O O . CYS B 1 8 ? -8.906 12.758 4.992 1 98.44 8 CYS B O 1
ATOM 1586 N N . GLY B 1 9 ? -8.461 11.633 6.82 1 98.19 9 GLY B N 1
ATOM 1587 C CA . GLY B 1 9 ? -9.633 12.125 7.523 1 98.19 9 GLY B CA 1
ATOM 1588 C C . GLY B 1 9 ? -10.922 11.477 7.055 1 98.19 9 GLY B C 1
ATOM 1589 O O . GLY B 1 9 ? -11.969 12.125 7.004 1 98.19 9 GLY B O 1
ATOM 1590 N N . VAL B 1 10 ? -10.844 10.266 6.641 1 98.31 10 VAL B N 1
ATOM 1591 C CA . VAL B 1 10 ? -12.031 9.539 6.219 1 98.31 10 VAL B CA 1
ATOM 1592 C C . VAL B 1 10 ? -12.828 9.102 7.445 1 98.31 10 VAL B C 1
ATOM 1594 O O . VAL B 1 10 ? -12.273 8.539 8.391 1 98.31 10 VAL B O 1
ATOM 1597 N N . THR B 1 11 ? -14.203 9.312 7.434 1 98.44 11 THR B N 1
ATOM 1598 C CA . THR B 1 11 ? -14.984 9.031 8.633 1 98.44 11 THR B CA 1
ATOM 1599 C C . THR B 1 11 ? -16.172 8.141 8.305 1 98.44 11 THR B C 1
ATOM 1601 O O . THR B 1 11 ? -16.812 7.59 9.203 1 98.44 11 THR B O 1
ATOM 1604 N N . ARG B 1 12 ? -16.453 8.008 7.023 1 98.12 12 ARG B N 1
ATOM 1605 C CA . ARG B 1 12 ? -17.625 7.23 6.617 1 98.12 12 ARG B CA 1
ATOM 1606 C C . ARG B 1 12 ? -17.203 6.023 5.781 1 98.12 12 ARG B C 1
ATOM 1608 O O . ARG B 1 12 ? -16.312 6.121 4.941 1 98.12 12 ARG B O 1
ATOM 1615 N N . LEU B 1 13 ? -17.906 4.938 5.992 1 98 13 LEU B N 1
ATOM 1616 C CA . LEU B 1 13 ? -17.625 3.701 5.266 1 98 13 LEU B CA 1
ATOM 1617 C C . LEU B 1 13 ? -17.797 3.91 3.764 1 98 13 LEU B C 1
ATOM 1619 O O . LEU B 1 13 ? -16.969 3.447 2.975 1 98 13 LEU B O 1
ATOM 1623 N N . SER B 1 14 ? -18.828 4.574 3.371 1 97.81 14 SER B N 1
ATOM 1624 C CA . SER B 1 14 ? -19.078 4.82 1.954 1 97.81 14 SER B CA 1
ATOM 1625 C C . SER B 1 14 ? -17.938 5.617 1.324 1 97.81 14 SER B C 1
ATOM 1627 O O . SER B 1 14 ? -17.562 5.371 0.175 1 97.81 14 SER B O 1
ATOM 1629 N N . ASP B 1 15 ? -17.406 6.562 2.096 1 98.44 15 ASP B N 1
ATOM 1630 C CA . ASP B 1 15 ? -16.281 7.367 1.609 1 98.44 15 ASP B CA 1
ATOM 1631 C C . ASP B 1 15 ? -15.031 6.516 1.446 1 98.44 15 ASP B C 1
ATOM 1633 O O . ASP B 1 15 ? -14.281 6.68 0.48 1 98.44 15 ASP B O 1
ATOM 1637 N N . ALA B 1 16 ? -14.82 5.645 2.387 1 98.44 16 ALA B N 1
ATOM 1638 C CA . ALA B 1 16 ? -13.672 4.75 2.307 1 98.44 16 ALA B CA 1
ATOM 1639 C C . ALA B 1 16 ? -13.742 3.871 1.06 1 98.44 16 ALA B C 1
ATOM 1641 O O . ALA B 1 16 ? -12.781 3.795 0.289 1 98.44 16 ALA B O 1
ATOM 1642 N N . VAL B 1 17 ? -14.867 3.271 0.872 1 96.75 17 VAL B N 1
ATOM 1643 C CA . VAL B 1 17 ? -15.062 2.379 -0.267 1 96.75 17 VAL B CA 1
ATOM 1644 C C . VAL B 1 17 ? -14.875 3.156 -1.569 1 96.75 17 VAL B C 1
ATOM 1646 O O . VAL B 1 17 ? -14.164 2.707 -2.471 1 96.75 17 VAL B O 1
ATOM 1649 N N . ALA B 1 18 ? -15.461 4.328 -1.647 1 96.88 18 ALA B N 1
ATOM 1650 C CA . ALA B 1 18 ? -15.359 5.168 -2.84 1 96.88 18 ALA B CA 1
ATOM 1651 C C . ALA B 1 18 ? -13.914 5.574 -3.1 1 96.88 18 ALA B C 1
ATOM 1653 O O . ALA B 1 18 ? -13.477 5.645 -4.254 1 96.88 18 ALA B O 1
ATOM 1654 N N . ALA B 1 19 ? -13.219 5.871 -2.076 1 98 19 ALA B N 1
ATOM 1655 C CA . ALA B 1 19 ? -11.82 6.254 -2.217 1 98 19 ALA B CA 1
ATOM 1656 C C . ALA B 1 19 ? -11 5.117 -2.82 1 98 19 ALA B C 1
ATOM 1658 O O . ALA B 1 19 ? -10.203 5.332 -3.736 1 98 19 ALA B O 1
ATOM 1659 N N . TRP B 1 20 ? -11.188 3.943 -2.275 1 96.56 20 TRP B N 1
ATOM 1660 C CA . TRP B 1 20 ? -10.469 2.791 -2.814 1 96.56 20 TRP B CA 1
ATOM 1661 C C . TRP B 1 20 ? -10.805 2.582 -4.289 1 96.56 20 TRP B C 1
ATOM 1663 O O . TRP B 1 20 ? -9.914 2.357 -5.109 1 96.56 20 TRP B O 1
ATOM 1673 N N . GLU B 1 21 ? -12.062 2.713 -4.609 1 93.31 21 GLU B N 1
ATOM 1674 C CA . GLU B 1 21 ? -12.516 2.533 -5.988 1 93.31 21 GLU B CA 1
ATOM 1675 C C . GLU B 1 21 ? -11.906 3.59 -6.906 1 93.31 21 GLU B C 1
ATOM 1677 O O . GLU B 1 21 ? -11.672 3.33 -8.086 1 93.31 21 GLU B O 1
ATOM 1682 N N . ALA B 1 22 ? -11.641 4.746 -6.348 1 94.94 22 ALA B N 1
ATOM 1683 C CA . ALA B 1 22 ? -11.078 5.848 -7.121 1 94.94 22 ALA B CA 1
ATOM 1684 C C . ALA B 1 22 ? -9.586 5.641 -7.375 1 94.94 22 ALA B C 1
ATOM 1686 O O . ALA B 1 22 ? -8.977 6.371 -8.164 1 94.94 22 ALA B O 1
ATOM 1687 N N . GLY B 1 23 ? -8.969 4.664 -6.715 1 94.19 23 GLY B N 1
ATOM 1688 C CA . GLY B 1 23 ? -7.562 4.375 -6.945 1 94.19 23 GLY B CA 1
ATOM 1689 C C . GLY B 1 23 ? -6.656 4.941 -5.871 1 94.19 23 GLY B C 1
ATOM 1690 O O . GLY B 1 23 ? -5.441 5.047 -6.066 1 94.19 23 GLY B O 1
ATOM 1691 N N . VAL B 1 24 ? -7.25 5.344 -4.754 1 97.25 24 VAL B N 1
ATOM 1692 C CA . VAL B 1 24 ? -6.465 5.82 -3.617 1 97.25 24 VAL B CA 1
ATOM 1693 C C . VAL B 1 24 ? -5.551 4.707 -3.117 1 97.25 24 VAL B C 1
ATOM 1695 O O . VAL B 1 24 ? -5.941 3.537 -3.092 1 97.25 24 VAL B O 1
ATOM 1698 N N . ASP B 1 25 ? -4.34 5.129 -2.672 1 97.56 25 ASP B N 1
ATOM 1699 C CA . ASP B 1 25 ? -3.352 4.148 -2.229 1 97.56 25 ASP B CA 1
ATOM 1700 C C . ASP B 1 25 ? -3.424 3.939 -0.718 1 97.56 25 ASP B C 1
ATOM 1702 O O . ASP B 1 25 ? -3.051 2.879 -0.215 1 97.56 25 ASP B O 1
ATOM 1706 N N . ALA B 1 26 ? -3.873 4.965 -0.016 1 98.75 26 ALA B N 1
ATOM 1707 C CA . ALA B 1 26 ? -3.867 4.91 1.443 1 98.75 26 ALA B CA 1
ATOM 1708 C C . ALA B 1 26 ? -4.973 5.785 2.029 1 98.75 26 ALA B C 1
ATOM 1710 O O . ALA B 1 26 ? -5.277 6.855 1.496 1 98.75 26 ALA B O 1
ATOM 1711 N N . LEU B 1 27 ? -5.512 5.312 3.113 1 98.81 27 LEU B N 1
ATOM 1712 C CA . LEU B 1 27 ? -6.41 6.125 3.922 1 98.81 27 LEU B CA 1
ATOM 1713 C C . LEU B 1 27 ? -5.738 6.555 5.223 1 98.81 27 LEU B C 1
ATOM 1715 O O . LEU B 1 27 ? -4.961 5.793 5.805 1 98.81 27 LEU B O 1
ATOM 1719 N N . GLY B 1 28 ? -6.016 7.727 5.609 1 98.81 28 GLY B N 1
ATOM 1720 C CA . GLY B 1 28 ? -5.637 8.203 6.934 1 98.81 28 GLY B CA 1
ATOM 1721 C C . GLY B 1 28 ? -6.809 8.297 7.891 1 98.81 28 GLY B C 1
ATOM 1722 O O . GLY B 1 28 ? -7.793 8.984 7.609 1 98.81 28 GLY B O 1
ATOM 1723 N N . LEU B 1 29 ? -6.68 7.637 8.984 1 98.88 29 LEU B N 1
ATOM 1724 C CA . LEU B 1 29 ? -7.688 7.672 10.039 1 98.88 29 LEU B CA 1
ATOM 1725 C C . LEU B 1 29 ? -7.215 8.516 11.211 1 98.88 29 LEU B C 1
ATOM 1727 O O . LEU B 1 29 ? -6.129 8.289 11.75 1 98.88 29 LEU B O 1
ATOM 1731 N N . ASN B 1 30 ? -8.008 9.461 11.578 1 98.81 30 ASN B N 1
ATOM 1732 C CA . ASN B 1 30 ? -7.594 10.469 12.547 1 98.81 30 ASN B CA 1
ATOM 1733 C C . ASN B 1 30 ? -7.973 10.062 13.969 1 98.81 30 ASN B C 1
ATOM 1735 O O . ASN B 1 30 ? -9.148 9.844 14.258 1 98.81 30 ASN B O 1
ATOM 1739 N N . PHE B 1 31 ? -7.012 10.086 14.906 1 98.81 31 PHE B N 1
ATOM 1740 C CA . PHE B 1 31 ? -7.25 9.695 16.297 1 98.81 31 PHE B CA 1
ATOM 1741 C C . PHE B 1 31 ? -6.949 10.852 17.234 1 98.81 31 PHE B C 1
ATOM 1743 O O . PHE B 1 31 ? -6.68 10.641 18.422 1 98.81 31 PHE B O 1
ATOM 1750 N N . TYR B 1 32 ? -6.91 12.023 16.688 1 98.38 32 TYR B N 1
ATOM 1751 C CA . TYR B 1 32 ? -6.777 13.227 17.5 1 98.38 32 TYR B CA 1
ATOM 1752 C C . TYR B 1 32 ? -8.141 13.742 17.953 1 98.38 32 TYR B C 1
ATOM 1754 O O . TYR B 1 32 ? -8.93 14.227 17.141 1 98.38 32 TYR B O 1
ATOM 1762 N N . PRO B 1 33 ? -8.453 13.758 19.203 1 97.44 33 PRO B N 1
ATOM 1763 C CA . PRO B 1 33 ? -9.812 14.023 19.688 1 97.44 33 PRO B CA 1
ATOM 1764 C C . PRO B 1 33 ? -10.305 15.422 19.328 1 97.44 33 PRO B C 1
ATOM 1766 O O . PRO B 1 33 ? -11.516 15.633 19.188 1 97.44 33 PRO B O 1
ATOM 1769 N N . LYS B 1 34 ? -9.477 16.391 19.156 1 96.94 34 LYS B N 1
ATOM 1770 C CA . LYS B 1 34 ? -9.898 17.75 18.875 1 96.94 34 LYS B CA 1
ATOM 1771 C C . LYS B 1 34 ? -10.18 17.953 17.391 1 96.94 34 LYS B C 1
ATOM 1773 O O . LYS B 1 34 ? -10.68 19.016 16.984 1 96.94 34 LYS B O 1
ATOM 1778 N N . SER B 1 35 ? -9.891 17.016 16.578 1 97.06 35 SER B N 1
ATOM 1779 C CA . SER B 1 35 ? -10.125 17.094 15.133 1 97.06 35 SER B CA 1
ATOM 1780 C C . SER B 1 35 ? -11.586 16.844 14.789 1 97.06 35 SER B C 1
ATOM 1782 O O . SER B 1 35 ? -12.219 15.961 15.359 1 97.06 35 SER B O 1
ATOM 1784 N N . PRO B 1 36 ? -12.094 17.609 13.852 1 96.81 36 PRO B N 1
ATOM 1785 C CA . PRO B 1 36 ? -13.445 17.312 13.367 1 96.81 36 PRO B CA 1
ATOM 1786 C C . PRO B 1 36 ? -13.531 15.984 12.617 1 96.81 36 PRO B C 1
ATOM 1788 O O . PRO B 1 36 ? -14.633 15.523 12.297 1 96.81 36 PRO B O 1
ATOM 1791 N N . ARG B 1 37 ? -12.453 15.305 12.398 1 98.06 37 ARG B N 1
ATOM 1792 C CA . ARG B 1 37 ? -12.375 14.047 11.664 1 98.06 37 ARG B CA 1
ATOM 1793 C C . ARG B 1 37 ? -12.047 12.891 12.609 1 98.06 37 ARG B C 1
ATOM 1795 O O . ARG B 1 37 ? -11.656 11.812 12.156 1 98.06 37 ARG B O 1
ATOM 1802 N N . TYR B 1 38 ? -12.164 13.141 13.867 1 98.5 38 TYR B N 1
ATOM 1803 C CA . TYR B 1 38 ? -11.805 12.164 14.891 1 98.5 38 TYR B CA 1
ATOM 1804 C C . TYR B 1 38 ? -12.664 10.906 14.773 1 98.5 38 TYR B C 1
ATOM 1806 O O . TYR B 1 38 ? -13.867 10.992 14.492 1 98.5 38 TYR B O 1
ATOM 1814 N N . LEU B 1 39 ? -12 9.742 15.047 1 98.62 39 LEU B N 1
ATOM 1815 C CA . LEU B 1 39 ? -12.695 8.461 15.023 1 98.62 39 LEU B CA 1
ATOM 1816 C C . LEU B 1 39 ? -12.555 7.742 16.359 1 98.62 39 LEU B C 1
ATOM 1818 O O . LEU B 1 39 ? -11.484 7.758 16.969 1 98.62 39 LEU B O 1
ATOM 1822 N N . ASP B 1 40 ? -13.617 7.102 16.766 1 98 40 ASP B N 1
ATOM 1823 C CA . ASP B 1 40 ? -13.484 6.102 17.812 1 98 40 ASP B CA 1
ATOM 1824 C C . ASP B 1 40 ? -12.945 4.785 17.25 1 98 40 ASP B C 1
ATOM 1826 O O . ASP B 1 40 ? -12.891 4.598 16.047 1 98 40 ASP B O 1
ATOM 1830 N N . LEU B 1 41 ? -12.531 4.004 18.141 1 98 41 LEU B N 1
ATOM 1831 C CA . LEU B 1 41 ? -11.812 2.795 17.766 1 98 41 LEU B CA 1
ATOM 1832 C C . LEU B 1 41 ? -12.703 1.863 16.938 1 98 41 LEU B C 1
ATOM 1834 O O . LEU B 1 41 ? -12.289 1.36 15.898 1 98 41 LEU B O 1
ATOM 1838 N N . PRO B 1 42 ? -13.984 1.591 17.312 1 98.06 42 PRO B N 1
ATOM 1839 C CA . PRO B 1 42 ? -14.812 0.674 16.531 1 98.06 42 PRO B CA 1
ATOM 1840 C C . PRO B 1 42 ? -15.062 1.168 15.102 1 98.06 42 PRO B C 1
ATOM 1842 O O . PRO B 1 42 ? -14.984 0.384 14.156 1 98.06 42 PRO B O 1
ATOM 1845 N N . THR B 1 43 ? -15.344 2.443 14.977 1 98.38 43 THR B N 1
ATOM 1846 C CA . THR B 1 43 ? -15.555 3.02 13.648 1 98.38 43 THR B CA 1
ATOM 1847 C C . THR B 1 43 ? -14.281 2.928 12.812 1 98.38 43 THR B C 1
ATOM 1849 O O . THR B 1 43 ? -14.328 2.545 11.641 1 98.38 43 THR B O 1
ATOM 1852 N N . ALA B 1 44 ? -13.195 3.244 13.438 1 98.75 44 ALA B N 1
ATOM 1853 C CA . ALA B 1 44 ? -11.906 3.186 12.75 1 98.75 44 ALA B CA 1
ATOM 1854 C C . ALA B 1 44 ? -11.594 1.768 12.281 1 98.75 44 ALA B C 1
ATOM 1856 O O . ALA B 1 44 ? -11.117 1.566 11.164 1 98.75 44 ALA B O 1
ATOM 1857 N N . ALA B 1 45 ? -11.836 0.802 13.102 1 98.19 45 ALA B N 1
ATOM 1858 C CA . ALA B 1 45 ? -11.594 -0.595 12.75 1 98.19 45 ALA B CA 1
ATOM 1859 C C . ALA B 1 45 ? -12.438 -1.011 11.555 1 98.19 45 ALA B C 1
ATOM 1861 O O . ALA B 1 45 ? -11.961 -1.716 10.664 1 98.19 45 ALA B O 1
ATOM 1862 N N . ALA B 1 46 ? -13.68 -0.567 11.539 1 97.94 46 ALA B N 1
ATOM 1863 C CA . ALA B 1 46 ? -14.57 -0.872 10.422 1 97.94 46 ALA B CA 1
ATOM 1864 C C . ALA B 1 46 ? -14.055 -0.252 9.125 1 97.94 46 ALA B C 1
ATOM 1866 O O . ALA B 1 46 ? -14.07 -0.895 8.07 1 97.94 46 ALA B O 1
ATOM 1867 N N . LEU B 1 47 ? -13.633 0.981 9.211 1 98.56 47 LEU B N 1
ATOM 1868 C CA . LEU B 1 47 ? -13.062 1.661 8.047 1 98.56 47 LEU B CA 1
ATOM 1869 C C . LEU B 1 47 ? -11.812 0.94 7.555 1 98.56 47 LEU B C 1
ATOM 1871 O O . LEU B 1 47 ? -11.641 0.737 6.352 1 98.56 47 LEU B O 1
ATOM 1875 N N . ALA B 1 48 ? -10.977 0.52 8.461 1 98.12 48 ALA B N 1
ATOM 1876 C CA . ALA B 1 48 ? -9.727 -0.146 8.125 1 98.12 48 ALA B CA 1
ATOM 1877 C C . ALA B 1 48 ? -9.984 -1.472 7.414 1 98.12 48 ALA B C 1
ATOM 1879 O O . ALA B 1 48 ? -9.211 -1.872 6.535 1 98.12 48 ALA B O 1
ATOM 1880 N N . ARG B 1 49 ? -11.031 -2.111 7.699 1 95.56 49 ARG B N 1
ATOM 1881 C CA . ARG B 1 49 ? -11.352 -3.424 7.145 1 95.56 49 ARG B CA 1
ATOM 1882 C C . ARG B 1 49 ? -11.75 -3.314 5.676 1 95.56 49 ARG B C 1
ATOM 1884 O O . ARG B 1 49 ? -11.836 -4.324 4.977 1 95.56 49 ARG B O 1
ATOM 1891 N N . THR B 1 50 ? -12.008 -2.1 5.219 1 96.31 50 THR B N 1
ATOM 1892 C CA . THR B 1 50 ? -12.375 -1.92 3.82 1 96.31 50 THR B CA 1
ATOM 1893 C C . THR B 1 50 ? -11.148 -1.976 2.922 1 96.31 50 THR B C 1
ATOM 1895 O O . THR B 1 50 ? -11.266 -1.983 1.694 1 96.31 50 THR B O 1
ATOM 1898 N N . ARG B 1 51 ? -10.016 -2.068 3.449 1 96.44 51 ARG B N 1
ATOM 1899 C CA . ARG B 1 51 ? -8.742 -1.948 2.752 1 96.44 51 ARG B CA 1
ATOM 1900 C C . ARG B 1 51 ? -8.562 -3.072 1.737 1 96.44 51 ARG B C 1
ATOM 1902 O O . ARG B 1 51 ? -8.695 -4.25 2.078 1 96.44 51 ARG B O 1
ATOM 1909 N N . PRO B 1 52 ? -8.273 -2.725 0.455 1 96.25 52 PRO B N 1
ATOM 1910 C CA . PRO B 1 52 ? -7.844 -3.756 -0.495 1 96.25 52 PRO B CA 1
ATOM 1911 C C . PRO B 1 52 ? -6.465 -4.324 -0.171 1 96.25 52 PRO B C 1
ATOM 1913 O O . PRO B 1 52 ? -5.75 -3.773 0.671 1 96.25 52 PRO B O 1
ATOM 1916 N N . PRO B 1 53 ? -6.117 -5.414 -0.78 1 95.5 53 PRO B N 1
ATOM 1917 C CA . PRO B 1 53 ? -4.914 -6.125 -0.342 1 95.5 53 PRO B CA 1
ATOM 1918 C C . PRO B 1 53 ? -3.645 -5.297 -0.508 1 95.5 53 PRO B C 1
ATOM 1920 O O . PRO B 1 53 ? -2.691 -5.461 0.257 1 95.5 53 PRO B O 1
ATOM 1923 N N . LEU B 1 54 ? -3.617 -4.426 -1.507 1 97.56 54 LEU B N 1
ATOM 1924 C CA . LEU B 1 54 ? -2.396 -3.654 -1.722 1 97.56 54 LEU B CA 1
ATOM 1925 C C . LEU B 1 54 ? -2.58 -2.211 -1.263 1 97.56 54 LEU B C 1
ATOM 1927 O O . LEU B 1 54 ? -1.771 -1.343 -1.596 1 97.56 54 LEU B O 1
ATOM 1931 N N . GLY B 1 55 ? -3.633 -1.936 -0.516 1 97.75 55 GLY B N 1
ATOM 1932 C CA . GLY B 1 55 ? -3.854 -0.645 0.116 1 97.75 55 GLY B CA 1
ATOM 1933 C C . GLY B 1 55 ? -3.273 -0.558 1.516 1 97.75 55 GLY B C 1
ATOM 1934 O O . GLY B 1 55 ? -2.961 -1.581 2.127 1 97.75 55 GLY B O 1
ATOM 1935 N N . THR B 1 56 ? -3.104 0.683 1.997 1 98.44 56 THR B N 1
ATOM 1936 C CA . THR B 1 56 ? -2.592 0.901 3.346 1 98.44 56 THR B CA 1
ATOM 1937 C C . THR B 1 56 ? -3.529 1.805 4.141 1 98.44 56 THR B C 1
ATOM 1939 O O . THR B 1 56 ? -4.262 2.611 3.562 1 98.44 56 THR B O 1
ATOM 1942 N N . VAL B 1 57 ? -3.572 1.592 5.379 1 98.75 57 VAL B N 1
ATOM 1943 C CA . VAL B 1 57 ? -4.363 2.412 6.293 1 98.75 57 VAL B CA 1
ATOM 1944 C C . VAL B 1 57 ? -3.475 2.943 7.414 1 98.75 57 VAL B C 1
ATOM 1946 O O . VAL B 1 57 ? -2.871 2.164 8.156 1 98.75 57 VAL B O 1
ATOM 1949 N N . LEU B 1 58 ? -3.404 4.211 7.527 1 98.75 58 LEU B N 1
ATOM 1950 C CA . LEU B 1 58 ? -2.564 4.859 8.523 1 98.75 58 LEU B CA 1
ATOM 1951 C C . LEU B 1 58 ? -3.412 5.438 9.656 1 98.75 58 LEU B C 1
ATOM 1953 O O . LEU B 1 58 ? -4.496 5.977 9.414 1 98.75 58 LEU B O 1
ATOM 1957 N N . GLY B 1 59 ? -2.914 5.344 10.828 1 98.88 59 GLY B N 1
ATOM 1958 C CA . GLY B 1 59 ? -3.451 6.117 11.93 1 98.88 59 GLY B CA 1
ATOM 1959 C C . GLY B 1 59 ? -2.729 7.434 12.148 1 98.88 59 GLY B C 1
ATOM 1960 O O . GLY B 1 59 ? -1.5 7.465 12.234 1 98.88 59 GLY B O 1
ATOM 1961 N N . VAL B 1 60 ? -3.463 8.477 12.258 1 98.88 60 VAL B N 1
ATOM 1962 C CA . VAL B 1 60 ? -2.9 9.805 12.477 1 98.88 60 VAL B CA 1
ATOM 1963 C C . VAL B 1 60 ? -3.035 10.18 13.953 1 98.88 60 VAL B C 1
ATOM 1965 O O . VAL B 1 60 ? -4.145 10.227 14.492 1 98.88 60 VAL B O 1
ATOM 1968 N N . PHE B 1 61 ? -1.93 10.484 14.547 1 98.88 61 PHE B N 1
ATOM 1969 C CA . PHE B 1 61 ? -1.871 10.812 15.961 1 98.88 61 PHE B CA 1
ATOM 1970 C C . PHE B 1 61 ? -1.179 12.156 16.188 1 98.88 61 PHE B C 1
ATOM 1972 O O . PHE B 1 61 ? -0.328 12.555 15.383 1 98.88 61 PHE B O 1
ATOM 1979 N N . VAL B 1 62 ? -1.555 12.82 17.219 1 98.44 62 VAL B N 1
ATOM 1980 C CA . VAL B 1 62 ? -0.933 14.07 17.672 1 98.44 62 VAL B CA 1
ATOM 1981 C C . VAL B 1 62 ? -0.549 13.961 19.141 1 98.44 62 VAL B C 1
ATOM 1983 O O . VAL B 1 62 ? -1.403 14.086 20.016 1 98.44 62 VAL B O 1
ATOM 1986 N N . ASN B 1 63 ? 0.685 13.664 19.391 1 98.25 63 ASN B N 1
ATOM 1987 C CA . ASN B 1 63 ? 1.229 13.57 20.734 1 98.25 63 ASN B CA 1
ATOM 1988 C C . ASN B 1 63 ? 0.451 12.57 21.578 1 98.25 63 ASN B C 1
ATOM 1990 O O . ASN B 1 63 ? 0.155 12.844 22.75 1 98.25 63 ASN B O 1
ATOM 1994 N N . ALA B 1 64 ? 0.05 11.516 21 1 98.44 64 ALA B N 1
ATOM 1995 C CA . ALA B 1 64 ? -0.663 10.461 21.734 1 98.44 64 ALA B CA 1
ATOM 1996 C C . ALA B 1 64 ? 0.301 9.609 22.547 1 98.44 64 ALA B C 1
ATOM 1998 O O . ALA B 1 64 ? 1.479 9.484 22.203 1 98.44 64 ALA B O 1
ATOM 1999 N N . ALA B 1 65 ? -0.193 9.047 23.594 1 98.19 65 ALA B N 1
ATOM 2000 C CA . ALA B 1 65 ? 0.612 8.117 24.375 1 98.19 65 ALA B CA 1
ATOM 2001 C C . ALA B 1 65 ? 1.003 6.895 23.547 1 98.19 65 ALA B C 1
ATOM 2003 O O . ALA B 1 65 ? 0.193 6.371 22.781 1 98.19 65 ALA B O 1
ATOM 2004 N N . PRO B 1 66 ? 2.236 6.426 23.719 1 98.06 66 PRO B N 1
ATOM 2005 C CA . PRO B 1 66 ? 2.705 5.273 22.953 1 98.06 66 PRO B CA 1
ATOM 2006 C C . PRO B 1 66 ? 1.799 4.055 23.094 1 98.06 66 PRO B C 1
ATOM 2008 O O . PRO B 1 66 ? 1.543 3.348 22.125 1 98.06 66 PRO B O 1
ATOM 2011 N N . ASP B 1 67 ? 1.317 3.828 24.266 1 98.31 67 ASP B N 1
ATOM 2012 C CA . ASP B 1 67 ? 0.452 2.674 24.5 1 98.31 67 ASP B CA 1
ATOM 2013 C C . ASP B 1 67 ? -0.849 2.797 23.703 1 98.31 67 ASP B C 1
ATOM 2015 O O . ASP B 1 67 ? -1.367 1.801 23.203 1 98.31 67 ASP B O 1
ATOM 2019 N N . THR B 1 68 ? -1.355 3.984 23.656 1 98.31 68 THR B N 1
ATOM 2020 C CA . THR B 1 68 ? -2.562 4.238 22.891 1 98.31 68 THR B CA 1
ATOM 2021 C C . THR B 1 68 ? -2.32 3.957 21.406 1 98.31 68 THR B C 1
ATOM 2023 O O . THR B 1 68 ? -3.158 3.342 20.734 1 98.31 68 THR B O 1
ATOM 2026 N N . ILE B 1 69 ? -1.229 4.363 20.906 1 98.69 69 ILE B N 1
ATOM 2027 C CA . ILE B 1 69 ? -0.876 4.145 19.5 1 98.69 69 ILE B CA 1
ATOM 2028 C C . ILE B 1 69 ? -0.771 2.645 19.234 1 98.69 69 ILE B C 1
ATOM 2030 O O . ILE B 1 69 ? -1.364 2.141 18.281 1 98.69 69 ILE B O 1
ATOM 2034 N N . ARG B 1 70 ? -0.087 1.922 20.125 1 98.06 70 ARG B N 1
ATOM 2035 C CA . ARG B 1 70 ? 0.091 0.485 19.938 1 98.06 70 ARG B CA 1
ATOM 2036 C C . ARG B 1 70 ? -1.252 -0.238 19.953 1 98.06 70 ARG B C 1
ATOM 2038 O O . ARG B 1 70 ? -1.491 -1.124 19.125 1 98.06 70 ARG B O 1
ATOM 2045 N N . GLU B 1 71 ? -2.057 0.154 20.844 1 97.88 71 GLU B N 1
ATOM 2046 C CA . GLU B 1 71 ? -3.383 -0.453 20.938 1 97.88 71 GLU B CA 1
ATOM 2047 C C . GLU B 1 71 ? -4.191 -0.191 19.672 1 97.88 71 GLU B C 1
ATOM 2049 O O . GLU B 1 71 ? -4.883 -1.083 19.172 1 97.88 71 GLU B O 1
ATOM 2054 N N . THR B 1 72 ? -4.152 0.996 19.219 1 98.62 72 THR B N 1
ATOM 2055 C CA . THR B 1 72 ? -4.887 1.369 18.016 1 98.62 72 THR B CA 1
ATOM 2056 C C . THR B 1 72 ? -4.375 0.592 16.812 1 98.62 72 THR B C 1
ATOM 2058 O O . THR B 1 72 ? -5.164 0.121 15.984 1 98.62 72 THR B O 1
ATOM 2061 N N . VAL B 1 73 ? -3.041 0.432 16.688 1 98 73 VAL B N 1
ATOM 2062 C CA . VAL B 1 73 ? -2.438 -0.329 15.594 1 98 73 VAL B CA 1
ATOM 2063 C C . VAL B 1 73 ? -2.994 -1.751 15.594 1 98 73 VAL B C 1
ATOM 2065 O O . VAL B 1 73 ? -3.416 -2.254 14.547 1 98 73 VAL B O 1
ATOM 2068 N N . ARG B 1 74 ? -3.064 -2.32 16.734 1 95.12 74 ARG B N 1
ATOM 2069 C CA . ARG B 1 74 ? -3.531 -3.697 16.859 1 95.12 74 ARG B CA 1
ATOM 2070 C C . ARG B 1 74 ? -5.027 -3.797 16.578 1 95.12 74 ARG B C 1
ATOM 2072 O O . ARG B 1 74 ? -5.465 -4.66 15.82 1 95.12 74 ARG B O 1
ATOM 2079 N N . ALA B 1 75 ? -5.777 -2.896 17.141 1 96.62 75 ALA B N 1
ATOM 2080 C CA . ALA B 1 75 ? -7.238 -2.957 17.078 1 96.62 75 ALA B CA 1
ATOM 2081 C C . ALA B 1 75 ? -7.73 -2.709 15.656 1 96.62 75 ALA B C 1
ATOM 2083 O O . ALA B 1 75 ? -8.727 -3.295 15.227 1 96.62 75 ALA B O 1
ATOM 2084 N N . CYS B 1 76 ? -7.062 -1.9 14.938 1 97.5 76 CYS B N 1
ATOM 2085 C CA . CYS B 1 76 ? -7.543 -1.489 13.625 1 97.5 76 CYS B CA 1
ATOM 2086 C C . CYS B 1 76 ? -6.762 -2.184 12.516 1 97.5 76 CYS B C 1
ATOM 2088 O O . CYS B 1 76 ? -7.145 -2.119 11.344 1 97.5 76 CYS B O 1
ATOM 2090 N N . GLY B 1 77 ? -5.691 -2.883 12.891 1 96 77 GLY B N 1
ATOM 2091 C CA . GLY B 1 77 ? -4.844 -3.436 11.852 1 96 77 GLY B CA 1
ATOM 2092 C C . GLY B 1 77 ? -4.184 -2.373 10.992 1 96 77 GLY B C 1
ATOM 2093 O O . GLY B 1 77 ? -4.137 -2.498 9.766 1 96 77 GLY B O 1
ATOM 2094 N N . LEU B 1 78 ? -3.715 -1.294 11.625 1 98.06 78 LEU B N 1
ATOM 2095 C CA . LEU B 1 78 ? -3.059 -0.219 10.891 1 98.06 78 LEU B CA 1
ATOM 2096 C C . LEU B 1 78 ? -1.757 -0.706 10.258 1 98.06 78 LEU B C 1
ATOM 2098 O O . LEU B 1 78 ? -1.023 -1.487 10.867 1 98.06 78 LEU B O 1
ATOM 2102 N N . THR B 1 79 ? -1.464 -0.182 9.07 1 98.19 79 THR B N 1
ATOM 2103 C CA . TH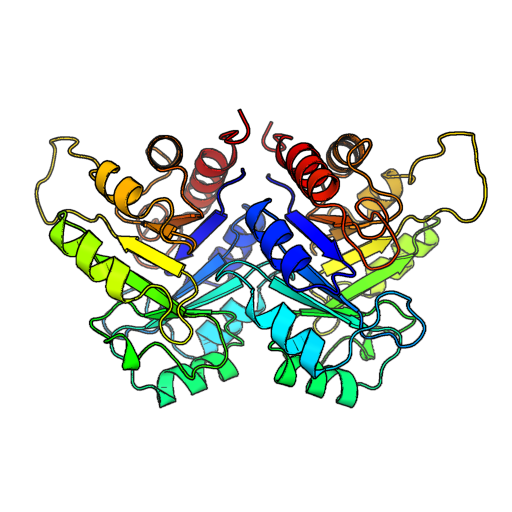R B 1 79 ? -0.259 -0.608 8.367 1 98.19 79 THR B CA 1
ATOM 2104 C C . THR B 1 79 ? 0.879 0.383 8.594 1 98.19 79 THR B C 1
ATOM 2106 O O . THR B 1 79 ? 2.041 0.076 8.32 1 98.19 79 THR B O 1
ATOM 2109 N N . ALA B 1 80 ? 0.602 1.535 9.086 1 98.44 80 ALA B N 1
ATOM 2110 C CA . ALA B 1 80 ? 1.564 2.576 9.43 1 98.44 80 ALA B CA 1
ATOM 2111 C C . ALA B 1 80 ? 0.953 3.59 10.391 1 98.44 80 ALA B C 1
ATOM 2113 O O . ALA B 1 80 ? -0.263 3.609 10.594 1 98.44 80 ALA B O 1
ATOM 2114 N N . VAL B 1 81 ? 1.804 4.375 10.969 1 98.56 81 VAL B N 1
ATOM 2115 C CA . VAL B 1 81 ? 1.358 5.449 11.852 1 98.56 81 VAL B CA 1
ATOM 2116 C C . VAL B 1 81 ? 1.941 6.781 11.383 1 98.56 81 VAL B C 1
ATOM 2118 O O . VAL B 1 81 ? 3.08 6.836 10.914 1 98.56 81 VAL B O 1
ATOM 2121 N N . GLN B 1 82 ? 1.157 7.766 11.469 1 98.81 82 GLN B N 1
ATOM 2122 C CA . GLN B 1 82 ? 1.586 9.133 11.211 1 98.81 82 GLN B CA 1
ATOM 2123 C C . GLN B 1 82 ? 1.595 9.953 12.5 1 98.81 82 GLN B C 1
ATOM 2125 O O . GLN B 1 82 ? 0.569 10.078 13.172 1 98.81 82 GLN B O 1
ATOM 2130 N N . LEU B 1 83 ? 2.725 10.383 12.859 1 98.69 83 LEU B N 1
ATOM 2131 C CA . LEU B 1 83 ? 2.867 11.273 14.008 1 98.69 83 LEU B CA 1
ATOM 2132 C C . LEU B 1 83 ? 2.893 12.734 13.57 1 98.69 83 LEU B C 1
ATOM 2134 O O . LEU B 1 83 ? 3.859 13.18 12.953 1 98.69 83 LEU B O 1
ATOM 2138 N N . HIS B 1 84 ? 1.865 13.461 13.945 1 97.88 84 HIS B N 1
ATOM 2139 C CA . HIS B 1 84 ? 1.609 14.781 13.391 1 97.88 84 HIS B CA 1
ATOM 2140 C C . HIS B 1 84 ? 1.82 15.875 14.43 1 97.88 84 HIS B C 1
ATOM 2142 O O . HIS B 1 84 ? 1.577 17.047 14.164 1 97.88 84 HIS B O 1
ATOM 2148 N N . GLY B 1 85 ? 2.199 15.492 15.617 1 96.88 85 GLY B N 1
ATOM 2149 C CA . GLY B 1 85 ? 2.453 16.453 16.672 1 96.88 85 GLY B CA 1
ATOM 2150 C C . GLY B 1 85 ? 3.914 16.844 16.781 1 96.88 85 GLY B C 1
ATOM 2151 O O . GLY B 1 85 ? 4.617 16.938 15.781 1 96.88 85 GLY B O 1
ATOM 2152 N N . ASP B 1 86 ? 4.309 17.109 18.016 1 96.19 86 ASP B N 1
ATOM 2153 C CA . ASP B 1 86 ? 5.68 17.516 18.297 1 96.19 86 ASP B CA 1
ATOM 2154 C C . ASP B 1 86 ? 6.512 16.344 18.812 1 96.19 86 ASP B C 1
ATOM 2156 O O . ASP B 1 86 ? 7.402 16.531 19.641 1 96.19 86 ASP B O 1
ATOM 2160 N N . GLU B 1 87 ? 6.137 15.172 18.453 1 97.75 87 GLU B N 1
ATOM 2161 C CA . GLU B 1 87 ? 6.848 13.977 18.906 1 97.75 87 GLU B CA 1
ATOM 2162 C C . GLU B 1 87 ? 8.32 14.039 18.516 1 97.75 87 GLU B C 1
ATOM 2164 O O . GLU B 1 87 ? 8.656 14.273 17.344 1 97.75 87 GLU B O 1
ATOM 2169 N N . PRO B 1 88 ? 9.203 13.883 19.406 1 96.81 88 PRO B N 1
ATOM 2170 C CA . PRO B 1 88 ? 10.641 13.891 19.109 1 96.81 88 PRO B CA 1
ATOM 2171 C C . PRO B 1 88 ? 11.102 12.609 18.422 1 96.81 88 PRO B C 1
ATOM 2173 O O . PRO B 1 88 ? 10.359 11.625 18.375 1 96.81 88 PRO B O 1
ATOM 2176 N N . PRO B 1 89 ? 12.305 12.617 17.875 1 96.31 89 PRO B N 1
ATOM 2177 C CA . PRO B 1 89 ? 12.836 11.445 17.172 1 96.31 89 PRO B CA 1
ATOM 2178 C C . PRO B 1 89 ? 12.75 10.172 18 1 96.31 89 PRO B C 1
ATOM 2180 O O . PRO B 1 89 ? 12.43 9.102 17.469 1 96.31 89 PRO B O 1
ATOM 2183 N N . GLU B 1 90 ? 12.93 10.242 19.266 1 95.56 90 GLU B N 1
ATOM 2184 C CA . GLU B 1 90 ? 12.945 9.078 20.141 1 95.56 90 GLU B CA 1
ATOM 2185 C C . GLU B 1 90 ? 11.562 8.445 20.25 1 95.56 90 GLU B C 1
ATOM 2187 O O . GLU B 1 90 ? 11.438 7.266 20.594 1 95.56 90 GLU B O 1
ATOM 2192 N N . ALA B 1 91 ? 10.562 9.234 19.953 1 97.25 91 ALA B N 1
ATOM 2193 C CA . ALA B 1 91 ? 9.188 8.758 20.062 1 97.25 91 ALA B CA 1
ATOM 2194 C C . ALA B 1 91 ? 8.742 8.078 18.766 1 97.25 91 ALA B C 1
ATOM 2196 O O . ALA B 1 91 ? 7.641 7.523 18.703 1 97.25 91 ALA B O 1
ATOM 2197 N N . CYS B 1 92 ? 9.555 8.008 17.781 1 97.88 92 CYS B N 1
ATOM 2198 C CA . CYS B 1 92 ? 9.164 7.531 16.453 1 97.88 92 CYS B CA 1
ATOM 2199 C C . CYS B 1 92 ? 9.539 6.066 16.281 1 97.88 92 CYS B C 1
ATOM 2201 O O . CYS B 1 92 ? 10.055 5.676 15.227 1 97.88 92 CYS B O 1
ATOM 2203 N N . SER B 1 93 ? 9.305 5.273 17.312 1 96.62 93 SER B N 1
ATOM 2204 C CA . SER B 1 93 ? 9.633 3.854 17.234 1 96.62 93 SER B CA 1
ATOM 2205 C C . SER B 1 93 ? 8.773 3.029 18.172 1 96.62 93 SER B C 1
ATOM 2207 O O . SER B 1 93 ? 8.156 3.574 19.094 1 96.62 93 SER B O 1
ATOM 2209 N N . GLY B 1 94 ? 8.695 1.746 17.828 1 95.62 94 GLY B N 1
ATOM 2210 C CA . GLY B 1 94 ? 8.148 0.814 18.812 1 95.62 94 GLY B CA 1
ATOM 2211 C C . GLY B 1 94 ? 6.668 0.544 18.609 1 95.62 94 GLY B C 1
ATOM 2212 O O . GLY B 1 94 ? 5.988 0.076 19.516 1 95.62 94 GLY B O 1
ATOM 2213 N N . TYR B 1 95 ? 6.219 0.81 17.453 1 96.56 95 TYR B N 1
ATOM 2214 C CA . TYR B 1 95 ? 4.789 0.621 17.219 1 96.56 95 TYR B CA 1
ATOM 2215 C C . TYR B 1 95 ? 4.527 -0.62 16.375 1 96.56 95 TYR B C 1
ATOM 2217 O O . TYR B 1 95 ? 3.377 -1.01 16.172 1 96.56 95 TYR B O 1
ATOM 2225 N N . GLY B 1 96 ? 5.59 -1.21 15.82 1 94.06 96 GLY B N 1
ATOM 2226 C CA . GLY B 1 96 ? 5.465 -2.438 15.055 1 94.06 96 GLY B CA 1
ATOM 2227 C C . GLY B 1 96 ? 5.164 -2.197 13.586 1 94.06 96 GLY B C 1
ATOM 2228 O O . GLY B 1 96 ? 5 -3.145 12.812 1 94.06 96 GLY B O 1
ATOM 2229 N N . VAL B 1 97 ? 5.035 -0.96 13.219 1 96.62 97 VAL B N 1
ATOM 2230 C CA . VAL B 1 97 ? 4.762 -0.554 11.844 1 96.62 97 VAL B CA 1
ATOM 2231 C C . VAL B 1 97 ? 5.594 0.678 11.5 1 96.62 97 VAL B C 1
ATOM 2233 O O . VAL B 1 97 ? 6.102 1.364 12.391 1 96.62 97 VAL B O 1
ATOM 2236 N N . PRO B 1 98 ? 5.734 0.955 10.172 1 97.56 98 PRO B N 1
ATOM 2237 C CA . PRO B 1 98 ? 6.469 2.156 9.773 1 97.56 98 PRO B CA 1
ATOM 2238 C C . PRO B 1 98 ? 5.82 3.443 10.281 1 97.56 98 PRO B C 1
ATOM 2240 O O . PRO B 1 98 ? 4.598 3.5 10.43 1 97.56 98 PRO B O 1
ATOM 2243 N N . VAL B 1 99 ? 6.707 4.441 10.516 1 98.44 99 VAL B N 1
ATOM 2244 C CA . VAL B 1 99 ? 6.262 5.742 11 1 98.44 99 VAL B CA 1
ATOM 2245 C C . VAL B 1 99 ? 6.469 6.801 9.922 1 98.44 99 VAL B C 1
ATOM 2247 O O . VAL B 1 99 ? 7.535 6.859 9.297 1 98.44 99 VAL B O 1
ATOM 2250 N N . ILE B 1 100 ? 5.445 7.551 9.648 1 98.44 100 ILE B N 1
ATOM 2251 C CA . ILE B 1 100 ? 5.566 8.812 8.914 1 98.44 100 ILE B CA 1
ATOM 2252 C C . ILE B 1 100 ? 5.594 9.977 9.898 1 98.44 100 ILE B C 1
ATOM 2254 O O . ILE B 1 100 ? 4.672 10.141 10.703 1 98.44 100 ILE B O 1
ATOM 2258 N N . LYS B 1 101 ? 6.613 10.672 9.891 1 98.06 101 LYS B N 1
ATOM 2259 C CA . LYS B 1 101 ? 6.648 11.898 10.688 1 98.06 101 LYS B CA 1
ATOM 2260 C C . LYS B 1 101 ? 6.188 13.094 9.867 1 98.06 101 LYS B C 1
ATOM 2262 O O . LYS B 1 101 ? 6.793 13.422 8.844 1 98.06 101 LYS B O 1
ATOM 2267 N N . ALA B 1 102 ? 5.145 13.703 10.281 1 97.12 102 ALA B N 1
ATOM 2268 C CA . ALA B 1 102 ? 4.629 14.906 9.641 1 97.12 102 ALA B CA 1
ATOM 2269 C C . ALA B 1 102 ? 5.254 16.172 10.242 1 97.12 102 ALA B C 1
ATOM 2271 O O . ALA B 1 102 ? 5.379 16.281 11.461 1 97.12 102 ALA B O 1
ATOM 2272 N N . LEU B 1 103 ? 5.613 17.016 9.359 1 93.62 103 LEU B N 1
ATOM 2273 C CA . LEU B 1 103 ? 6.223 18.281 9.781 1 93.62 103 LEU B CA 1
ATOM 2274 C C . LEU B 1 103 ? 5.652 19.453 9 1 93.62 103 LEU B C 1
ATOM 2276 O O . LEU B 1 103 ? 5.438 19.344 7.785 1 93.62 103 LEU B O 1
ATOM 2280 N N . ARG B 1 104 ? 5.422 20.531 9.719 1 90 104 ARG B N 1
ATOM 2281 C CA . ARG B 1 104 ? 5.094 21.797 9.055 1 90 104 ARG B CA 1
ATOM 2282 C C . ARG B 1 104 ? 6.344 22.453 8.5 1 90 104 ARG B C 1
ATOM 2284 O O . ARG B 1 104 ? 7.34 22.609 9.203 1 90 104 ARG B O 1
ATOM 2291 N N . VAL B 1 105 ? 6.285 22.766 7.25 1 84.75 105 VAL B N 1
ATOM 2292 C CA . VAL B 1 105 ? 7.449 23.375 6.617 1 84.75 105 VAL B CA 1
ATOM 2293 C C . VAL B 1 105 ? 7.098 24.781 6.137 1 84.75 105 VAL B C 1
ATOM 2295 O O . VAL B 1 105 ? 6.277 24.953 5.23 1 84.75 105 VAL B O 1
ATOM 2298 N N . THR B 1 106 ? 7.656 25.75 6.691 1 82.5 106 THR B N 1
ATOM 2299 C CA . THR B 1 106 ? 7.41 27.141 6.34 1 82.5 106 THR B CA 1
ATOM 2300 C C . THR B 1 106 ? 8.703 27.812 5.883 1 82.5 106 THR B C 1
ATOM 2302 O O . THR B 1 106 ? 8.672 28.922 5.352 1 82.5 106 THR B O 1
ATOM 2305 N N . GLY B 1 107 ? 9.805 27.156 6.051 1 83 107 GLY B N 1
ATOM 2306 C CA . GLY B 1 107 ? 11.094 27.703 5.668 1 83 107 GLY B CA 1
ATOM 2307 C C . GLY B 1 107 ? 12.227 26.703 5.738 1 83 107 GLY B C 1
ATOM 2308 O O . GLY B 1 107 ? 12 25.531 6.051 1 83 107 GLY B O 1
ATOM 2309 N N . PRO B 1 108 ? 13.406 27.094 5.395 1 83.75 108 PRO B N 1
ATOM 2310 C CA . PRO B 1 108 ? 14.555 26.188 5.336 1 83.75 108 PRO B CA 1
ATOM 2311 C C . PRO B 1 108 ? 14.859 25.531 6.684 1 83.75 108 PRO B C 1
ATOM 2313 O O . PRO B 1 108 ? 15.352 24.406 6.73 1 83.75 108 PRO B O 1
ATOM 2316 N N . GLU B 1 109 ? 14.609 26.266 7.73 1 88.25 109 GLU B N 1
ATOM 2317 C CA . GLU B 1 109 ? 14.883 25.719 9.055 1 88.25 109 GLU B CA 1
ATOM 2318 C C . GLU B 1 109 ? 14.039 24.469 9.32 1 88.25 109 GLU B C 1
ATOM 2320 O O . GLU B 1 109 ? 14.484 23.547 10.016 1 88.25 109 GLU B O 1
ATOM 2325 N N . ASP B 1 110 ? 12.906 24.469 8.812 1 88.25 110 ASP B N 1
ATOM 2326 C CA . ASP B 1 110 ? 12.023 23.312 8.977 1 88.25 110 ASP B CA 1
ATOM 2327 C C . ASP B 1 110 ? 12.531 22.109 8.188 1 88.25 110 ASP B C 1
ATOM 2329 O O . ASP B 1 110 ? 12.344 20.969 8.602 1 88.25 110 ASP B O 1
ATOM 2333 N N . VAL B 1 111 ? 13.156 22.359 7.105 1 85.69 111 VAL B N 1
ATOM 2334 C CA . VAL B 1 111 ? 13.742 21.297 6.297 1 85.69 111 VAL B CA 1
ATOM 2335 C C . VAL B 1 111 ? 14.875 20.609 7.062 1 85.69 111 VAL B C 1
ATOM 2337 O O . VAL B 1 111 ? 14.992 19.391 7.062 1 85.69 111 VAL B O 1
ATOM 2340 N N . VAL B 1 112 ? 15.625 21.484 7.691 1 88.38 112 VAL B N 1
ATOM 2341 C CA . VAL B 1 112 ? 16.719 20.969 8.508 1 88.38 112 VAL B CA 1
ATOM 2342 C C . VAL B 1 112 ? 16.172 20.109 9.641 1 88.38 112 VAL B C 1
ATOM 2344 O O . VAL B 1 112 ? 16.672 19.031 9.906 1 88.38 112 VAL B O 1
ATOM 2347 N N . ARG B 1 113 ? 15.18 20.625 10.211 1 91.25 113 ARG B N 1
ATOM 2348 C CA . ARG B 1 113 ? 14.523 19.875 11.281 1 91.25 113 ARG B CA 1
ATOM 2349 C C . ARG B 1 113 ? 13.992 18.531 10.766 1 91.25 113 ARG B C 1
ATOM 2351 O O . ARG B 1 113 ? 14.148 17.5 11.422 1 91.25 113 ARG B O 1
ATOM 2358 N N . ALA B 1 114 ? 13.414 18.547 9.664 1 91.69 114 ALA B N 1
ATOM 2359 C CA . ALA B 1 114 ? 12.867 17.344 9.062 1 91.69 114 ALA B CA 1
ATOM 2360 C C . ALA B 1 114 ? 13.961 16.297 8.859 1 91.69 114 ALA B C 1
ATOM 2362 O O . ALA B 1 114 ? 13.734 15.102 9.086 1 91.69 114 ALA B O 1
ATOM 2363 N N . ARG B 1 115 ? 15.094 16.672 8.516 1 90.75 115 ARG B N 1
ATOM 2364 C CA . ARG B 1 115 ? 16.203 15.773 8.227 1 90.75 115 ARG B CA 1
ATOM 2365 C C . ARG B 1 115 ? 16.656 15.023 9.477 1 90.75 115 ARG B C 1
ATOM 2367 O O . ARG B 1 115 ? 17.203 13.93 9.383 1 90.75 115 ARG B O 1
ATOM 2374 N N . THR B 1 116 ? 16.422 15.625 10.609 1 93.62 116 THR B N 1
ATOM 2375 C CA . THR B 1 116 ? 16.859 15 11.852 1 93.62 116 THR B CA 1
ATOM 2376 C C . THR B 1 116 ? 16.062 13.734 12.133 1 93.62 116 THR B C 1
ATOM 2378 O O . THR B 1 116 ? 16.453 12.914 12.969 1 93.62 116 THR B O 1
ATOM 2381 N N . TYR B 1 117 ? 14.969 13.578 11.461 1 96.06 117 TYR B N 1
ATOM 2382 C CA . TYR B 1 117 ? 14.133 12.398 11.672 1 96.06 117 TYR B CA 1
ATOM 2383 C C . TYR B 1 117 ? 14.539 11.266 10.734 1 96.06 117 TYR B C 1
ATOM 2385 O O . TYR B 1 117 ? 14.133 10.117 10.93 1 96.06 117 TYR B O 1
ATOM 2393 N N . VAL B 1 118 ? 15.281 11.57 9.711 1 93.12 118 VAL B N 1
ATOM 2394 C CA . VAL B 1 118 ? 15.672 10.57 8.719 1 93.12 118 VAL B CA 1
ATOM 2395 C C . VAL B 1 118 ? 16.609 9.555 9.352 1 93.12 118 VAL B C 1
ATOM 2397 O O . VAL B 1 118 ? 17.609 9.922 9.984 1 93.12 118 VAL B O 1
ATOM 2400 N N . GLY B 1 119 ? 16.25 8.273 9.234 1 90.69 119 GLY B N 1
ATOM 2401 C CA . GLY B 1 119 ? 17.094 7.211 9.758 1 90.69 119 GLY B CA 1
ATOM 2402 C C . GLY B 1 119 ? 16.875 6.934 11.234 1 90.69 119 GLY B C 1
ATOM 2403 O O . GLY B 1 119 ? 17.578 6.117 11.836 1 90.69 119 GLY B O 1
ATOM 2404 N N . VAL B 1 120 ? 15.867 7.57 11.773 1 93.25 120 VAL B N 1
ATOM 2405 C CA . VAL B 1 120 ? 15.609 7.43 13.203 1 93.25 120 VAL B CA 1
ATOM 2406 C C . VAL B 1 120 ? 14.492 6.418 13.43 1 93.25 120 VAL B C 1
ATOM 2408 O O . VAL B 1 120 ? 13.406 6.535 12.852 1 93.25 120 VAL B O 1
ATOM 2411 N N . GLY B 1 121 ? 14.875 5.41 14.25 1 94.62 121 GLY B N 1
ATOM 2412 C CA . GLY B 1 121 ? 13.852 4.465 14.656 1 94.62 121 GLY B CA 1
ATOM 2413 C C . GLY B 1 121 ? 13.148 3.799 13.484 1 94.62 121 GLY B C 1
ATOM 2414 O O . GLY B 1 121 ? 13.805 3.236 12.609 1 94.62 121 GLY B O 1
ATOM 2415 N N . ASP B 1 122 ? 11.82 4.02 13.57 1 96.19 122 ASP B N 1
ATOM 2416 C CA . ASP B 1 122 ? 11 3.344 12.57 1 96.19 122 ASP B CA 1
ATOM 2417 C C . ASP B 1 122 ? 10.492 4.332 11.523 1 96.19 122 ASP B C 1
ATOM 2419 O O . ASP B 1 122 ? 9.539 4.039 10.797 1 96.19 122 ASP B O 1
ATOM 2423 N N . VAL B 1 123 ? 11.102 5.535 11.453 1 97.31 123 VAL B N 1
ATOM 2424 C CA . VAL B 1 123 ? 10.695 6.52 10.461 1 97.31 123 VAL B CA 1
ATOM 2425 C C . VAL B 1 123 ? 11 5.996 9.055 1 97.31 123 VAL B C 1
ATOM 2427 O O . VAL B 1 123 ? 12.164 5.727 8.727 1 97.31 123 VAL B O 1
ATOM 2430 N N . ALA B 1 124 ? 9.953 5.852 8.312 1 96.75 124 ALA B N 1
ATOM 2431 C CA . ALA B 1 124 ? 10.086 5.305 6.965 1 96.75 124 ALA B CA 1
ATOM 2432 C C . ALA B 1 124 ? 9.664 6.328 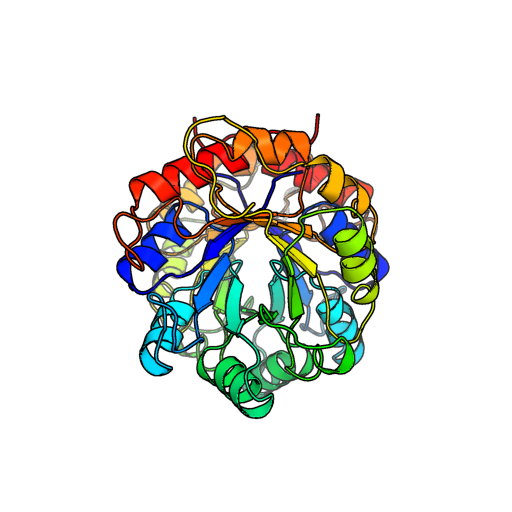5.914 1 96.75 124 ALA B C 1
ATOM 2434 O O . ALA B 1 124 ? 9.695 6.043 4.711 1 96.75 124 ALA B O 1
ATOM 2435 N N . GLY B 1 125 ? 9.242 7.469 6.348 1 96.62 125 GLY B N 1
ATOM 2436 C CA . GLY B 1 125 ? 8.852 8.555 5.465 1 96.62 125 GLY B CA 1
ATOM 2437 C C . GLY B 1 125 ? 8.547 9.844 6.203 1 96.62 125 GLY B C 1
ATOM 2438 O O . GLY B 1 125 ? 8.406 9.844 7.43 1 96.62 125 GLY B O 1
ATOM 2439 N N . LEU B 1 126 ? 8.539 10.914 5.477 1 96.31 126 LEU B N 1
ATOM 2440 C CA . LEU B 1 126 ? 8.164 12.227 5.98 1 96.31 126 LEU B CA 1
ATOM 2441 C C . LEU B 1 126 ? 6.949 12.773 5.238 1 96.31 126 LEU B C 1
ATOM 2443 O O . LEU B 1 126 ? 6.762 12.492 4.051 1 96.31 126 LEU B O 1
ATOM 2447 N N . LEU B 1 127 ? 6.125 13.406 5.961 1 96.31 127 LEU B N 1
ATOM 2448 C CA . LEU B 1 127 ? 5.055 14.195 5.355 1 96.31 127 LEU B CA 1
ATOM 2449 C C . LEU B 1 127 ? 5.266 15.688 5.602 1 96.31 127 LEU B C 1
ATOM 2451 O O . LEU B 1 127 ? 5.32 16.125 6.75 1 96.31 127 LEU B O 1
ATOM 2455 N N . LEU B 1 128 ? 5.426 16.391 4.547 1 92.44 128 LEU B N 1
ATOM 2456 C CA . LEU B 1 128 ? 5.633 17.828 4.629 1 92.44 128 LEU B CA 1
ATOM 2457 C C . LEU B 1 128 ? 4.336 18.578 4.363 1 92.44 128 LEU B C 1
ATOM 2459 O O . LEU B 1 128 ? 3.812 18.547 3.246 1 92.44 128 LEU B O 1
ATOM 2463 N N . ASP B 1 129 ? 3.912 19.234 5.352 1 88.88 129 ASP B N 1
ATOM 2464 C CA . ASP B 1 129 ? 2.66 19.984 5.305 1 88.88 129 ASP B CA 1
ATOM 2465 C C . ASP B 1 129 ? 2.916 21.469 5.094 1 88.88 129 ASP B C 1
ATOM 2467 O O . ASP B 1 129 ? 3.383 22.156 6.004 1 88.88 129 ASP B O 1
ATOM 2471 N N . GLY B 1 130 ? 2.75 21.969 3.916 1 74.69 130 GLY B N 1
ATOM 2472 C CA . GLY B 1 130 ? 3.086 23.328 3.547 1 74.69 130 GLY B CA 1
ATOM 2473 C C . GLY B 1 130 ? 1.987 24.328 3.873 1 74.69 130 GLY B C 1
ATOM 2474 O O . GLY B 1 130 ? 1.958 25.422 3.324 1 74.69 130 GLY B O 1
ATOM 2475 N N . ALA B 1 131 ? 0.874 24 4.789 1 58.06 131 ALA B N 1
ATOM 2476 C CA . ALA B 1 131 ? -0.177 25.016 4.922 1 58.06 131 ALA B CA 1
ATOM 2477 C C . ALA B 1 131 ? 0.388 26.328 5.457 1 58.06 131 ALA B C 1
ATOM 2479 O O . ALA B 1 131 ? 1.009 26.359 6.523 1 58.06 131 ALA B O 1
ATOM 2480 N N . ALA B 1 132 ? 0.879 27.266 4.652 1 47.28 132 ALA B N 1
ATOM 2481 C CA . ALA B 1 132 ? 1.139 28.641 5.051 1 47.28 132 ALA B CA 1
ATOM 2482 C C . ALA B 1 132 ? -0.03 29.219 5.852 1 47.28 132 ALA B C 1
ATOM 2484 O O . ALA B 1 132 ? -1.192 28.953 5.531 1 47.28 132 ALA B O 1
ATOM 2485 N N . PRO B 1 133 ? 0.045 29.734 7.164 1 42.59 133 PRO B N 1
ATOM 2486 C CA . PRO B 1 133 ? -1.087 30.375 7.836 1 42.59 133 PRO B CA 1
ATOM 2487 C C . PRO B 1 133 ? -2.16 30.844 6.859 1 42.59 133 PRO B C 1
ATOM 2489 O O . PRO B 1 133 ? -1.979 30.75 5.641 1 42.59 133 PRO B O 1
ATOM 2492 N N . GLY B 1 134 ? -2.83 32.25 7.332 1 35.06 134 GLY B N 1
ATOM 2493 C CA . GLY B 1 134 ? -3.9 33.188 7.07 1 35.06 134 GLY B CA 1
ATOM 2494 C C . GLY B 1 134 ? -4.16 33.406 5.594 1 35.06 134 GLY B C 1
ATOM 2495 O O . GLY B 1 134 ? -5.137 34.062 5.219 1 35.06 134 GLY B O 1
ATOM 2496 N N . TYR B 1 135 ? -3.148 34.188 4.938 1 33.5 135 TYR B N 1
ATOM 2497 C CA . TYR B 1 135 ? -3.602 35.219 3.988 1 33.5 135 TYR B CA 1
ATOM 2498 C C . TYR B 1 135 ? -4.43 34.562 2.877 1 33.5 135 TYR B C 1
ATOM 2500 O O . TYR B 1 135 ? -4.125 33.469 2.418 1 33.5 135 TYR B O 1
ATOM 2508 N N . GLY B 1 136 ? -5.711 35.031 2.637 1 32.62 136 GLY B N 1
ATOM 2509 C CA . GLY B 1 136 ? -6.746 35.062 1.618 1 32.62 136 GLY B CA 1
ATOM 2510 C C . GLY B 1 136 ? -6.25 34.594 0.255 1 32.62 136 GLY B C 1
ATOM 2511 O O . GLY B 1 136 ? -5.145 34.094 0.134 1 32.62 136 GLY B O 1
ATOM 2512 N N . GLY B 1 137 ? -6.547 35.594 -0.832 1 32.72 137 GLY B N 1
ATOM 2513 C CA . GLY B 1 137 ? -6.629 35.812 -2.264 1 32.72 137 GLY B CA 1
ATOM 2514 C C . GLY B 1 137 ? -5.34 35.5 -2.998 1 32.72 137 GLY B C 1
ATOM 2515 O O . GLY B 1 137 ? -5.305 35.5 -4.23 1 32.72 137 GLY B O 1
ATOM 2516 N N . GLY B 1 138 ? -4.086 36.156 -2.586 1 35.59 138 GLY B N 1
ATOM 2517 C CA . GLY B 1 138 ? -2.998 36.094 -3.549 1 35.59 138 GLY B CA 1
ATOM 2518 C C . GLY B 1 138 ? -2.312 34.75 -3.6 1 35.59 138 GLY B C 1
ATOM 2519 O O . GLY B 1 138 ? -2.213 34.062 -2.582 1 35.59 138 GLY B O 1
ATOM 2520 N N . GLY B 1 139 ? -2.326 33.719 -4.551 1 38.25 139 GLY B N 1
ATOM 2521 C CA . GLY B 1 139 ? -1.845 32.469 -5.09 1 38.25 139 GLY B CA 1
ATOM 2522 C C . GLY B 1 139 ? -0.588 31.969 -4.406 1 38.25 139 GLY B C 1
ATOM 2523 O O . GLY B 1 139 ? 0.293 31.406 -5.051 1 38.25 139 GLY B O 1
ATOM 2524 N N . VAL B 1 140 ? -0.141 32.469 -3.27 1 43.31 140 VAL B N 1
ATOM 2525 C CA . VAL B 1 140 ? 1.215 32.031 -2.965 1 43.31 140 VAL B CA 1
ATOM 2526 C C . VAL B 1 140 ? 1.216 30.516 -2.686 1 43.31 140 VAL B C 1
ATOM 2528 O O . VAL B 1 140 ? 0.574 30.062 -1.74 1 43.31 140 VAL B O 1
ATOM 2531 N N . GLY B 1 141 ? 1.23 29.594 -3.504 1 55.09 141 GLY B N 1
ATOM 2532 C CA . GLY B 1 141 ? 1.435 28.156 -3.535 1 55.09 141 GLY B CA 1
ATOM 2533 C C . GLY B 1 141 ? 2.627 27.703 -2.713 1 55.09 141 GLY B C 1
ATOM 2534 O O . GLY B 1 141 ? 3.439 28.531 -2.283 1 55.09 141 GLY B O 1
ATOM 2535 N N . PHE B 1 142 ? 2.592 26.578 -1.813 1 62.41 142 PHE B N 1
ATOM 2536 C CA . PHE B 1 142 ? 3.719 25.875 -1.202 1 62.41 142 PHE B CA 1
ATOM 2537 C C . PHE B 1 142 ? 4.984 26.062 -2.031 1 62.41 142 PHE B C 1
ATOM 2539 O O . PHE B 1 142 ? 4.938 26.016 -3.262 1 62.41 142 PHE B O 1
ATOM 2546 N N . ASP B 1 143 ? 5.941 26.75 -1.189 1 73.88 143 ASP B N 1
ATOM 2547 C CA . ASP B 1 143 ? 7.234 26.781 -1.869 1 73.88 143 ASP B CA 1
ATOM 2548 C C . ASP B 1 143 ? 7.797 25.391 -2.066 1 73.88 143 ASP B C 1
ATOM 2550 O O . ASP B 1 143 ? 8.5 24.859 -1.198 1 73.88 143 ASP B O 1
ATOM 2554 N N . TRP B 1 144 ? 7.535 24.859 -3.09 1 75.12 144 TRP B N 1
ATOM 2555 C CA . TRP B 1 144 ? 7.879 23.484 -3.422 1 75.12 144 TRP B CA 1
ATOM 2556 C C . TRP B 1 144 ? 9.391 23.297 -3.453 1 75.12 144 TRP B C 1
ATOM 2558 O O . TRP B 1 144 ? 9.883 22.156 -3.395 1 75.12 144 TRP B O 1
ATOM 2568 N N . SER B 1 145 ? 10.094 24.375 -3.504 1 75.44 145 SER B N 1
ATOM 2569 C CA . SER B 1 145 ? 11.547 24.25 -3.504 1 75.44 145 SER B CA 1
ATOM 2570 C C . SER B 1 145 ? 12.055 23.672 -2.182 1 75.44 145 SER B C 1
ATOM 2572 O O . SER B 1 145 ? 13.125 23.078 -2.131 1 75.44 145 SER B O 1
ATOM 2574 N N . LEU B 1 146 ? 11.266 23.906 -1.19 1 77.25 146 LEU B N 1
ATOM 2575 C CA . LEU B 1 146 ? 11.633 23.375 0.12 1 77.25 146 LEU B CA 1
ATOM 2576 C C . LEU B 1 146 ? 11.578 21.859 0.129 1 77.25 146 LEU B C 1
ATOM 2578 O O . LEU B 1 146 ? 12.352 21.203 0.836 1 77.25 146 LEU B O 1
ATOM 2582 N N . VAL B 1 147 ? 10.742 21.281 -0.66 1 78.56 147 VAL B N 1
ATOM 2583 C CA . VAL B 1 147 ? 10.617 19.828 -0.768 1 78.56 147 VAL B CA 1
ATOM 2584 C C . VAL B 1 147 ? 11.844 19.25 -1.47 1 78.56 147 VAL B C 1
ATOM 2586 O O . VAL B 1 147 ? 12.328 18.172 -1.107 1 78.56 147 VAL B O 1
ATOM 2589 N N . ALA B 1 148 ? 12.305 20 -2.387 1 74.19 148 ALA B N 1
ATOM 2590 C CA . ALA B 1 148 ? 13.484 19.578 -3.141 1 74.19 148 ALA B CA 1
ATOM 2591 C C . ALA B 1 148 ? 14.672 19.328 -2.215 1 74.19 148 ALA B C 1
ATOM 2593 O O . ALA B 1 148 ? 15.508 18.469 -2.48 1 74.19 148 ALA B O 1
ATOM 2594 N N . GLY B 1 149 ? 14.648 20.125 -1.124 1 72.12 149 GLY B N 1
ATOM 2595 C CA . GLY B 1 149 ? 15.711 19.969 -0.147 1 72.12 149 GLY B CA 1
ATOM 2596 C C . GLY B 1 149 ? 15.68 18.625 0.552 1 72.12 149 GLY B C 1
ATOM 2597 O O . GLY B 1 149 ? 16.672 18.219 1.172 1 72.12 149 GLY B O 1
ATOM 2598 N N . LEU B 1 150 ? 14.586 18.047 0.389 1 78.19 150 LEU B N 1
ATOM 2599 C CA . LEU B 1 150 ? 14.469 16.75 1.028 1 78.19 150 LEU B CA 1
ATOM 2600 C C . LEU B 1 150 ? 14.516 15.625 -0.008 1 78.19 150 LEU B C 1
ATOM 2602 O O . LEU B 1 150 ? 14.508 14.445 0.347 1 78.19 150 LEU B O 1
ATOM 2606 N N . ALA B 1 151 ? 14.555 16.234 -1.234 1 70.06 151 ALA B N 1
ATOM 2607 C CA . ALA B 1 151 ? 14.797 15.273 -2.311 1 70.06 151 ALA B CA 1
ATOM 2608 C C . ALA B 1 151 ? 16.109 14.539 -2.105 1 70.06 151 ALA B C 1
ATOM 2610 O O . ALA B 1 151 ? 17.109 15.141 -1.704 1 70.06 151 ALA B O 1
ATOM 2611 N N . GLY B 1 152 ? 16.125 13.305 -1.953 1 73 152 GLY B N 1
ATOM 2612 C CA . GLY B 1 152 ? 17.375 12.57 -1.791 1 73 152 GLY B CA 1
ATOM 2613 C C . GLY B 1 152 ? 17.656 12.203 -0.348 1 73 152 GLY B C 1
ATOM 2614 O O . GLY B 1 152 ? 18.781 11.773 -0.022 1 73 152 GLY B O 1
ATOM 2615 N N . SER B 1 153 ? 16.859 12.664 0.522 1 76.88 153 SER B N 1
ATOM 2616 C CA . SER B 1 153 ? 17.062 12.359 1.937 1 76.88 153 SER B CA 1
ATOM 2617 C C . SER B 1 153 ? 17.109 10.852 2.176 1 76.88 153 SER B C 1
ATOM 2619 O O . SER B 1 153 ? 17.562 10.398 3.23 1 76.88 153 SER B O 1
ATOM 2621 N N . GLY B 1 154 ? 16.703 10.109 1.216 1 81.5 154 GLY B N 1
ATOM 2622 C CA . GLY B 1 154 ? 16.781 8.664 1.361 1 81.5 154 GLY B CA 1
ATOM 2623 C C . GLY B 1 154 ? 15.484 8.047 1.868 1 81.5 154 GLY B C 1
ATOM 2624 O O . GLY B 1 154 ? 15.398 6.828 2.039 1 81.5 154 GLY B O 1
ATOM 2625 N N . VAL B 1 155 ? 14.531 8.938 2.178 1 89.38 155 VAL B N 1
ATOM 2626 C CA . VAL B 1 155 ? 13.25 8.383 2.602 1 89.38 155 VAL B CA 1
ATOM 2627 C C . VAL B 1 155 ? 12.133 8.945 1.721 1 89.38 155 VAL B C 1
ATOM 2629 O O . VAL B 1 155 ? 12.234 10.07 1.222 1 89.38 155 VAL B O 1
ATOM 2632 N N . PRO B 1 156 ? 11.07 8.203 1.533 1 94.75 156 PRO B N 1
ATOM 2633 C CA . PRO B 1 156 ? 9.883 8.703 0.832 1 94.75 156 PRO B CA 1
ATOM 2634 C C . PRO B 1 156 ? 9.312 9.977 1.458 1 94.75 156 PRO B C 1
ATOM 2636 O O . PRO B 1 156 ? 9.234 10.078 2.684 1 94.75 156 PRO B O 1
ATOM 2639 N N . VAL B 1 157 ? 8.984 10.945 0.614 1 93.88 157 VAL B N 1
ATOM 2640 C CA . VAL B 1 157 ? 8.414 12.203 1.083 1 93.88 157 VAL B CA 1
ATOM 2641 C C . VAL B 1 157 ? 7.004 12.383 0.51 1 93.88 157 VAL B C 1
ATOM 2643 O O . VAL B 1 157 ? 6.809 12.297 -0.705 1 93.88 157 VAL B O 1
ATOM 2646 N N . LEU B 1 158 ? 6.082 12.539 1.407 1 95.56 158 LEU B N 1
ATOM 2647 C CA . LEU B 1 158 ? 4.73 12.938 1.022 1 95.56 158 LEU B CA 1
ATOM 2648 C C . LEU B 1 158 ? 4.547 14.445 1.153 1 95.56 158 LEU B C 1
ATOM 2650 O O . LEU B 1 158 ? 5.074 15.055 2.086 1 95.56 158 LEU B O 1
ATOM 2654 N N . VAL B 1 159 ? 3.795 14.961 0.202 1 93.19 159 VAL B N 1
ATOM 2655 C CA . VAL B 1 159 ? 3.488 16.391 0.232 1 93.19 159 VAL B CA 1
ATOM 2656 C C . VAL B 1 159 ? 2.008 16.594 0.539 1 93.19 159 VAL B C 1
ATOM 2658 O O . VAL B 1 159 ? 1.149 15.914 -0.033 1 93.19 159 VAL B O 1
ATOM 2661 N N . ALA B 1 160 ? 1.8 17.422 1.485 1 94.06 160 ALA B N 1
ATOM 2662 C CA . ALA B 1 160 ? 0.44 17.797 1.872 1 94.06 160 ALA B CA 1
ATOM 2663 C C . ALA B 1 160 ? 0.292 19.312 1.975 1 94.06 160 ALA B C 1
ATOM 2665 O O . ALA B 1 160 ? 1.172 20.062 1.539 1 94.06 160 ALA B O 1
ATOM 2666 N N . GLY B 1 161 ? -0.962 19.734 2.354 1 90.56 161 GLY B N 1
ATOM 2667 C CA . GLY B 1 161 ? -1.22 21.156 2.58 1 90.56 161 GLY B CA 1
ATOM 2668 C C . GLY B 1 161 ? -1.931 21.828 1.421 1 90.56 161 GLY B C 1
ATOM 2669 O O . GLY B 1 161 ? -1.306 22.156 0.415 1 90.56 161 GLY B O 1
ATOM 2670 N N . GLY B 1 162 ? -3.139 21.984 1.595 1 90.56 162 GLY B N 1
ATOM 2671 C CA . GLY B 1 162 ? -3.936 22.781 0.682 1 90.56 162 GLY B CA 1
ATOM 2672 C C . GLY B 1 162 ? -4.133 22.125 -0.672 1 90.56 162 GLY B C 1
ATOM 2673 O O . GLY B 1 162 ? -4.535 22.781 -1.633 1 90.56 162 GLY B O 1
ATOM 2674 N N . LEU B 1 163 ? -3.807 20.969 -0.825 1 94.31 163 LEU B N 1
ATOM 2675 C CA . LEU B 1 163 ? -3.943 20.297 -2.111 1 94.31 163 LEU B CA 1
ATOM 2676 C C . LEU B 1 163 ? -5.414 20.062 -2.451 1 94.31 163 LEU B C 1
ATOM 2678 O O . LEU B 1 163 ? -6.234 19.844 -1.559 1 94.31 163 LEU B O 1
ATOM 2682 N N . ARG B 1 164 ? -5.734 20.172 -3.645 1 96.69 164 ARG B N 1
ATOM 2683 C CA . ARG B 1 164 ? -7.047 19.969 -4.25 1 96.69 164 ARG B CA 1
ATOM 2684 C C . ARG B 1 164 ? -6.914 19.469 -5.691 1 96.69 164 ARG B C 1
ATOM 2686 O O . ARG B 1 164 ? -5.82 19.5 -6.262 1 96.69 164 ARG B O 1
ATOM 2693 N N . PRO B 1 165 ? -8.008 19.016 -6.238 1 97.38 165 PRO B N 1
ATOM 2694 C CA . PRO B 1 165 ? -7.93 18.516 -7.617 1 97.38 165 PRO B CA 1
ATOM 2695 C C . PRO B 1 165 ? -7.328 19.547 -8.578 1 97.38 165 PRO B C 1
ATOM 2697 O O . PRO B 1 165 ? -6.594 19.188 -9.5 1 97.38 165 PRO B O 1
ATOM 2700 N N . SER B 1 166 ? -7.484 20.781 -8.312 1 96.31 166 SER B N 1
ATOM 2701 C CA . SER B 1 166 ? -7.109 21.812 -9.266 1 96.31 166 SER B CA 1
ATOM 2702 C C . SER B 1 166 ? -5.617 22.125 -9.195 1 96.31 166 SER B C 1
ATOM 2704 O O . SER B 1 166 ? -5.059 22.734 -10.102 1 96.31 166 SER B O 1
ATOM 2706 N N . ASN B 1 167 ? -4.91 21.703 -8.133 1 93.12 167 ASN B N 1
ATOM 2707 C CA . ASN B 1 167 ? -3.521 22.141 -8.031 1 93.12 167 ASN B CA 1
ATOM 2708 C C . ASN B 1 167 ? -2.582 20.953 -7.812 1 93.12 167 ASN B C 1
ATOM 2710 O O . ASN B 1 167 ? -1.36 21.125 -7.844 1 93.12 167 ASN B O 1
ATOM 2714 N N . VAL B 1 168 ? -3.078 19.766 -7.629 1 95.06 168 VAL B N 1
ATOM 2715 C CA . VAL B 1 168 ? -2.248 18.625 -7.25 1 95.06 168 VAL B CA 1
ATOM 2716 C C . VAL B 1 168 ? -1.3 18.266 -8.398 1 95.06 168 VAL B C 1
ATOM 2718 O O . VAL B 1 168 ? -0.161 17.859 -8.164 1 95.06 168 VAL B O 1
ATOM 2721 N N . ALA B 1 169 ? -1.766 18.406 -9.609 1 93.62 169 ALA B N 1
ATOM 2722 C CA . ALA B 1 169 ? -0.901 18.109 -10.75 1 93.62 169 ALA B CA 1
ATOM 2723 C C . ALA B 1 169 ? 0.347 18.984 -10.742 1 93.62 169 ALA B C 1
ATOM 2725 O O . ALA B 1 169 ? 1.456 18.5 -10.977 1 93.62 169 ALA B O 1
ATOM 2726 N N . GLU B 1 170 ? 0.153 20.219 -10.477 1 90.25 170 GLU B N 1
ATOM 2727 C CA . GLU B 1 170 ? 1.273 21.141 -10.398 1 90.25 170 GLU B CA 1
ATOM 2728 C C . GLU B 1 170 ? 2.217 20.781 -9.258 1 90.25 170 GLU B C 1
ATOM 2730 O O . GLU B 1 170 ? 3.438 20.812 -9.422 1 90.25 170 GLU B O 1
ATOM 2735 N N . ALA B 1 171 ? 1.673 20.453 -8.117 1 89.5 171 ALA B N 1
ATOM 2736 C CA . ALA B 1 171 ? 2.473 20.031 -6.969 1 89.5 171 ALA B CA 1
ATOM 2737 C C . ALA B 1 171 ? 3.332 18.812 -7.305 1 89.5 171 ALA B C 1
ATOM 2739 O O . ALA B 1 171 ? 4.52 18.781 -6.984 1 89.5 171 ALA B O 1
ATOM 2740 N N . VAL B 1 172 ? 2.74 17.844 -7.988 1 92.06 172 VAL B N 1
ATOM 2741 C CA . VAL B 1 172 ? 3.43 16.609 -8.344 1 92.06 172 VAL B CA 1
ATOM 2742 C C . VAL B 1 172 ? 4.562 16.922 -9.328 1 92.06 172 VAL B C 1
ATOM 2744 O O . VAL B 1 172 ? 5.68 16.422 -9.164 1 92.06 172 VAL B O 1
ATOM 2747 N N . ARG B 1 173 ? 4.27 17.734 -10.266 1 88.81 173 ARG B N 1
ATOM 2748 C CA . ARG B 1 173 ? 5.289 18.078 -11.242 1 88.81 173 ARG B CA 1
ATOM 2749 C C . ARG B 1 173 ? 6.453 18.812 -10.586 1 88.81 173 ARG B C 1
ATOM 2751 O O . ARG B 1 173 ? 7.613 18.578 -10.938 1 88.81 173 ARG B O 1
ATOM 2758 N N . ALA B 1 174 ? 6.129 19.656 -9.688 1 85.44 174 ALA B N 1
ATOM 2759 C CA . ALA B 1 174 ? 7.121 20.547 -9.094 1 85.44 174 ALA B CA 1
ATOM 2760 C C . ALA B 1 174 ? 8 19.797 -8.094 1 85.44 174 ALA B C 1
ATOM 2762 O O . ALA B 1 174 ? 9.18 20.125 -7.93 1 85.44 174 ALA B O 1
ATOM 2763 N N . THR B 1 175 ? 7.402 18.781 -7.473 1 87.25 175 THR B N 1
ATOM 2764 C CA . THR B 1 175 ? 8.125 18.219 -6.336 1 87.25 175 THR B CA 1
ATOM 2765 C C . THR B 1 175 ? 8.469 16.75 -6.582 1 87.25 175 THR B C 1
ATOM 2767 O O . THR B 1 175 ? 9.312 16.172 -5.891 1 87.25 175 THR B O 1
ATOM 2770 N N . ARG B 1 176 ? 7.824 16.078 -7.508 1 88.81 176 ARG B N 1
ATOM 2771 C CA . ARG B 1 176 ? 8.016 14.656 -7.797 1 88.81 176 ARG B CA 1
ATOM 2772 C C . ARG B 1 176 ? 8.07 13.836 -6.512 1 88.81 176 ARG B C 1
ATOM 2774 O O . ARG B 1 176 ? 9.023 13.086 -6.285 1 88.81 176 ARG B O 1
ATOM 2781 N N . PRO B 1 177 ? 7.023 14.016 -5.719 1 92.06 177 PRO B N 1
ATOM 2782 C CA . PRO B 1 177 ? 7.023 13.344 -4.414 1 92.06 177 PRO B CA 1
ATOM 2783 C C . PRO B 1 177 ? 6.758 11.844 -4.523 1 92.06 177 PRO B C 1
ATOM 2785 O O . PRO B 1 177 ? 6.34 11.359 -5.578 1 92.06 177 PRO B O 1
ATOM 2788 N N . TYR B 1 178 ? 7.059 11.172 -3.422 1 93 178 TYR B N 1
ATOM 2789 C CA . TYR B 1 178 ? 6.625 9.789 -3.271 1 93 178 TYR B CA 1
ATOM 2790 C C . TYR B 1 178 ? 5.105 9.68 -3.32 1 93 178 TYR B C 1
ATOM 2792 O O . TYR B 1 178 ? 4.559 8.766 -3.939 1 93 178 TYR B O 1
ATOM 2800 N N . GLY B 1 179 ? 4.539 10.602 -2.648 1 95.25 179 GLY B N 1
ATOM 2801 C CA . GLY B 1 179 ? 3.086 10.648 -2.631 1 95.25 179 GLY B CA 1
ATOM 2802 C C . GLY B 1 179 ? 2.541 12.016 -2.246 1 95.25 179 GLY B C 1
ATOM 2803 O O . GLY B 1 179 ? 3.297 12.898 -1.846 1 95.25 179 GLY B O 1
ATOM 2804 N N . VAL B 1 180 ? 1.24 12.156 -2.438 1 95.88 180 VAL B N 1
ATOM 2805 C CA . VAL B 1 180 ? 0.517 13.352 -2.016 1 95.88 180 VAL B CA 1
ATOM 2806 C C . VAL B 1 180 ? -0.573 12.977 -1.017 1 95.88 180 VAL B C 1
ATOM 2808 O O . VAL B 1 180 ? -1.103 11.859 -1.06 1 95.88 180 VAL B O 1
ATOM 2811 N N . ASP B 1 181 ? -0.801 13.906 -0.092 1 97.31 181 ASP B N 1
ATOM 2812 C CA . ASP B 1 181 ? -1.795 13.711 0.958 1 97.31 181 ASP B CA 1
ATOM 2813 C C . ASP B 1 181 ? -2.846 14.812 0.933 1 97.31 181 ASP B C 1
ATOM 2815 O O . ASP B 1 181 ? -2.508 16 0.942 1 97.31 181 ASP B O 1
ATOM 2819 N N . VAL B 1 182 ? -4.117 14.422 0.909 1 97.88 182 VAL B N 1
ATOM 2820 C CA . VAL B 1 182 ? -5.191 15.406 0.856 1 97.88 182 VAL B CA 1
ATOM 2821 C C . VAL B 1 182 ? -6.266 15.055 1.886 1 97.88 182 VAL B C 1
ATOM 2823 O O . VAL B 1 182 ? -6.535 13.883 2.135 1 97.88 182 VAL B O 1
ATOM 2826 N N . ALA B 1 183 ? -6.805 16.078 2.479 1 97.25 183 ALA B N 1
ATOM 2827 C CA . ALA B 1 183 ? -7.934 15.914 3.391 1 97.25 183 ALA B CA 1
ATOM 2828 C C . ALA B 1 183 ? -9.062 16.875 3.033 1 97.25 183 ALA B C 1
ATOM 2830 O O . ALA B 1 183 ? -10 16.5 2.318 1 97.25 183 ALA B O 1
ATOM 2831 N N . SER B 1 184 ? -8.953 18.125 3.434 1 96.31 184 SER B N 1
ATOM 2832 C CA . SER B 1 184 ? -10.031 19.094 3.271 1 96.31 184 SER B CA 1
ATOM 2833 C C . SER B 1 184 ? -10.266 19.422 1.8 1 96.31 184 SER B C 1
ATOM 2835 O O . SER B 1 184 ? -11.383 19.781 1.403 1 96.31 184 SER B O 1
ATOM 2837 N N . GLY B 1 185 ? -9.289 19.297 0.978 1 97.12 185 GLY B N 1
ATOM 2838 C CA . GLY B 1 185 ? -9.375 19.656 -0.425 1 97.12 185 GLY B CA 1
ATOM 2839 C C . GLY B 1 185 ? -10.32 18.781 -1.22 1 97.12 185 GLY B C 1
ATOM 2840 O O . GLY B 1 185 ? -10.68 19.109 -2.352 1 97.12 185 GLY B O 1
ATOM 2841 N N . VAL B 1 186 ? -10.742 17.672 -0.594 1 98.5 186 VAL B N 1
ATOM 2842 C CA . VAL B 1 186 ? -11.664 16.781 -1.297 1 98.5 186 VAL B CA 1
ATOM 2843 C C . VAL B 1 186 ? -12.883 16.516 -0.426 1 98.5 186 VAL B C 1
ATOM 2845 O O . VAL B 1 186 ? -13.5 15.445 -0.526 1 98.5 186 VAL B O 1
ATOM 2848 N N . GLU B 1 187 ? -13.203 17.406 0.434 1 98.19 187 GLU B N 1
ATOM 2849 C CA . GLU B 1 187 ? -14.336 17.281 1.347 1 98.19 187 GLU B CA 1
ATOM 2850 C C . GLU B 1 187 ? -15.477 18.219 0.941 1 98.19 187 GLU B C 1
ATOM 2852 O O . GLU B 1 187 ? -15.234 19.328 0.443 1 98.19 187 GLU B O 1
ATOM 2857 N N . SER B 1 188 ? -16.766 17.719 1.18 1 98 188 SER B N 1
ATOM 2858 C CA . SER B 1 188 ? -17.922 18.594 1.081 1 98 188 SER B CA 1
ATOM 2859 C C . SER B 1 188 ? -18.156 19.344 2.391 1 98 188 SER B C 1
ATOM 2861 O O . SER B 1 188 ? -18.703 20.453 2.395 1 98 188 SER B O 1
ATOM 2863 N N . ALA B 1 189 ? -17.828 18.734 3.465 1 96.88 189 ALA B N 1
ATOM 2864 C CA . ALA B 1 189 ? -17.781 19.234 4.836 1 96.88 189 ALA B CA 1
ATOM 2865 C C . ALA B 1 189 ? -16.719 18.516 5.656 1 96.88 189 ALA B C 1
ATOM 2867 O O . ALA B 1 189 ? -16.25 17.438 5.27 1 96.88 189 ALA B O 1
ATOM 2868 N N . PRO B 1 190 ? -16.312 19.094 6.707 1 94.44 190 PRO B N 1
ATOM 2869 C CA . PRO B 1 190 ? -15.266 18.422 7.48 1 94.44 190 PRO B CA 1
ATOM 2870 C C . PRO B 1 190 ? -15.609 16.969 7.809 1 94.44 190 PRO B C 1
ATOM 2872 O O . PRO B 1 190 ? -16.641 16.703 8.438 1 94.44 190 PRO B O 1
ATOM 2875 N N . GLY B 1 191 ? -14.766 16.047 7.371 1 94.06 191 GLY B N 1
ATOM 2876 C CA . GLY B 1 191 ? -14.969 14.641 7.652 1 94.06 191 GLY B CA 1
ATOM 2877 C C . GLY B 1 191 ? -15.859 13.953 6.637 1 94.06 191 GLY B C 1
ATOM 2878 O O . GLY B 1 191 ? -15.969 12.719 6.633 1 94.06 191 GLY B O 1
ATOM 2879 N N . ILE B 1 192 ? -16.422 14.742 5.773 1 97.38 192 ILE B N 1
ATOM 2880 C CA . ILE B 1 192 ? -17.297 14.188 4.742 1 97.38 192 ILE B CA 1
ATOM 2881 C C . ILE B 1 192 ? -16.656 14.375 3.369 1 97.38 192 ILE B C 1
ATOM 2883 O O . ILE B 1 192 ? -16.578 15.492 2.859 1 97.38 192 ILE B O 1
ATOM 2887 N N . LYS B 1 193 ? -16.297 13.281 2.797 1 98.56 193 LYS B N 1
ATOM 2888 C CA . LYS B 1 193 ? -15.602 13.359 1.516 1 98.56 193 LYS B CA 1
ATOM 2889 C C . LYS B 1 193 ? -16.578 13.578 0.368 1 98.56 193 LYS B C 1
ATOM 2891 O O . LYS B 1 193 ? -17.719 13.086 0.41 1 98.56 193 LYS B O 1
ATOM 2896 N N . ASP B 1 194 ? -16.156 14.359 -0.537 1 98.5 194 ASP B N 1
ATOM 2897 C CA . ASP B 1 194 ? -16.797 14.484 -1.842 1 98.5 194 ASP B CA 1
ATOM 2898 C C . ASP B 1 194 ? -16.219 13.484 -2.836 1 98.5 194 ASP B C 1
ATOM 2900 O O . ASP B 1 194 ? -15.094 13.656 -3.318 1 98.5 194 ASP B O 1
ATOM 2904 N N . VAL B 1 195 ? -17 12.531 -3.174 1 97.44 195 VAL B N 1
ATOM 2905 C CA . VAL B 1 195 ? -16.531 11.398 -3.965 1 97.44 195 VAL B CA 1
ATOM 2906 C C . VAL B 1 195 ? -16 11.891 -5.309 1 97.44 195 VAL B C 1
ATOM 2908 O O . VAL B 1 195 ? -14.977 11.398 -5.789 1 97.44 195 VAL B O 1
ATOM 2911 N N . GLU B 1 196 ? -16.672 12.789 -5.891 1 97.94 196 GLU B N 1
ATOM 2912 C CA . GLU B 1 196 ? -16.234 13.312 -7.184 1 97.94 196 GLU B CA 1
ATOM 2913 C C . GLU B 1 196 ? -14.906 14.062 -7.059 1 97.94 196 GLU B C 1
ATOM 2915 O O . GLU B 1 196 ? -14.055 13.984 -7.941 1 97.94 196 GLU B O 1
ATOM 2920 N N . ALA B 1 197 ? -14.797 14.766 -5.992 1 98.5 197 ALA B N 1
ATOM 2921 C CA . ALA B 1 197 ? -13.539 15.477 -5.75 1 98.5 197 ALA B CA 1
ATOM 2922 C C . ALA B 1 197 ? -12.398 14.492 -5.531 1 98.5 197 ALA B C 1
ATOM 2924 O O . ALA B 1 197 ? -11.281 14.711 -6.016 1 98.5 197 ALA B O 1
ATOM 2925 N N . VAL B 1 198 ? -12.648 13.438 -4.852 1 98.31 198 VAL B N 1
ATOM 2926 C CA . VAL B 1 198 ? -11.641 12.406 -4.629 1 98.31 198 VAL B CA 1
ATOM 2927 C C . VAL B 1 198 ? -11.211 11.797 -5.965 1 98.31 198 VAL B C 1
ATOM 2929 O O . VAL B 1 198 ? -10.023 11.688 -6.25 1 98.31 198 VAL B O 1
ATOM 2932 N N . ARG B 1 199 ? -12.188 11.477 -6.754 1 96.75 199 ARG B N 1
ATOM 2933 C CA . ARG B 1 199 ? -11.898 10.898 -8.062 1 96.75 199 ARG B CA 1
ATOM 2934 C C . ARG B 1 199 ? -11.07 1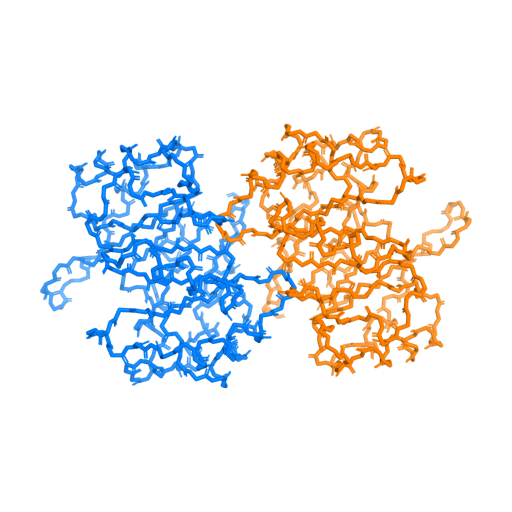1.852 -8.914 1 96.75 199 ARG B C 1
ATOM 2936 O O . ARG B 1 199 ? -10.086 11.445 -9.531 1 96.75 199 ARG B O 1
ATOM 2943 N N . ALA B 1 200 ? -11.477 13.094 -8.93 1 97.44 200 ALA B N 1
ATOM 2944 C CA . ALA B 1 200 ? -10.781 14.109 -9.703 1 97.44 200 ALA B CA 1
ATOM 2945 C C . ALA B 1 200 ? -9.344 14.289 -9.211 1 97.44 200 ALA B C 1
ATOM 2947 O O . ALA B 1 200 ? -8.422 14.461 -10.008 1 97.44 200 ALA B O 1
ATOM 2948 N N . PHE B 1 201 ? -9.211 14.281 -7.961 1 97.38 201 PHE B N 1
ATOM 2949 C CA . PHE B 1 201 ? -7.895 14.445 -7.352 1 97.38 201 PHE B CA 1
ATOM 2950 C C . PHE B 1 201 ? -6.969 13.305 -7.762 1 97.38 201 PHE B C 1
ATOM 2952 O O . PHE B 1 201 ? -5.836 13.547 -8.188 1 97.38 201 PHE B O 1
ATOM 2959 N N . VAL B 1 202 ? -7.43 12.086 -7.637 1 96.25 202 VAL B N 1
ATOM 2960 C CA . VAL B 1 202 ? -6.645 10.906 -7.965 1 96.25 202 VAL B CA 1
ATOM 2961 C C . VAL B 1 202 ? -6.262 10.93 -9.445 1 96.25 202 VAL B C 1
ATOM 2963 O O . VAL B 1 202 ? -5.102 10.711 -9.797 1 96.25 202 VAL B O 1
ATOM 2966 N N . ARG B 1 203 ? -7.191 11.25 -10.25 1 93.81 203 ARG B N 1
ATOM 2967 C CA . ARG B 1 203 ? -6.93 11.312 -11.688 1 93.81 203 ARG B CA 1
ATOM 2968 C C . ARG B 1 203 ? -5.859 12.359 -12 1 93.81 203 ARG B C 1
ATOM 2970 O O . ARG B 1 203 ? -4.914 12.078 -12.742 1 93.81 203 ARG B O 1
ATOM 2977 N N . ALA B 1 204 ? -6.031 13.5 -11.422 1 94.38 204 ALA B N 1
ATOM 2978 C CA . ALA B 1 204 ? -5.094 14.594 -11.672 1 94.38 204 ALA B CA 1
ATOM 2979 C C . ALA B 1 204 ? -3.691 14.242 -11.188 1 94.38 204 ALA B C 1
ATOM 2981 O O . ALA B 1 204 ? -2.699 14.57 -11.844 1 94.38 204 ALA B O 1
ATOM 2982 N N . ALA B 1 205 ? -3.6 13.578 -10.086 1 94.31 205 ALA B N 1
ATOM 2983 C CA . ALA B 1 205 ? -2.312 13.234 -9.492 1 94.31 205 ALA B CA 1
ATOM 2984 C C . ALA B 1 205 ? -1.624 12.125 -10.281 1 94.31 205 ALA B C 1
ATOM 2986 O O . ALA B 1 205 ? -0.41 12.164 -10.492 1 94.31 205 ALA B O 1
ATOM 2987 N N . LYS B 1 206 ? -2.383 11.141 -10.734 1 91.12 206 LYS B N 1
ATOM 2988 C CA . LYS B 1 206 ? -1.79 9.914 -11.266 1 91.12 206 LYS B CA 1
ATOM 2989 C C . LYS B 1 206 ? -1.691 9.961 -12.781 1 91.12 206 LYS B C 1
ATOM 2991 O O . LYS B 1 206 ? -1.091 9.078 -13.398 1 91.12 206 LYS B O 1
ATOM 2996 N N . SER B 1 207 ? -2.23 10.914 -13.414 1 86.75 207 SER B N 1
ATOM 2997 C CA . SER B 1 207 ? -2.17 11 -14.875 1 86.75 207 SER B CA 1
ATOM 2998 C C . SER B 1 207 ? -0.848 11.602 -15.336 1 86.75 207 SER B C 1
ATOM 3000 O O . SER B 1 207 ? -0.581 11.68 -16.531 1 86.75 207 SER B O 1
ATOM 3002 N N . ILE B 1 208 ? -0.089 12 -14.398 1 81.75 208 ILE B N 1
ATOM 3003 C CA . ILE B 1 208 ? 1.197 12.602 -14.734 1 81.75 208 ILE B CA 1
ATOM 3004 C C . ILE B 1 208 ? 2.244 11.5 -14.922 1 81.75 208 ILE B C 1
ATOM 3006 O O . ILE B 1 208 ? 2.418 10.648 -14.047 1 81.75 208 ILE B O 1
ATOM 3010 N N . ASN B 1 209 ? 2.779 11.438 -16.078 1 71.19 209 ASN B N 1
ATOM 3011 C CA . ASN B 1 209 ? 3.867 10.5 -16.344 1 71.19 209 ASN B CA 1
ATOM 3012 C C . ASN B 1 209 ? 5.211 11.047 -15.875 1 71.19 209 ASN B C 1
ATOM 3014 O O . ASN B 1 209 ? 5.777 11.945 -16.5 1 71.19 209 ASN B O 1
ATOM 3018 N N . LEU B 1 210 ? 5.652 10.547 -14.812 1 70.12 210 LEU B N 1
ATOM 3019 C CA . LEU B 1 210 ? 6.898 11.055 -14.242 1 70.12 210 LEU B CA 1
ATOM 3020 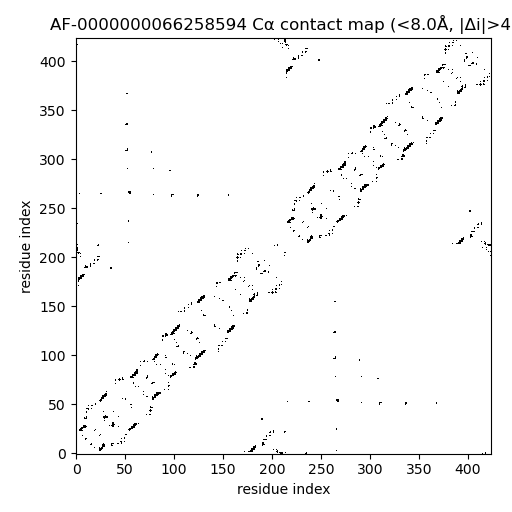C C . LEU B 1 210 ? 8.094 10.25 -14.75 1 70.12 210 LEU B C 1
ATOM 3022 O O . LEU B 1 210 ? 9.227 10.484 -14.336 1 70.12 210 LEU B O 1
ATOM 3026 N N . TRP B 1 211 ? 7.828 9.273 -15.648 1 65.62 211 TRP B N 1
ATOM 3027 C CA . TRP B 1 211 ? 8.898 8.445 -16.203 1 65.62 211 TRP B CA 1
ATOM 3028 C C . TRP B 1 211 ? 9.586 9.164 -17.375 1 65.62 211 TRP B C 1
ATOM 3030 O O . TRP B 1 211 ? 10.625 8.711 -17.844 1 65.62 211 TRP B O 1
ATOM 3040 N N . GLU B 1 212 ? 9.055 10.227 -17.875 1 59.34 212 GLU B N 1
ATOM 3041 C CA . GLU B 1 212 ? 9.656 11.016 -18.953 1 59.34 212 GLU B CA 1
ATOM 3042 C C . GLU B 1 212 ? 10.57 12.102 -18.391 1 59.34 212 GLU B C 1
ATOM 3044 O O . GLU B 1 212 ? 10.32 12.625 -17.297 1 59.34 212 GLU B O 1
#

Foldseek 3Di:
DFAAEEEELAQDLVLLLLLVVLVHQEYEQECEVVAPSHDDLVSLLSSLVSADPRHFYEYEDAPDDLVVLLVSCVSNVHQEYEYAYPDDLQSLADNPHAYEYEFEDADLVRLVVQLVNQPGHRHQEYEYEDADPDDDPDPPPRPLVSLVSCVPSPHFYEYEYPDWLVCLLVSCVSNVGNHYYYYPRQAPDRNHGNSVRSSSNSCSRRVDDPVD/DFAAEEEELAQDLVLLLLLVVLVHQEYEQECEVVAPSHDDLVSLLSSLVSADPRHFYEYEDAPDDLVVLLVSCVSNVHQEYEYEYPDDLQSLADNPHAYEYEFEDADLVRLVVQLVNQPGHRHQEYEYEDADPDDDDDPPPRPLVSLVSCVVSPHFYEYEYPDWLVCLLVSCVSNVGNHYYYYPRQAPDRNHGNSVRSSSNSCSRRVDDPVD

Sequence (424 aa):
MSVRVKVCGVTRLSDAVAAWEAGVDALGLNFYPKSPRYLDLPTAAALARTRPPLGTVLGVFVNAAPDTIRETVRACGLTAVQLHGDEPPEACSGYGVPVIKALRVTGPEDVVRARTYVGVGDVAGLLLDGAAPGYGGGGVGFDWSLVAGLAGSGVPVLVAGGLRPSNVAEAVRATRPYGVDVASGVESAPGIKDVEAVRAFVRAAKSINLWEMSVRVKVCGVTRLSDAVAAWEAGVDALGLNFYPKSPRYLDLPTAAALARTRPPLGTVLGVFVNAAPDTIRETVRACGLTAVQLHGDEPPEACSGYGVPVIKALRVTGPEDVVRARTYVGVGDVAGLLLDGAAPGYGGGGVGFDWSLVAGLAGSGVPVLVAGGLRPSNVAEAVRATRPYGVDVASGVESAPGIKDVEAVRAFVRAAKSINLWE

Solvent-accessible surface area (backbone atoms only — not comparable to full-atom values): 22107 Å² total; per-residue (Å²): 74,72,47,40,40,32,42,35,34,56,69,42,62,69,51,47,53,49,40,50,74,42,58,46,35,28,42,26,37,28,59,33,81,87,45,81,27,44,50,55,67,71,60,43,24,57,50,42,68,68,50,44,54,68,41,31,36,28,40,34,34,52,71,62,56,68,67,58,51,38,51,48,33,64,69,30,53,41,52,19,36,32,44,58,41,82,67,52,59,86,65,37,48,88,59,80,44,32,22,29,46,36,42,71,43,88,50,69,69,37,47,55,55,55,54,68,38,60,82,29,75,32,38,31,27,37,31,40,30,30,65,67,83,82,80,78,86,77,81,78,65,64,68,46,68,59,52,51,73,46,57,82,66,80,50,49,37,30,42,31,46,88,35,29,45,90,48,32,40,57,51,42,70,68,48,65,41,51,21,40,37,37,41,74,51,28,37,77,44,85,35,35,65,28,65,66,41,45,37,45,28,42,48,38,45,51,69,47,72,54,74,111,74,71,46,40,40,34,44,36,33,56,69,43,62,70,49,48,54,50,39,50,74,44,59,45,34,27,41,27,36,28,59,33,82,88,43,82,27,44,49,55,68,71,60,44,25,57,50,42,68,66,49,45,55,67,41,30,36,29,38,33,33,53,71,63,56,67,68,57,52,38,49,48,31,65,69,30,55,42,53,19,37,30,45,59,40,82,67,52,59,85,64,38,50,88,58,80,42,33,22,29,44,36,41,70,42,88,49,70,67,36,50,55,54,54,54,68,38,61,82,29,76,32,37,30,27,37,31,41,29,31,65,66,84,80,81,74,87,74,81,79,64,65,68,45,68,59,53,52,72,45,55,81,67,80,50,48,38,30,41,32,44,86,35,30,44,91,47,33,40,58,52,40,71,68,46,65,40,52,22,38,39,36,41,74,50,27,38,78,44,86,36,36,64,26,66,67,42,44,37,45,28,43,49,40,44,49,69,48,73,54,74,112

pLDDT: mean 90.64, std 13.99, range [32.62, 98.88]